Protein AF-0000000066374827 (afdb_homodimer)

Radius of gyration: 23.89 Å; Cα contacts (8 Å, |Δi|>4): 1580; chains: 2; bounding box: 58×69×61 Å

Structure (mmCIF, N/CA/C/O backbone):
data_AF-0000000066374827-model_v1
#
loop_
_entity.id
_entity.type
_entity.pdbx_description
1 polymer 'Uncharacterized protein'
#
loop_
_atom_site.group_PDB
_atom_site.id
_atom_site.type_symbol
_atom_site.label_atom_id
_atom_site.label_alt_id
_atom_site.label_comp_id
_atom_site.label_asym_id
_atom_site.label_entity_id
_atom_site.label_seq_id
_atom_site.pdbx_PDB_ins_code
_atom_site.Cartn_x
_atom_site.Cartn_y
_atom_site.Cartn_z
_atom_site.occupancy
_atom_site.B_iso_or_equiv
_atom_site.auth_seq_id
_atom_site.auth_comp_id
_atom_site.auth_asym_id
_atom_site.auth_atom_id
_atom_site.pdbx_PDB_model_num
ATOM 1 N N . MET A 1 1 ? 21.062 -23.781 -5.715 1 63.44 1 MET A N 1
ATOM 2 C CA . MET A 1 1 ? 19.688 -23.625 -6.168 1 63.44 1 MET A CA 1
ATOM 3 C C . MET A 1 1 ? 18.703 -23.75 -5.004 1 63.44 1 MET A C 1
ATOM 5 O O . MET A 1 1 ? 18.969 -24.453 -4.035 1 63.44 1 MET A O 1
ATOM 9 N N . ILE A 1 2 ? 17.766 -22.875 -4.969 1 67.19 2 ILE A N 1
ATOM 10 C CA . ILE A 1 2 ? 16.75 -22.953 -3.926 1 67.19 2 ILE A CA 1
ATOM 11 C C . ILE A 1 2 ? 15.953 -24.25 -4.078 1 67.19 2 ILE A C 1
ATOM 13 O O . ILE A 1 2 ? 15.469 -24.562 -5.168 1 67.19 2 ILE A O 1
ATOM 17 N N . GLN A 1 3 ? 16.062 -25.188 -3.15 1 60.31 3 GLN A N 1
ATOM 18 C CA . GLN A 1 3 ? 15.5 -26.516 -3.268 1 60.31 3 GLN A CA 1
ATOM 19 C C . GLN A 1 3 ? 14.164 -26.625 -2.543 1 60.31 3 GLN A C 1
ATOM 21 O O . GLN A 1 3 ? 13.898 -25.859 -1.605 1 60.31 3 GLN A O 1
ATOM 26 N N . ASN A 1 4 ? 13.289 -27.547 -3.104 1 59.75 4 ASN A N 1
ATOM 27 C CA . ASN A 1 4 ? 11.906 -27.812 -2.73 1 59.75 4 ASN A CA 1
ATOM 28 C C . ASN A 1 4 ? 11.805 -28.422 -1.336 1 59.75 4 ASN A C 1
ATOM 30 O O . ASN A 1 4 ? 12.539 -29.359 -1.008 1 59.75 4 ASN A O 1
ATOM 34 N N . VAL A 1 5 ? 11.086 -27.688 -0.48 1 52.66 5 VAL A N 1
ATOM 35 C CA . VAL A 1 5 ? 10.836 -28.312 0.818 1 52.66 5 VAL A CA 1
ATOM 36 C C . VAL A 1 5 ? 9.734 -29.359 0.687 1 52.66 5 VAL A C 1
ATOM 38 O O . VAL A 1 5 ? 9.797 -30.406 1.333 1 52.66 5 VAL A O 1
ATOM 41 N N . THR A 1 6 ? 8.625 -28.938 -0.021 1 57.09 6 THR A N 1
ATOM 42 C CA . THR A 1 6 ? 7.445 -29.781 0.098 1 57.09 6 THR A CA 1
ATOM 43 C C . THR A 1 6 ? 7.309 -30.688 -1.121 1 57.09 6 THR A C 1
ATOM 45 O O . THR A 1 6 ? 7.375 -30.219 -2.26 1 57.09 6 THR A O 1
ATOM 48 N N . ARG A 1 7 ? 7.367 -32.062 -0.938 1 61.72 7 ARG A N 1
ATOM 49 C CA . ARG A 1 7 ? 7.332 -33.094 -1.965 1 61.72 7 ARG A CA 1
ATOM 50 C C . ARG A 1 7 ? 5.898 -33.438 -2.336 1 61.72 7 ARG A C 1
ATOM 52 O O . ARG A 1 7 ? 5.66 -34.156 -3.316 1 61.72 7 ARG A O 1
ATOM 59 N N . ASP A 1 8 ? 4.926 -32.844 -1.568 1 76.19 8 ASP A N 1
ATOM 60 C CA . ASP A 1 8 ? 3.566 -33.25 -1.91 1 76.19 8 ASP A CA 1
ATOM 61 C C . ASP A 1 8 ? 2.939 -32.281 -2.91 1 76.19 8 ASP A C 1
ATOM 63 O O . ASP A 1 8 ? 3.186 -31.062 -2.85 1 76.19 8 ASP A O 1
ATOM 67 N N . LYS A 1 9 ? 2.311 -32.844 -3.955 1 82.88 9 LYS A N 1
ATOM 68 C CA . LYS A 1 9 ? 1.696 -32.062 -5.027 1 82.88 9 LYS A CA 1
ATOM 69 C C . LYS A 1 9 ? 0.191 -31.922 -4.816 1 82.88 9 LYS A C 1
ATOM 71 O O . LYS A 1 9 ? -0.468 -32.875 -4.383 1 82.88 9 LYS A O 1
ATOM 76 N N . LEU A 1 10 ? -0.32 -30.734 -5.008 1 89.81 10 LEU A N 1
ATOM 77 C CA . LEU A 1 10 ? -1.75 -30.469 -4.922 1 89.81 10 LEU A CA 1
ATOM 78 C C . LEU A 1 10 ? -2.471 -30.938 -6.18 1 89.81 10 LEU A C 1
ATOM 80 O O . LEU A 1 10 ? -3.639 -31.328 -6.121 1 89.81 10 LEU A O 1
ATOM 84 N N . TYR A 1 11 ? -1.723 -30.891 -7.305 1 92.31 11 TYR A N 1
ATOM 85 C CA . TYR A 1 11 ? -2.316 -31.188 -8.602 1 92.31 11 TYR A CA 1
ATOM 86 C C . TYR A 1 11 ? -1.532 -32.281 -9.32 1 92.31 11 TYR A C 1
ATOM 88 O O . TYR A 1 11 ? -0.307 -32.344 -9.203 1 92.31 11 TYR A O 1
ATOM 96 N N . PRO A 1 12 ? -2.268 -33.188 -10.055 1 91.12 12 PRO A N 1
ATOM 97 C CA . PRO A 1 12 ? -1.547 -34.188 -10.828 1 91.12 12 PRO A CA 1
ATOM 98 C C . PRO A 1 12 ? -0.646 -33.594 -11.906 1 91.12 12 PRO A C 1
ATOM 100 O O . PRO A 1 12 ? -1.098 -32.75 -12.695 1 91.12 12 PRO A O 1
ATOM 103 N N . GLU A 1 13 ? 0.553 -34.031 -11.875 1 87.12 13 GLU A N 1
ATOM 104 C CA . GLU A 1 13 ? 1.521 -33.531 -12.844 1 87.12 13 GLU A CA 1
ATOM 105 C C . GLU A 1 13 ? 1.115 -33.875 -14.266 1 87.12 13 GLU A C 1
ATOM 107 O O . GLU A 1 13 ? 0.64 -35 -14.523 1 87.12 13 GLU A O 1
ATOM 112 N N . GLY A 1 14 ? 1.298 -33 -15.125 1 91.38 14 GLY A N 1
ATOM 113 C CA . GLY A 1 14 ? 1.059 -33.25 -16.531 1 91.38 14 GLY A CA 1
ATOM 114 C C . GLY A 1 14 ? -0.386 -33.031 -16.938 1 91.38 14 GLY A C 1
ATOM 115 O O . GLY A 1 14 ? -0.712 -33.062 -18.125 1 91.38 14 GLY A O 1
ATOM 116 N N . LYS A 1 15 ? -1.183 -32.844 -16 1 94.62 15 LYS A N 1
ATOM 117 C CA . LYS A 1 15 ? -2.59 -32.594 -16.297 1 94.62 15 LYS A CA 1
ATOM 118 C C . LYS A 1 15 ? -2.939 -31.125 -16.094 1 94.62 15 LYS A C 1
ATOM 120 O O . LYS A 1 15 ? -2.48 -30.516 -15.125 1 94.62 15 LYS A O 1
ATOM 125 N N . PRO A 1 16 ? -3.732 -30.641 -16.969 1 96.88 16 PRO A N 1
ATOM 126 C CA . PRO A 1 16 ? -4.105 -29.234 -16.797 1 96.88 16 PRO A CA 1
ATOM 127 C C . PRO A 1 16 ? -4.91 -28.969 -15.531 1 96.88 16 PRO A C 1
ATOM 129 O O . PRO A 1 16 ? -5.758 -29.781 -15.164 1 96.88 16 PRO A O 1
ATOM 132 N N . VAL A 1 17 ? -4.586 -27.969 -14.82 1 97.75 17 VAL A N 1
ATOM 133 C CA . VAL A 1 17 ? -5.371 -27.5 -13.672 1 97.75 17 VAL A CA 1
ATOM 134 C C . VAL A 1 17 ? -6.496 -26.594 -14.148 1 97.75 17 VAL A C 1
ATOM 136 O O . VAL A 1 17 ? -6.238 -25.547 -14.75 1 97.75 17 VAL A O 1
ATOM 139 N N . ASP A 1 18 ? -7.711 -26.969 -13.938 1 98.12 18 ASP A N 1
ATOM 140 C CA . ASP A 1 18 ? -8.859 -26.172 -14.328 1 98.12 18 ASP A CA 1
ATOM 141 C C . ASP A 1 18 ? -9.078 -25.016 -13.352 1 98.12 18 ASP A C 1
ATOM 143 O O . ASP A 1 18 ? -9.547 -25.203 -12.234 1 98.12 18 ASP A O 1
ATOM 147 N N . LEU A 1 19 ? -8.836 -23.797 -13.789 1 98.5 19 LEU A N 1
ATOM 148 C CA . LEU A 1 19 ? -8.836 -22.625 -12.914 1 98.5 19 LEU A CA 1
ATOM 149 C C . LEU A 1 19 ? -10.258 -22.25 -12.508 1 98.5 19 LEU A C 1
ATOM 151 O O . LEU A 1 19 ? -10.477 -21.719 -11.422 1 98.5 19 LEU A O 1
ATOM 155 N N . GLU A 1 20 ? -11.203 -22.469 -13.32 1 98.25 20 GLU A N 1
ATOM 156 C CA . GLU A 1 20 ? -12.602 -22.25 -12.961 1 98.25 20 GLU A CA 1
ATOM 157 C C . GLU A 1 20 ? -13.039 -23.172 -11.828 1 98.25 20 GLU A C 1
ATOM 159 O O . GLU A 1 20 ? -13.75 -22.734 -10.906 1 98.25 20 GLU A O 1
ATOM 164 N N . GLU A 1 21 ? -12.633 -24.391 -11.898 1 97.25 21 GLU A N 1
ATOM 165 C CA . GLU A 1 21 ? -12.953 -25.344 -10.836 1 97.25 21 GLU A CA 1
ATOM 166 C C . GLU A 1 21 ? -12.227 -24.984 -9.539 1 97.25 21 GLU A C 1
ATOM 168 O O . GLU A 1 21 ? -12.805 -25.078 -8.453 1 97.25 21 GLU A O 1
ATOM 173 N N . GLU A 1 22 ? -10.984 -24.562 -9.68 1 97.56 22 GLU A N 1
ATOM 174 C CA . GLU A 1 22 ? -10.125 -24.344 -8.516 1 97.56 22 GLU A CA 1
ATOM 175 C C . GLU A 1 22 ? -10.461 -23.031 -7.82 1 97.56 22 GLU A C 1
ATOM 177 O O . GLU A 1 22 ? -10.461 -22.953 -6.59 1 97.56 22 GLU A O 1
ATOM 182 N N . PHE A 1 23 ? -10.789 -21.938 -8.656 1 98.19 23 PHE A N 1
ATOM 183 C CA . PHE A 1 23 ? -10.867 -20.609 -8.07 1 98.19 23 PHE A CA 1
ATOM 184 C C . PHE A 1 23 ? -12.203 -19.953 -8.391 1 98.19 23 PHE A C 1
ATOM 186 O O . PHE A 1 23 ? -12.5 -18.859 -7.895 1 98.19 23 PHE A O 1
ATOM 193 N N . GLY A 1 24 ? -12.977 -20.594 -9.164 1 98.38 24 GLY A N 1
ATOM 194 C CA . GLY A 1 24 ? -14.266 -20.031 -9.539 1 98.38 24 GLY A CA 1
ATOM 195 C C . GLY A 1 24 ? -15.227 -19.922 -8.367 1 98.38 24 GLY A C 1
ATOM 196 O O . GLY A 1 24 ? -15.016 -20.547 -7.32 1 98.38 24 GLY A O 1
ATOM 197 N N . VAL A 1 25 ? -16.219 -19.062 -8.578 1 98.69 25 VAL A N 1
ATOM 198 C CA . VAL A 1 25 ? -17.234 -18.844 -7.543 1 98.69 25 VAL A CA 1
ATOM 199 C C . VAL A 1 25 ? -18.625 -18.938 -8.148 1 98.69 25 VAL A C 1
ATOM 201 O O . VAL A 1 25 ? -18.797 -18.812 -9.367 1 98.69 25 VAL A O 1
ATOM 204 N N . GLU A 1 26 ? -19.562 -19.219 -7.301 1 98.38 26 GLU A N 1
ATOM 205 C CA . GLU A 1 26 ? -20.984 -19.219 -7.676 1 98.38 26 GLU A CA 1
ATOM 206 C C . GLU A 1 26 ? -21.766 -18.172 -6.898 1 98.38 26 GLU A C 1
ATOM 208 O O . GLU A 1 26 ? -21.531 -17.969 -5.707 1 98.38 26 GLU A O 1
ATOM 213 N N . LYS A 1 27 ? -22.609 -17.484 -7.621 1 97.94 27 LYS A N 1
ATOM 214 C CA . LYS A 1 27 ? -23.516 -16.562 -6.941 1 97.94 27 LYS A CA 1
ATOM 215 C C . LYS A 1 27 ? -24.609 -17.312 -6.188 1 97.94 27 LYS A C 1
ATOM 217 O O . LYS A 1 27 ? -25.375 -18.062 -6.785 1 97.94 27 LYS A O 1
ATOM 222 N N . ILE A 1 28 ? -24.719 -17.078 -4.883 1 98 28 ILE A N 1
ATOM 223 C CA . ILE A 1 28 ? -25.656 -17.859 -4.09 1 98 28 ILE A CA 1
ATOM 224 C C . ILE A 1 28 ? -26.734 -16.969 -3.512 1 98 28 ILE A C 1
ATOM 226 O O . ILE A 1 28 ? -27.641 -17.438 -2.803 1 98 28 ILE A O 1
ATOM 230 N N . GLY A 1 29 ? -26.688 -15.68 -3.736 1 97 29 GLY A N 1
ATOM 231 C CA . GLY A 1 29 ? -27.641 -14.656 -3.305 1 97 29 GLY A CA 1
ATOM 232 C C . GLY A 1 29 ? -27.234 -13.258 -3.736 1 97 29 GLY A C 1
ATOM 233 O O . GLY A 1 29 ? -26.234 -13.078 -4.43 1 97 29 GLY A O 1
ATOM 234 N N . PRO A 1 30 ? -28.094 -12.344 -3.371 1 95.62 30 PRO A N 1
ATOM 235 C CA . PRO A 1 30 ? -27.703 -10.969 -3.703 1 95.62 30 PRO A CA 1
ATOM 236 C C . PRO A 1 30 ? -26.375 -10.562 -3.062 1 95.62 30 PRO A C 1
ATOM 238 O O . PRO A 1 30 ? -26.266 -10.516 -1.834 1 95.62 30 PRO A O 1
ATOM 241 N N . ASN A 1 31 ? -25.391 -10.328 -3.844 1 95.88 31 ASN A N 1
ATOM 242 C CA . ASN A 1 31 ? -24.078 -9.875 -3.418 1 95.88 31 ASN A CA 1
ATOM 243 C C . ASN A 1 31 ? -23.375 -10.93 -2.566 1 95.88 31 ASN A C 1
ATOM 245 O O . ASN A 1 31 ? -22.562 -10.594 -1.698 1 95.88 31 ASN A O 1
ATOM 249 N N . LEU A 1 32 ? -23.828 -12.195 -2.689 1 98.5 32 LEU A N 1
ATOM 250 C CA . LEU A 1 32 ? -23.219 -13.32 -1.984 1 98.5 32 LEU A CA 1
ATOM 251 C C . LEU A 1 32 ? -22.656 -14.328 -2.969 1 98.5 32 LEU A C 1
ATOM 253 O O . LEU A 1 32 ? -23.297 -14.688 -3.953 1 98.5 32 LEU A O 1
ATOM 257 N N . TYR A 1 33 ? -21.469 -14.742 -2.719 1 98.81 33 TYR A N 1
ATOM 258 C CA . TYR A 1 33 ? -20.781 -15.719 -3.555 1 98.81 33 TYR A CA 1
ATOM 259 C C . TYR A 1 33 ? -20.188 -16.844 -2.709 1 98.81 33 TYR A C 1
ATOM 261 O O . TYR A 1 33 ? -19.969 -16.672 -1.508 1 98.81 33 TYR A O 1
ATOM 269 N N . ARG A 1 34 ? -19.984 -18 -3.309 1 98.75 34 ARG A N 1
ATOM 270 C CA . ARG A 1 34 ? -19.344 -19.141 -2.67 1 98.75 34 ARG A CA 1
ATOM 271 C C . ARG A 1 34 ? -18.297 -19.766 -3.588 1 98.75 34 ARG A C 1
ATOM 273 O O . ARG A 1 34 ? -18.547 -19.969 -4.777 1 98.75 34 ARG A O 1
ATOM 280 N N . GLY A 1 35 ? -17.141 -19.984 -3.043 1 98.62 35 GLY A N 1
ATOM 281 C CA . GLY A 1 35 ? -16.141 -20.703 -3.812 1 98.62 35 GLY A CA 1
ATOM 282 C C . GLY A 1 35 ? -16.578 -22.109 -4.18 1 98.62 35 GLY A C 1
ATOM 283 O O . GLY A 1 35 ? -17.312 -22.766 -3.434 1 98.62 35 GLY A O 1
ATOM 284 N N . LYS A 1 36 ? -16.062 -22.594 -5.254 1 98.38 36 LYS A N 1
ATOM 285 C CA . LYS A 1 36 ? -16.422 -23.938 -5.719 1 98.38 36 LYS A CA 1
ATOM 286 C C . LYS A 1 36 ? -15.641 -25.016 -4.953 1 98.38 36 LYS A C 1
ATOM 288 O O . LYS A 1 36 ? -16.125 -26.141 -4.797 1 98.38 36 LYS A O 1
ATOM 293 N N . LYS A 1 37 ? -14.445 -24.656 -4.461 1 98 37 LYS A N 1
ATOM 294 C CA . LYS A 1 37 ? -13.594 -25.562 -3.707 1 98 37 LYS A CA 1
ATOM 295 C C . LYS A 1 37 ? -12.977 -24.875 -2.498 1 98 37 LYS A C 1
ATOM 297 O O . LYS A 1 37 ? -12.875 -23.641 -2.463 1 98 37 LYS A O 1
ATOM 302 N N . PRO A 1 38 ? -12.625 -25.703 -1.488 1 97.75 38 PRO A N 1
ATOM 303 C CA . PRO A 1 38 ? -11.82 -25.109 -0.41 1 97.75 38 PRO A CA 1
ATOM 304 C C . PRO A 1 38 ? -10.484 -24.578 -0.899 1 97.75 38 PRO A C 1
ATOM 306 O O . PRO A 1 38 ? -9.945 -25.062 -1.896 1 97.75 38 PRO A O 1
ATOM 309 N N . ILE A 1 39 ? -10.016 -23.547 -0.297 1 97.81 39 ILE A N 1
ATOM 310 C CA . ILE A 1 39 ? -8.719 -22.984 -0.637 1 97.81 39 ILE A CA 1
ATOM 311 C C . ILE A 1 39 ? -7.605 -23.875 -0.081 1 97.81 39 ILE A C 1
ATOM 313 O O . ILE A 1 39 ? -7.648 -24.281 1.084 1 97.81 39 ILE A O 1
ATOM 317 N N . ALA A 1 40 ? -6.598 -24.125 -0.844 1 95.88 40 ALA A N 1
ATOM 318 C CA . ALA A 1 40 ? -5.535 -25.062 -0.495 1 95.88 40 ALA A CA 1
ATOM 319 C C . ALA A 1 40 ? -4.527 -24.422 0.459 1 95.88 40 ALA A C 1
ATOM 321 O O . ALA A 1 40 ? -4.348 -23.203 0.456 1 95.88 40 ALA A O 1
ATOM 322 N N . LYS A 1 41 ? -3.881 -25.328 1.233 1 93.62 41 LYS A N 1
ATOM 323 C CA . LYS A 1 41 ? -2.77 -24.922 2.092 1 93.62 41 LYS A CA 1
ATOM 324 C C . LYS A 1 41 ? -1.446 -24.969 1.331 1 93.62 41 LYS A C 1
ATOM 326 O O . LYS A 1 41 ? -1.284 -25.766 0.402 1 93.62 41 LYS A O 1
ATOM 331 N N . PRO A 1 42 ? -0.54 -24.109 1.682 1 89.19 42 PRO A N 1
ATOM 332 C CA . PRO A 1 42 ? 0.761 -24.172 1.011 1 89.19 42 PRO A CA 1
ATOM 333 C C . PRO A 1 42 ? 1.533 -25.453 1.34 1 89.19 42 PRO A C 1
ATOM 335 O O . PRO A 1 42 ? 2.367 -25.891 0.546 1 89.19 42 PRO A O 1
ATOM 338 N N . ASP A 1 43 ? 1.334 -25.875 2.467 1 86.38 43 ASP A N 1
ATOM 339 C CA . ASP A 1 43 ? 1.861 -27.156 2.955 1 86.38 43 ASP A CA 1
ATOM 340 C C . ASP A 1 43 ? 0.835 -27.875 3.824 1 86.38 43 ASP A C 1
ATOM 342 O O . ASP A 1 43 ? -0.007 -27.234 4.461 1 86.38 43 ASP A O 1
ATOM 346 N N . LYS A 1 44 ? 0.969 -29.188 3.846 1 82 44 LYS A N 1
ATOM 347 C CA . LYS A 1 44 ? 0.015 -29.953 4.648 1 82 44 LYS A CA 1
ATOM 348 C C . LYS A 1 44 ? 0.082 -29.547 6.117 1 82 44 LYS A C 1
ATOM 350 O O . LYS A 1 44 ? -0.911 -29.641 6.84 1 82 44 LYS A O 1
ATOM 355 N N . ARG A 1 45 ? 1.237 -29.156 6.613 1 83.31 45 ARG A N 1
ATOM 356 C CA . ARG A 1 45 ? 1.467 -28.828 8.016 1 83.31 45 ARG A CA 1
ATOM 357 C C . ARG A 1 45 ? 1.064 -27.391 8.312 1 83.31 45 ARG A C 1
ATOM 359 O O . ARG A 1 45 ? 1.042 -26.969 9.477 1 83.31 45 ARG A O 1
ATOM 366 N N . SER A 1 46 ? 0.685 -26.641 7.199 1 87.69 46 SER A N 1
ATOM 367 C CA . SER A 1 46 ? 0.356 -25.234 7.402 1 87.69 46 SER A CA 1
ATOM 368 C C . SER A 1 46 ? -0.941 -25.078 8.188 1 87.69 46 SER A C 1
ATOM 370 O O . SER A 1 46 ? -1.873 -25.875 8.023 1 87.69 46 SER A O 1
ATOM 372 N N . ARG A 1 47 ? -0.919 -24.062 9.047 1 87.81 47 ARG A N 1
ATOM 373 C CA . ARG A 1 47 ? -2.09 -23.781 9.867 1 87.81 47 ARG A CA 1
ATOM 374 C C . ARG A 1 47 ? -3.254 -23.281 9.016 1 87.81 47 ARG A C 1
ATOM 376 O O . ARG A 1 47 ? -4.414 -23.594 9.297 1 87.81 47 ARG A O 1
ATOM 383 N N . GLY A 1 48 ? -2.959 -22.562 7.973 1 94.5 48 GLY A N 1
ATOM 384 C CA . GLY A 1 48 ? -4.008 -21.953 7.172 1 94.5 48 GLY A CA 1
ATOM 385 C C . GLY A 1 48 ? -3.764 -22.078 5.68 1 94.5 48 GLY A C 1
ATOM 386 O O . GLY A 1 48 ? -2.676 -22.469 5.25 1 94.5 48 GLY A O 1
ATOM 387 N N . ALA A 1 49 ? -4.84 -21.75 4.961 1 96.56 49 ALA A N 1
ATOM 388 C CA . ALA A 1 49 ? -4.801 -21.766 3.5 1 96.56 49 ALA A CA 1
ATOM 389 C C . ALA A 1 49 ? -3.803 -20.75 2.971 1 96.56 49 ALA A C 1
ATOM 391 O O . ALA A 1 49 ? -3.395 -19.828 3.695 1 96.56 49 ALA A O 1
ATOM 392 N N . PHE A 1 50 ? -3.361 -20.938 1.765 1 96.5 50 PHE A N 1
ATOM 393 C CA . PHE A 1 50 ? -2.404 -20.047 1.123 1 96.5 50 PHE A CA 1
ATOM 394 C C . PHE A 1 50 ? -3.033 -18.688 0.852 1 96.5 50 PHE A C 1
ATOM 396 O O . PHE A 1 50 ? -4.047 -18.594 0.157 1 96.5 50 PHE A O 1
ATOM 403 N N . GLY A 1 51 ? -2.393 -17.656 1.326 1 97.12 51 GLY A N 1
ATOM 404 C CA . GLY A 1 51 ? -2.922 -16.297 1.226 1 97.12 51 GLY A CA 1
ATOM 405 C C . GLY A 1 51 ? -3.098 -15.836 -0.207 1 97.12 51 GLY A C 1
ATOM 406 O O . GLY A 1 51 ? -4.082 -15.164 -0.531 1 97.12 51 GLY A O 1
ATOM 407 N N . GLY A 1 52 ? -2.156 -16.188 -1.043 1 97.94 52 GLY A N 1
ATOM 408 C CA . GLY A 1 52 ? -2.234 -15.805 -2.443 1 97.94 52 GLY A CA 1
ATOM 409 C C . GLY A 1 52 ? -3.486 -16.312 -3.133 1 97.94 52 GLY A C 1
ATOM 410 O O . GLY A 1 52 ? -4.051 -15.625 -3.988 1 97.94 52 GLY A O 1
ATOM 411 N N . PHE A 1 53 ? -3.885 -17.531 -2.773 1 98.38 53 PHE A N 1
ATOM 412 C CA . PHE A 1 53 ? -5.105 -18.078 -3.344 1 98.38 53 PHE A CA 1
ATOM 413 C C . PHE A 1 53 ? -6.336 -17.375 -2.777 1 98.38 53 PHE A C 1
ATOM 415 O O . PHE A 1 53 ? -7.316 -17.172 -3.488 1 98.38 53 PHE A O 1
ATOM 422 N N . LEU A 1 54 ? -6.289 -17 -1.488 1 98.38 54 LEU A N 1
ATOM 423 C CA . LEU A 1 54 ? -7.359 -16.203 -0.885 1 98.38 54 LEU A CA 1
ATOM 424 C C . LEU A 1 54 ? -7.527 -14.875 -1.61 1 98.38 54 LEU A C 1
ATOM 426 O O . LEU A 1 54 ? -8.641 -14.516 -2.008 1 98.38 54 LEU A O 1
ATOM 430 N N . ALA A 1 55 ? -6.426 -14.211 -1.79 1 98.75 55 ALA A N 1
ATOM 431 C CA . ALA A 1 55 ? -6.43 -12.938 -2.506 1 98.75 55 ALA A CA 1
ATOM 432 C C . ALA A 1 55 ? -6.934 -13.109 -3.936 1 98.75 55 ALA A C 1
ATOM 434 O O . ALA A 1 55 ? -7.703 -12.289 -4.434 1 98.75 55 ALA A O 1
ATOM 435 N N . GLY A 1 56 ? -6.465 -14.156 -4.539 1 98.81 56 GLY A N 1
ATOM 436 C CA . GLY A 1 56 ? -6.906 -14.445 -5.895 1 98.81 56 GLY A CA 1
ATOM 437 C C . GLY A 1 56 ? -8.406 -14.625 -6.004 1 98.81 56 GLY A C 1
ATOM 438 O O . GLY A 1 56 ? -9.039 -14.062 -6.902 1 98.81 56 GLY A O 1
ATOM 439 N N . GLN A 1 57 ? -8.977 -15.422 -5.121 1 98.88 57 GLN A N 1
ATOM 440 C CA . GLN A 1 57 ? -10.414 -15.648 -5.188 1 98.88 57 GLN A CA 1
ATOM 441 C C . GLN A 1 57 ? -11.188 -14.367 -4.875 1 98.88 57 GLN A C 1
ATOM 443 O O . GLN A 1 57 ? -12.25 -14.125 -5.445 1 98.88 57 GLN A O 1
ATOM 448 N N . ALA A 1 58 ? -10.68 -13.539 -3.973 1 98.88 58 ALA A N 1
ATOM 449 C CA . ALA A 1 58 ? -11.281 -12.234 -3.721 1 98.88 58 ALA A CA 1
ATOM 450 C C . ALA A 1 58 ? -11.367 -11.406 -5.004 1 98.88 58 ALA A C 1
ATOM 452 O O . ALA A 1 58 ? -12.391 -10.773 -5.273 1 98.88 58 ALA A O 1
ATOM 453 N N . LEU A 1 59 ? -10.305 -11.438 -5.758 1 98.94 59 LEU A N 1
ATOM 454 C CA . LEU A 1 59 ? -10.273 -10.711 -7.02 1 98.94 59 LEU A CA 1
ATOM 455 C C . LEU A 1 59 ? -11.312 -11.258 -7.988 1 98.94 59 LEU A C 1
ATOM 457 O O . LEU A 1 59 ? -11.984 -10.492 -8.688 1 98.94 59 LEU A O 1
ATOM 461 N N . VAL A 1 60 ? -11.438 -12.578 -7.992 1 98.88 60 VAL A N 1
ATOM 462 C CA . VAL A 1 60 ? -12.453 -13.195 -8.836 1 98.88 60 VAL A CA 1
ATOM 463 C C . VAL A 1 60 ? -13.836 -12.688 -8.43 1 98.88 60 VAL A C 1
ATOM 465 O O . VAL A 1 60 ? -14.633 -12.281 -9.281 1 98.88 60 VAL A O 1
ATOM 468 N N . VAL A 1 61 ? -14.141 -12.68 -7.125 1 98.88 61 VAL A N 1
ATOM 469 C CA . VAL A 1 61 ? -15.43 -12.234 -6.613 1 98.88 61 VAL A CA 1
ATOM 470 C C . VAL A 1 61 ? -15.664 -10.773 -7 1 98.88 61 VAL A C 1
ATOM 472 O O . VAL A 1 61 ? -16.75 -10.414 -7.457 1 98.88 61 VAL A O 1
ATOM 475 N N . ALA A 1 62 ? -14.68 -9.938 -6.855 1 98.88 62 ALA A N 1
ATOM 476 C CA . ALA A 1 62 ? -14.797 -8.523 -7.219 1 98.88 62 ALA A CA 1
ATOM 477 C C . ALA A 1 62 ? -15.125 -8.367 -8.695 1 98.88 62 ALA A C 1
ATOM 479 O O . ALA A 1 62 ? -16.031 -7.621 -9.062 1 98.88 62 ALA A O 1
ATOM 480 N N . ILE A 1 63 ? -14.398 -9.07 -9.523 1 98.69 63 ILE A N 1
ATOM 481 C CA . ILE A 1 63 ? -14.547 -8.969 -10.969 1 98.69 63 ILE A CA 1
ATOM 482 C C . ILE A 1 63 ? -15.938 -9.461 -11.375 1 98.69 63 ILE A C 1
ATOM 484 O O . ILE A 1 63 ? -16.594 -8.852 -12.227 1 98.69 63 ILE A O 1
ATOM 488 N N . GLU A 1 64 ? -16.406 -10.531 -10.742 1 98.19 64 GLU A N 1
ATOM 489 C CA . GLU A 1 64 ? -17.703 -11.102 -11.062 1 98.19 64 GLU A CA 1
ATOM 490 C C . GLU A 1 64 ? -18.844 -10.188 -10.594 1 98.19 64 GLU A C 1
ATOM 492 O O . GLU A 1 64 ? -19.984 -10.328 -11.047 1 98.19 64 GLU A O 1
ATOM 497 N N . SER A 1 65 ? -18.562 -9.281 -9.711 1 98.31 65 SER A N 1
ATOM 498 C CA . SER A 1 65 ? -19.594 -8.453 -9.102 1 98.31 65 SER A CA 1
ATOM 499 C C . SER A 1 65 ? -19.75 -7.133 -9.852 1 98.31 65 SER A C 1
ATOM 501 O O . SER A 1 65 ? -20.562 -6.285 -9.469 1 98.31 65 SER A O 1
ATOM 503 N N . VAL A 1 66 ? -18.984 -6.91 -10.961 1 98.06 66 VAL A N 1
ATOM 504 C CA . VAL A 1 66 ? -19.062 -5.684 -11.75 1 98.06 66 VAL A CA 1
ATOM 505 C C . VAL A 1 66 ? -19.266 -6.023 -13.227 1 98.06 66 VAL A C 1
ATOM 507 O O . VAL A 1 66 ? -19.078 -7.176 -13.633 1 98.06 66 VAL A O 1
ATOM 510 N N . PRO A 1 67 ? -19.672 -4.988 -14.047 1 97.38 67 PRO A N 1
ATOM 511 C CA . PRO A 1 67 ? -19.719 -5.219 -15.492 1 97.38 67 PRO A CA 1
ATOM 512 C C . PRO A 1 67 ? -18.359 -5.613 -16.062 1 97.38 67 PRO A C 1
ATOM 514 O O . PRO A 1 67 ? -17.312 -5.207 -15.539 1 97.38 67 PRO A O 1
ATOM 517 N N . LYS A 1 68 ? -18.297 -6.312 -17.156 1 95.88 68 LYS A N 1
ATOM 518 C CA . LYS A 1 68 ? -17.141 -6.984 -17.719 1 95.88 68 LYS A CA 1
ATOM 519 C C . LYS A 1 68 ? -16.062 -5.977 -18.109 1 95.88 68 LYS A C 1
ATOM 521 O O . LYS A 1 68 ? -14.875 -6.32 -18.188 1 95.88 68 LYS A O 1
ATOM 526 N N . GLU A 1 69 ? -16.422 -4.738 -18.312 1 95.81 69 GLU A N 1
ATOM 527 C CA . GLU A 1 69 ? -15.477 -3.732 -18.781 1 95.81 69 GLU A CA 1
ATOM 528 C C . GLU A 1 69 ? -14.586 -3.248 -17.641 1 95.81 69 GLU A C 1
ATOM 530 O O . GLU A 1 69 ? -13.547 -2.635 -17.875 1 95.81 69 GLU A O 1
ATOM 535 N N . PHE A 1 70 ? -15.023 -3.451 -16.406 1 98.06 70 PHE A N 1
ATOM 536 C CA . PHE A 1 70 ? -14.242 -3.016 -15.258 1 98.06 70 PHE A CA 1
ATOM 537 C C . PHE A 1 70 ? -13.188 -4.051 -14.898 1 98.06 70 PHE A C 1
ATOM 539 O O . PHE A 1 70 ? -13.461 -5.25 -14.883 1 98.06 70 PHE A O 1
ATOM 546 N N . LYS A 1 71 ? -11.969 -3.59 -14.688 1 98.38 71 LYS A N 1
ATOM 547 C CA . LYS A 1 71 ? -10.852 -4.406 -14.219 1 98.38 71 LYS A CA 1
ATOM 548 C C . LYS A 1 71 ? -10.211 -3.793 -12.977 1 98.38 71 LYS A C 1
ATOM 550 O O . LYS A 1 71 ? -10.195 -2.57 -12.82 1 98.38 71 LYS A O 1
ATOM 555 N N . PRO A 1 72 ? -9.68 -4.648 -12.117 1 98.69 72 PRO A N 1
ATOM 556 C CA . PRO A 1 72 ? -9.047 -4.109 -10.914 1 98.69 72 PRO A CA 1
ATOM 557 C C . PRO A 1 72 ? -7.812 -3.264 -11.219 1 98.69 72 PRO A C 1
ATOM 559 O O . PRO A 1 72 ? -6.957 -3.676 -12.008 1 98.69 72 PRO A O 1
ATOM 562 N N . HIS A 1 73 ? -7.738 -2.066 -10.617 1 98.69 73 HIS A N 1
ATOM 563 C CA . HIS A 1 73 ? -6.5 -1.301 -10.656 1 98.69 73 HIS A CA 1
ATOM 564 C C . HIS A 1 73 ? -5.887 -1.18 -9.266 1 98.69 73 HIS A C 1
ATOM 566 O O . HIS A 1 73 ? -4.715 -0.816 -9.125 1 98.69 73 HIS A O 1
ATOM 572 N N . SER A 1 74 ? -6.699 -1.466 -8.266 1 98.88 74 SER A N 1
ATOM 573 C CA . SER A 1 74 ? -6.238 -1.377 -6.883 1 98.88 74 SER A CA 1
ATOM 574 C C . SER A 1 74 ? -6.902 -2.438 -6.012 1 98.88 74 SER A C 1
ATOM 576 O O . SER A 1 74 ? -8.117 -2.633 -6.074 1 98.88 74 SER A O 1
ATOM 578 N N . PHE A 1 75 ? -6.133 -3.129 -5.289 1 98.88 75 PHE A N 1
ATOM 579 C CA . PHE A 1 75 ? -6.555 -4.207 -4.402 1 98.88 75 PHE A CA 1
ATOM 580 C C . PHE A 1 75 ? -5.871 -4.09 -3.045 1 98.88 75 PHE A C 1
ATOM 582 O O . PHE A 1 75 ? -4.645 -4.148 -2.955 1 98.88 75 PHE A O 1
ATOM 589 N N . HIS A 1 76 ? -6.641 -3.869 -1.918 1 98.81 76 HIS A N 1
ATOM 590 C CA . HIS A 1 76 ? -6.18 -3.822 -0.536 1 98.81 76 HIS A CA 1
ATOM 591 C C . HIS A 1 76 ? -6.836 -4.914 0.304 1 98.81 76 HIS A C 1
ATOM 593 O O . HIS A 1 76 ? -8.062 -5.027 0.327 1 98.81 76 HIS A O 1
ATOM 599 N N . SER A 1 77 ? -6.012 -5.672 1.05 1 98.69 77 SER A N 1
ATOM 600 C CA . SER A 1 77 ? -6.66 -6.766 1.766 1 98.69 77 SER A CA 1
ATOM 601 C C . SER A 1 77 ? -5.93 -7.082 3.068 1 98.69 77 SER A C 1
ATOM 603 O O . SER A 1 77 ? -4.789 -6.66 3.266 1 98.69 77 SER A O 1
ATOM 605 N N . TYR A 1 78 ? -6.652 -7.742 4.02 1 98.62 78 TYR A N 1
ATOM 606 C CA . TYR A 1 78 ? -6.098 -8.219 5.281 1 98.62 78 TYR A CA 1
ATOM 607 C C . TYR A 1 78 ? -6.379 -9.703 5.477 1 98.62 78 TYR A C 1
ATOM 609 O O . TYR A 1 78 ? -7.5 -10.164 5.238 1 98.62 78 TYR A O 1
ATOM 617 N N . PHE A 1 79 ? -5.344 -10.391 5.852 1 97.94 79 PHE A N 1
ATOM 618 C CA . PHE A 1 79 ? -5.504 -11.742 6.379 1 97.94 79 PHE A CA 1
ATOM 619 C C . PHE A 1 79 ? -5.918 -11.711 7.844 1 97.94 79 PHE A C 1
ATOM 621 O O . PHE A 1 79 ? -5.117 -11.359 8.711 1 97.94 79 PHE A O 1
ATOM 628 N N . VAL A 1 80 ? -7.117 -12.18 8.172 1 97.5 80 VAL A N 1
ATOM 629 C CA . VAL A 1 80 ? -7.707 -11.922 9.484 1 97.5 80 VAL A CA 1
ATOM 630 C C . VAL A 1 80 ? -7.555 -13.148 10.375 1 97.5 80 VAL A C 1
ATOM 632 O O . VAL A 1 80 ? -7.152 -13.039 11.531 1 97.5 80 VAL A O 1
ATOM 635 N N . LYS A 1 81 ? -7.957 -14.281 9.875 1 96.31 81 LYS A N 1
ATOM 636 C CA . LYS A 1 81 ? -7.859 -15.562 10.57 1 96.31 81 LYS A CA 1
ATOM 637 C C . LYS A 1 81 ? -7.43 -16.672 9.617 1 96.31 81 LYS A C 1
ATOM 639 O O . LYS A 1 81 ? -7.641 -16.578 8.406 1 96.31 81 LYS A O 1
ATOM 644 N N . ALA A 1 82 ? -6.871 -17.703 10.195 1 95.81 82 ALA A N 1
ATOM 645 C CA . ALA A 1 82 ? -6.473 -18.859 9.391 1 95.81 82 ALA A CA 1
ATOM 646 C C . ALA A 1 82 ? -7.691 -19.531 8.766 1 95.81 82 ALA A C 1
ATOM 648 O O . ALA A 1 82 ? -8.727 -19.688 9.422 1 95.81 82 ALA A O 1
ATOM 649 N N . VAL A 1 83 ? -7.574 -19.828 7.477 1 97.62 83 VAL A N 1
ATOM 650 C CA . VAL A 1 83 ? -8.602 -20.547 6.73 1 97.62 83 VAL A CA 1
ATOM 651 C C . VAL A 1 83 ? -8.219 -22.016 6.594 1 97.62 83 VAL A C 1
ATOM 653 O O . VAL A 1 83 ? -7.07 -22.344 6.262 1 97.62 83 VAL A O 1
ATOM 656 N N . ASP A 1 84 ? -9.086 -22.922 6.922 1 96.12 84 ASP A N 1
ATOM 657 C CA . ASP A 1 84 ? -8.75 -24.328 6.719 1 96.12 84 ASP A CA 1
ATOM 658 C C . ASP A 1 84 ? -9.102 -24.781 5.301 1 96.12 84 ASP A C 1
ATOM 660 O O . ASP A 1 84 ? -9.664 -24.016 4.52 1 96.12 84 ASP A O 1
ATOM 664 N N . ASP A 1 85 ? -8.664 -25.969 4.922 1 96.31 85 ASP A N 1
ATOM 665 C CA . ASP A 1 85 ? -8.867 -26.453 3.562 1 96.31 85 ASP A CA 1
ATOM 666 C C . ASP A 1 85 ? -9.992 -27.484 3.508 1 96.31 85 ASP A C 1
ATOM 668 O O . ASP A 1 85 ? -9.992 -28.375 2.654 1 96.31 85 ASP A O 1
ATOM 672 N N . LEU A 1 86 ? -10.977 -27.359 4.355 1 96.31 86 LEU A N 1
ATOM 673 C CA . LEU A 1 86 ? -12 -28.391 4.469 1 96.31 86 LEU A CA 1
ATOM 674 C C . LEU A 1 86 ? -13.312 -27.922 3.861 1 96.31 86 LEU A C 1
ATOM 676 O O . LEU A 1 86 ? -14.125 -28.734 3.416 1 96.31 86 LEU A O 1
ATOM 680 N N . ALA A 1 87 ? -13.539 -26.609 3.82 1 97.38 87 ALA A N 1
ATOM 681 C CA . ALA A 1 87 ? -14.789 -26.062 3.312 1 97.38 87 ALA A CA 1
ATOM 682 C C . ALA A 1 87 ? -14.539 -24.828 2.436 1 97.38 87 ALA A C 1
ATOM 684 O O . ALA A 1 87 ? -13.617 -24.062 2.693 1 97.38 87 ALA A O 1
ATOM 685 N N . PRO A 1 88 ? -15.367 -24.641 1.401 1 98 88 PRO A N 1
ATOM 686 C CA . PRO A 1 88 ? -15.234 -23.438 0.583 1 98 88 PRO A CA 1
ATOM 687 C C . PRO A 1 88 ? -15.562 -22.156 1.359 1 98 88 PRO A C 1
ATOM 689 O O . PRO A 1 88 ? -16.219 -22.219 2.402 1 98 88 PRO A O 1
ATOM 692 N N . LEU A 1 89 ? -15.125 -21.078 0.843 1 98.56 89 LEU A N 1
ATOM 693 C CA . LEU A 1 89 ? -15.398 -19.781 1.458 1 98.56 89 LEU A CA 1
ATOM 694 C C . LEU A 1 89 ? -16.703 -19.188 0.928 1 98.56 89 LEU A C 1
ATOM 696 O O . LEU A 1 89 ? -17.062 -19.406 -0.231 1 98.56 89 LEU A O 1
ATOM 700 N N . GLU A 1 90 ? -17.359 -18.5 1.763 1 98.69 90 GLU A N 1
ATOM 701 C CA . GLU A 1 90 ? -18.453 -17.641 1.356 1 98.69 90 GLU A CA 1
ATOM 702 C C . GLU A 1 90 ? -18.047 -16.172 1.375 1 98.69 90 GLU A C 1
ATOM 704 O O . GLU A 1 90 ? -17.312 -15.734 2.268 1 98.69 90 GLU A O 1
ATOM 709 N N . TRP A 1 91 ? -18.516 -15.453 0.376 1 98.75 91 TRP A N 1
ATOM 710 C CA . TRP A 1 91 ? -18.125 -14.055 0.21 1 98.75 91 TRP A CA 1
ATOM 711 C C . TRP A 1 91 ? -19.359 -13.148 0.232 1 98.75 91 TRP A C 1
ATOM 713 O O . TRP A 1 91 ? -20.328 -13.398 -0.47 1 98.75 91 TRP A O 1
ATOM 723 N N . ALA A 1 92 ? -19.266 -12.164 1.065 1 98.56 92 ALA A N 1
ATOM 724 C CA . ALA A 1 92 ? -20.219 -11.062 1.009 1 98.56 92 ALA A CA 1
ATOM 725 C C . ALA A 1 92 ? -19.609 -9.844 0.323 1 98.56 92 ALA A C 1
ATOM 727 O O . ALA A 1 92 ? -18.484 -9.453 0.629 1 98.56 92 ALA A O 1
ATOM 728 N N . VAL A 1 93 ? -20.359 -9.273 -0.626 1 98.5 93 VAL A N 1
ATOM 729 C CA . VAL A 1 93 ? -19.875 -8.133 -1.395 1 98.5 93 VAL A CA 1
ATOM 730 C C . VAL A 1 93 ? -20.734 -6.902 -1.098 1 98.5 93 VAL A C 1
ATOM 732 O O . VAL A 1 93 ? -21.953 -6.926 -1.279 1 98.5 93 VAL A O 1
ATOM 735 N N . ASP A 1 94 ? -20.109 -5.855 -0.581 1 97.5 94 ASP A N 1
ATOM 736 C CA . ASP A 1 94 ? -20.734 -4.535 -0.528 1 97.5 94 ASP A CA 1
ATOM 737 C C . ASP A 1 94 ? -20.422 -3.729 -1.785 1 97.5 94 ASP A C 1
ATOM 739 O O . ASP A 1 94 ? -19.25 -3.48 -2.092 1 97.5 94 ASP A O 1
ATOM 743 N N . GLU A 1 95 ? -21.547 -3.379 -2.486 1 97.62 95 GLU A N 1
ATOM 744 C CA . GLU A 1 95 ? -21.359 -2.486 -3.627 1 97.62 95 GLU A CA 1
ATOM 745 C C . GLU A 1 95 ? -21.172 -1.043 -3.174 1 97.62 95 GLU A C 1
ATOM 747 O O . GLU A 1 95 ? -22.125 -0.256 -3.174 1 97.62 95 GLU A O 1
ATOM 752 N N . VAL A 1 96 ? -20.016 -0.668 -2.963 1 98.25 96 VAL A N 1
ATOM 753 C CA . VAL A 1 96 ? -19.656 0.624 -2.389 1 98.25 96 VAL A CA 1
ATOM 754 C C . VAL A 1 96 ? -20.016 1.74 -3.369 1 98.25 96 VAL A C 1
ATOM 756 O O . VAL A 1 96 ? -20.562 2.768 -2.977 1 98.25 96 VAL A O 1
ATOM 759 N N . SER A 1 97 ? -19.641 1.543 -4.645 1 97.62 97 SER A N 1
ATOM 760 C CA . SER A 1 97 ? -19.984 2.516 -5.676 1 97.62 97 SER A CA 1
ATOM 761 C C . SER A 1 97 ? -20.047 1.868 -7.055 1 97.62 97 SER A C 1
ATOM 763 O O . SER A 1 97 ? -19.375 0.858 -7.297 1 97.62 97 SER A O 1
ATOM 765 N N . ASN A 1 98 ? -20.812 2.42 -7.934 1 97.12 98 ASN A N 1
ATOM 766 C CA . ASN A 1 98 ? -20.969 2.037 -9.336 1 97.12 98 ASN A CA 1
ATOM 767 C C . ASN A 1 98 ? -20.938 3.256 -10.258 1 97.12 98 ASN A C 1
ATOM 769 O O . ASN A 1 98 ? -21.969 3.646 -10.805 1 97.12 98 ASN A O 1
ATOM 773 N N . GLY A 1 99 ? -19.734 3.785 -10.414 1 94.88 99 GLY A N 1
ATOM 774 C CA . GLY A 1 99 ? -19.609 4.973 -11.242 1 94.88 99 GLY A CA 1
ATOM 775 C C . GLY A 1 99 ? -19.406 4.66 -12.711 1 94.88 99 GLY A C 1
ATOM 776 O O . GLY A 1 99 ? -19.422 3.492 -13.109 1 94.88 99 GLY A O 1
ATOM 777 N N . ARG A 1 100 ? -19.297 5.773 -13.461 1 94.88 100 ARG A N 1
ATOM 778 C CA . ARG A 1 100 ? -19.125 5.656 -14.906 1 94.88 100 ARG A CA 1
ATOM 779 C C . ARG A 1 100 ? -17.781 5 -15.242 1 94.88 100 ARG A C 1
ATOM 781 O O . ARG A 1 100 ? -17.719 4.129 -16.109 1 94.88 100 ARG A O 1
ATOM 788 N N . ASN A 1 101 ? -16.719 5.418 -14.469 1 94.94 101 ASN A N 1
ATOM 789 C CA . ASN A 1 101 ? -15.375 4.98 -14.844 1 94.94 101 ASN A CA 1
ATOM 790 C C . ASN A 1 101 ? -14.734 4.121 -13.758 1 94.94 101 ASN A C 1
ATOM 792 O O . ASN A 1 101 ? -13.734 3.441 -14 1 94.94 101 ASN A O 1
ATOM 796 N N . TYR A 1 102 ? -15.352 4.203 -12.555 1 97.12 102 TYR A N 1
ATOM 797 C CA . TYR A 1 102 ? -14.82 3.443 -11.43 1 97.12 102 TYR A CA 1
ATOM 798 C C . TYR A 1 102 ? -15.93 2.723 -10.68 1 97.12 102 TYR A C 1
ATOM 800 O O . TYR A 1 102 ? -17.062 3.221 -10.594 1 97.12 102 TYR A O 1
ATOM 808 N N . ALA A 1 103 ? -15.617 1.596 -10.188 1 98.38 103 ALA A N 1
ATOM 809 C CA . ALA A 1 103 ? -16.469 0.838 -9.281 1 98.38 103 ALA A CA 1
ATOM 810 C C . ALA A 1 103 ? -15.68 0.32 -8.086 1 98.38 103 ALA A C 1
ATOM 812 O O . ALA A 1 103 ? -14.539 -0.122 -8.234 1 98.38 103 ALA A O 1
ATOM 813 N N . ASN A 1 104 ? -16.281 0.439 -6.891 1 98.62 104 ASN A N 1
ATOM 814 C CA . ASN A 1 104 ? -15.617 -0.021 -5.672 1 98.62 104 ASN A CA 1
ATOM 815 C C . ASN A 1 104 ? -16.406 -1.143 -5 1 98.62 104 ASN A C 1
ATOM 817 O O . ASN A 1 104 ? -17.641 -1.102 -4.953 1 98.62 104 ASN A O 1
ATOM 821 N N . ARG A 1 105 ? -15.695 -2.15 -4.562 1 98.81 105 ARG A N 1
ATOM 822 C CA . ARG A 1 105 ? -16.266 -3.281 -3.84 1 98.81 105 ARG A CA 1
ATOM 823 C C . ARG A 1 105 ? -15.539 -3.523 -2.525 1 98.81 105 ARG A C 1
ATOM 825 O O . ARG A 1 105 ? -14.312 -3.422 -2.465 1 98.81 105 ARG A O 1
ATOM 832 N N . SER A 1 106 ? -16.281 -3.746 -1.473 1 98.69 106 SER A N 1
ATOM 833 C CA . SER A 1 106 ? -15.766 -4.254 -0.205 1 98.69 106 SER A CA 1
ATOM 834 C C . SER A 1 106 ? -16.188 -5.699 0.025 1 98.69 106 SER A C 1
ATOM 836 O O . SER A 1 106 ? -17.375 -6.023 -0.036 1 98.69 106 SER A O 1
ATOM 838 N N . LEU A 1 107 ? -15.211 -6.539 0.253 1 98.75 107 LEU A N 1
ATOM 839 C CA . LEU A 1 107 ? -15.461 -7.973 0.365 1 98.75 107 LEU A CA 1
ATOM 840 C C . LEU A 1 107 ? -15.125 -8.477 1.764 1 98.75 107 LEU A C 1
ATOM 842 O O . LEU A 1 107 ? -14.125 -8.055 2.355 1 98.75 107 LEU A O 1
ATOM 846 N N . LYS A 1 108 ? -15.898 -9.43 2.227 1 98.56 108 LYS A N 1
ATOM 847 C CA . LYS A 1 108 ? -15.609 -10.227 3.412 1 98.56 108 LYS A CA 1
ATOM 848 C C . LYS A 1 108 ? -15.734 -11.719 3.111 1 98.56 108 LYS A C 1
ATOM 850 O O . LYS A 1 108 ? -16.719 -12.156 2.508 1 98.56 108 LYS A O 1
ATOM 855 N N . ALA A 1 109 ? -14.766 -12.422 3.445 1 98.75 109 ALA A N 1
ATOM 856 C CA . ALA A 1 109 ? -14.828 -13.875 3.338 1 98.75 109 ALA A CA 1
ATOM 857 C C . ALA A 1 109 ? -15.172 -14.508 4.684 1 98.75 109 ALA A C 1
ATOM 859 O O . ALA A 1 109 ? -14.656 -14.094 5.723 1 98.75 109 ALA A O 1
ATOM 860 N N . TYR A 1 110 ? -16 -15.492 4.633 1 98.44 110 TYR A N 1
ATOM 861 C CA . TYR A 1 110 ? -16.438 -16.188 5.84 1 98.44 110 TYR A CA 1
ATOM 862 C C . TYR A 1 110 ? -16.094 -17.672 5.781 1 98.44 110 TYR A C 1
ATOM 864 O O . TYR A 1 110 ? -16.219 -18.297 4.73 1 98.44 110 TYR A O 1
ATOM 872 N N . GLN A 1 111 ? -15.617 -18.188 6.812 1 97.25 111 GLN A N 1
ATOM 873 C CA . GLN A 1 111 ? -15.57 -19.609 7.121 1 97.25 111 GLN A CA 1
ATOM 874 C C . GLN A 1 111 ? -16.141 -19.891 8.516 1 97.25 111 GLN A C 1
ATOM 876 O O . GLN A 1 111 ? -15.727 -19.25 9.492 1 97.25 111 GLN A O 1
ATOM 881 N N . TYR A 1 112 ? -17.125 -20.719 8.727 1 94.31 112 TYR A N 1
ATOM 882 C CA . TYR A 1 112 ? -17.812 -21.062 9.969 1 94.31 112 TYR A CA 1
ATOM 883 C C . TYR A 1 112 ? -18.297 -19.797 10.688 1 94.31 112 TYR A C 1
ATOM 885 O O . TYR A 1 112 ? -18.047 -19.625 11.883 1 94.31 112 TYR A O 1
ATOM 893 N N . GLU A 1 113 ? -18.766 -18.812 10 1 93 113 GLU A N 1
ATOM 894 C CA . GLU A 1 113 ? -19.438 -17.609 10.477 1 93 113 GLU A CA 1
ATOM 895 C C . GLU A 1 113 ? -18.422 -16.562 10.93 1 93 113 GLU A C 1
ATOM 897 O O . GLU A 1 113 ? -18.797 -15.461 11.328 1 93 113 GLU A O 1
ATOM 902 N N . ASP A 1 114 ? -17.172 -16.922 10.852 1 96.06 114 ASP A N 1
ATOM 903 C CA . ASP A 1 114 ? -16.125 -15.961 11.172 1 96.06 114 ASP A CA 1
ATOM 904 C C . ASP A 1 114 ? -15.617 -15.258 9.914 1 96.06 114 ASP A C 1
ATOM 906 O O . ASP A 1 114 ? -15.461 -15.891 8.867 1 96.06 114 ASP A O 1
ATOM 910 N N . ILE A 1 115 ? -15.414 -13.977 10.039 1 98.19 115 ILE A N 1
ATOM 911 C CA . ILE A 1 115 ? -14.695 -13.289 8.969 1 98.19 115 ILE A CA 1
ATOM 912 C C . ILE A 1 115 ? -13.227 -13.695 9 1 98.19 115 ILE A C 1
ATOM 914 O O . ILE A 1 115 ? -12.555 -13.555 10.023 1 98.19 115 ILE A O 1
ATOM 918 N N . VAL A 1 116 ? -12.742 -14.18 7.863 1 98.06 116 VAL A N 1
ATOM 919 C CA . VAL A 1 116 ? -11.383 -14.711 7.852 1 98.06 116 VAL A CA 1
ATOM 920 C C . VAL A 1 116 ? -10.508 -13.875 6.926 1 98.06 116 VAL A C 1
ATOM 922 O O . VAL A 1 116 ? -9.281 -13.945 6.988 1 98.06 116 VAL A O 1
ATOM 925 N N . TYR A 1 117 ? -11.102 -13.078 6.059 1 98.5 117 TYR A N 1
ATOM 926 C CA . TYR A 1 117 ? -10.398 -12.273 5.066 1 98.5 117 TYR A CA 1
ATOM 927 C C . TYR A 1 117 ? -11.242 -11.078 4.645 1 98.5 117 TYR A C 1
ATOM 929 O O . TYR A 1 117 ? -12.461 -11.188 4.5 1 98.5 117 TYR A O 1
ATOM 937 N N . THR A 1 118 ? -10.633 -9.891 4.5 1 98.75 118 THR A N 1
ATOM 938 C CA . THR A 1 118 ? -11.305 -8.711 3.973 1 98.75 118 THR A CA 1
ATOM 939 C C . THR A 1 118 ? -10.523 -8.109 2.809 1 98.75 118 THR A C 1
ATOM 941 O O . THR A 1 118 ? -9.289 -8.188 2.781 1 98.75 118 THR A O 1
ATOM 944 N N . ALA A 1 119 ? -11.242 -7.539 1.879 1 98.75 119 ALA A N 1
ATOM 945 C CA . ALA A 1 119 ? -10.602 -6.887 0.738 1 98.75 119 ALA A CA 1
ATOM 946 C C . ALA A 1 119 ? -11.453 -5.727 0.226 1 98.75 119 ALA A C 1
ATOM 948 O O . ALA A 1 119 ? -12.68 -5.781 0.278 1 98.75 119 ALA A O 1
ATOM 949 N N . ASN A 1 120 ? -10.797 -4.684 -0.127 1 98.75 120 ASN A N 1
ATOM 950 C CA . ASN A 1 120 ? -11.367 -3.592 -0.902 1 98.75 120 ASN A CA 1
ATOM 951 C C . ASN A 1 120 ? -10.734 -3.486 -2.283 1 98.75 120 ASN A C 1
ATOM 953 O O . ASN A 1 120 ? -9.508 -3.541 -2.412 1 98.75 120 ASN A O 1
ATOM 957 N N . VAL A 1 121 ? -11.602 -3.4 -3.27 1 98.81 121 VAL A N 1
ATOM 958 C CA . VAL A 1 121 ? -11.117 -3.395 -4.645 1 98.81 121 VAL A CA 1
ATOM 959 C C . VAL A 1 121 ? -11.695 -2.193 -5.391 1 98.81 121 VAL A C 1
ATOM 961 O O . VAL A 1 121 ? -12.891 -1.911 -5.297 1 98.81 121 VAL A O 1
ATOM 964 N N . SER A 1 122 ? -10.828 -1.467 -6 1 98.88 122 SER A N 1
ATOM 965 C CA . SER A 1 122 ? -11.242 -0.457 -6.969 1 98.88 122 SER A CA 1
ATOM 966 C C . SER A 1 122 ? -11.008 -0.931 -8.398 1 98.88 122 SER A C 1
ATOM 968 O O . SER A 1 122 ? -9.93 -1.431 -8.719 1 98.88 122 SER A O 1
ATOM 970 N N . LEU A 1 123 ? -12.023 -0.854 -9.258 1 98.75 123 LEU A N 1
ATOM 971 C CA . LEU A 1 123 ? -11.977 -1.303 -10.648 1 98.75 123 LEU A CA 1
ATOM 972 C C . LEU A 1 123 ? -12.242 -0.145 -11.602 1 98.75 123 LEU A C 1
ATOM 974 O O . LEU A 1 123 ? -12.93 0.814 -11.242 1 98.75 123 LEU A O 1
ATOM 978 N N . THR A 1 124 ? -11.68 -0.23 -12.781 1 98.44 124 THR A N 1
ATOM 979 C CA . THR A 1 124 ? -11.852 0.846 -13.75 1 98.44 124 THR A CA 1
ATOM 980 C C . THR A 1 124 ? -11.953 0.288 -15.164 1 98.44 124 THR A C 1
ATOM 982 O O . THR A 1 124 ? -11.523 -0.836 -15.43 1 98.44 124 THR A O 1
ATOM 985 N N . LYS A 1 125 ? -12.508 1.093 -16.031 1 96.75 125 LYS A N 1
ATOM 986 C CA . LYS A 1 125 ? -12.57 0.771 -17.453 1 96.75 125 LYS A CA 1
ATOM 987 C C . LYS A 1 125 ? -11.289 1.181 -18.172 1 96.75 125 LYS A C 1
ATOM 989 O O . LYS A 1 125 ? -11.047 0.758 -19.297 1 96.75 125 LYS A O 1
ATOM 994 N N . LYS A 1 126 ? -10.5 1.979 -17.5 1 94.44 126 LYS A N 1
ATOM 995 C CA . LYS A 1 126 ? -9.352 2.623 -18.141 1 94.44 126 LYS A CA 1
ATOM 996 C C . LYS A 1 126 ? -8.039 2.08 -17.594 1 94.44 126 LYS A C 1
ATOM 998 O O . LYS A 1 126 ? -7.344 2.773 -16.844 1 94.44 126 LYS A O 1
ATOM 1003 N N . ILE A 1 127 ? -7.641 0.883 -18.047 1 95.88 127 ILE A N 1
ATOM 1004 C CA . ILE A 1 127 ? -6.418 0.315 -17.5 1 95.88 127 ILE A CA 1
ATOM 1005 C C . ILE A 1 127 ? -5.629 -0.393 -18.594 1 95.88 127 ILE A C 1
ATOM 1007 O O . ILE A 1 127 ? -4.508 -0.854 -18.359 1 95.88 127 ILE A O 1
ATOM 1011 N N . SER A 1 128 ? -6.188 -0.404 -19.844 1 95.56 128 SER A N 1
ATOM 1012 C CA . SER A 1 128 ? -5.559 -1.13 -20.938 1 95.56 128 SER A CA 1
ATOM 1013 C C . SER A 1 128 ? -4.836 -0.18 -21.891 1 95.56 128 SER A C 1
ATOM 1015 O O . SER A 1 128 ? -5.473 0.585 -22.609 1 95.56 128 SER A O 1
ATOM 1017 N N . THR A 1 129 ? -3.557 -0.306 -21.922 1 95.69 129 THR A N 1
ATOM 1018 C CA . THR A 1 129 ? -2.783 0.484 -22.875 1 95.69 129 THR A CA 1
ATOM 1019 C C . THR A 1 129 ? -3.158 0.124 -24.312 1 95.69 129 THR A C 1
ATOM 1021 O O . THR A 1 129 ? -3.295 1.005 -25.156 1 95.69 129 THR A O 1
ATOM 1024 N N . LYS A 1 130 ? -3.355 -1.155 -24.516 1 94.12 130 LYS A N 1
ATOM 1025 C CA . LYS A 1 130 ? -3.748 -1.631 -25.844 1 94.12 130 LYS A CA 1
ATOM 1026 C C . LYS A 1 130 ? -5.047 -0.974 -26.297 1 94.12 130 LYS A C 1
ATOM 1028 O O . LYS A 1 130 ? -5.129 -0.457 -27.406 1 94.12 130 LYS A O 1
ATOM 1033 N N . LYS A 1 131 ? -5.988 -0.984 -25.422 1 94.19 131 LYS A N 1
ATOM 1034 C CA . LYS A 1 131 ? -7.277 -0.383 -25.75 1 94.19 131 LYS A CA 1
ATOM 1035 C C . LYS A 1 131 ? -7.141 1.121 -25.969 1 94.19 131 LYS A C 1
ATOM 1037 O O . LYS A 1 131 ? -7.777 1.681 -26.875 1 94.19 131 LYS A O 1
ATOM 1042 N N . ALA A 1 132 ? -6.344 1.724 -25.141 1 95.12 132 ALA A N 1
ATOM 1043 C CA . ALA A 1 132 ? -6.133 3.162 -25.281 1 95.12 132 ALA A CA 1
ATOM 1044 C C . ALA A 1 132 ? -5.539 3.498 -26.641 1 95.12 132 ALA A C 1
ATOM 1046 O O . ALA A 1 132 ? -5.973 4.449 -27.297 1 95.12 132 ALA A O 1
ATOM 1047 N N . ILE A 1 133 ? -4.605 2.723 -27.094 1 95.69 133 ILE A N 1
ATOM 1048 C CA . ILE A 1 133 ? -3.965 2.934 -28.375 1 95.69 133 ILE A CA 1
ATOM 1049 C C . ILE A 1 133 ? -4.98 2.725 -29.5 1 95.69 133 ILE A C 1
ATOM 1051 O O . ILE A 1 133 ? -5.031 3.504 -30.453 1 95.69 133 ILE A O 1
ATOM 1055 N N . GLU A 1 134 ? -5.758 1.723 -29.359 1 95.94 134 GLU A N 1
ATOM 1056 C CA . GLU A 1 134 ? -6.781 1.436 -30.359 1 95.94 134 GLU A CA 1
ATOM 1057 C C . GLU A 1 134 ? -7.785 2.58 -30.469 1 95.94 134 GLU A C 1
ATOM 1059 O O . GLU A 1 134 ? -8.211 2.936 -31.562 1 95.94 134 GLU A O 1
ATOM 1064 N N . GLU A 1 135 ? -8.125 3.133 -29.359 1 94.69 135 GLU A N 1
ATOM 1065 C CA . GLU A 1 135 ? -9.164 4.16 -29.312 1 94.69 135 GLU A CA 1
ATOM 1066 C C . GLU A 1 135 ? -8.617 5.516 -29.75 1 94.69 135 GLU A C 1
ATOM 1068 O O . GLU A 1 135 ? -9.32 6.293 -30.391 1 94.69 135 GLU A O 1
ATOM 1073 N N . THR A 1 136 ? -7.348 5.82 -29.422 1 93.69 136 THR A N 1
ATOM 1074 C CA . THR A 1 136 ? -6.867 7.184 -29.609 1 93.69 136 THR A CA 1
ATOM 1075 C C . THR A 1 136 ? -5.77 7.234 -30.672 1 93.69 136 THR A C 1
ATOM 1077 O O . THR A 1 136 ? -5.422 8.312 -31.156 1 93.69 136 THR A O 1
ATOM 1080 N N . GLY A 1 137 ? -5.145 6.109 -30.906 1 94.69 137 GLY A N 1
ATOM 1081 C CA . GLY A 1 137 ? -4.043 6.043 -31.859 1 94.69 137 GLY A CA 1
ATOM 1082 C C . GLY A 1 137 ? -2.701 6.387 -31.25 1 94.69 137 GLY A C 1
ATOM 1083 O O . GLY A 1 137 ? -1.674 6.352 -31.922 1 94.69 137 GLY A O 1
ATOM 1084 N N . VAL A 1 138 ? -2.736 6.734 -30 1 93.38 138 VAL A N 1
ATOM 1085 C CA . VAL A 1 138 ? -1.497 7.16 -29.359 1 93.38 138 VAL A CA 1
ATOM 1086 C C . VAL A 1 138 ? -1.317 6.41 -28.031 1 93.38 138 VAL A C 1
ATOM 1088 O O . VAL A 1 138 ? -2.287 6.18 -27.312 1 93.38 138 VAL A O 1
ATOM 1091 N N . LYS A 1 139 ? -0.059 6.023 -27.75 1 92.81 139 LYS A N 1
ATOM 1092 C CA . LYS A 1 139 ? 0.244 5.445 -26.453 1 92.81 139 LYS A CA 1
ATOM 1093 C C . LYS A 1 139 ? 0.18 6.504 -25.359 1 92.81 139 LYS A C 1
ATOM 1095 O O . LYS A 1 139 ? 0.805 7.562 -25.469 1 92.81 139 LYS A O 1
ATOM 1100 N N . PRO A 1 140 ? -0.557 6.234 -24.359 1 93.75 140 PRO A N 1
ATOM 1101 C CA . PRO A 1 140 ? -0.614 7.211 -23.266 1 93.75 140 PRO A CA 1
ATOM 1102 C C . PRO A 1 140 ? 0.748 7.449 -22.625 1 93.75 140 PRO A C 1
ATOM 1104 O O . PRO A 1 140 ? 1.58 6.543 -22.562 1 93.75 140 PRO A O 1
ATOM 1107 N N . PHE A 1 141 ? 0.976 8.703 -22.141 1 96.06 141 PHE A N 1
ATOM 1108 C CA . PHE A 1 141 ? 2.199 9.047 -21.438 1 96.06 141 PHE A CA 1
ATOM 1109 C C . PHE A 1 141 ? 2.361 8.188 -20.188 1 96.06 141 PHE A C 1
ATOM 1111 O O . PHE A 1 141 ? 1.399 7.969 -19.453 1 96.06 141 PHE A O 1
ATOM 1118 N N . GLU A 1 142 ? 3.551 7.66 -20.047 1 97.69 142 GLU A N 1
ATOM 1119 C CA . GLU A 1 142 ? 3.807 6.84 -18.859 1 97.69 142 GLU A CA 1
ATOM 1120 C C . GLU A 1 142 ? 5.293 6.82 -18.516 1 97.69 142 GLU A C 1
ATOM 1122 O O . GLU A 1 142 ? 6.133 7.188 -19.344 1 97.69 142 GLU A O 1
ATOM 1127 N N . PHE A 1 143 ? 5.633 6.531 -17.266 1 98.31 143 PHE A N 1
ATOM 1128 C CA . PHE A 1 143 ? 6.969 6.145 -16.844 1 98.31 143 PHE A CA 1
ATOM 1129 C C . PHE A 1 143 ? 6.898 5.062 -15.766 1 98.31 143 PHE A C 1
ATOM 1131 O O . PHE A 1 143 ? 5.84 4.832 -15.18 1 98.31 143 PHE A O 1
ATOM 1138 N N . GLN A 1 144 ? 7.934 4.328 -15.648 1 98.38 144 GLN A N 1
ATOM 1139 C CA . GLN A 1 144 ? 7.945 3.182 -14.742 1 98.38 144 GLN A CA 1
ATOM 1140 C C . GLN A 1 144 ? 9.289 3.057 -14.031 1 98.38 144 GLN A C 1
ATOM 1142 O O . GLN A 1 144 ? 10.273 3.66 -14.453 1 98.38 144 GLN A O 1
ATOM 1147 N N . THR A 1 145 ? 9.305 2.354 -12.945 1 98.56 145 THR A N 1
ATOM 1148 C CA . THR A 1 145 ? 10.547 1.957 -12.281 1 98.56 145 THR A CA 1
ATOM 1149 C C . THR A 1 145 ? 11.359 1.021 -13.172 1 98.56 145 THR A C 1
ATOM 1151 O O . THR A 1 145 ? 10.82 0.058 -13.727 1 98.56 145 THR A O 1
ATOM 1154 N N . PRO A 1 146 ? 12.641 1.304 -13.344 1 98.06 146 PRO A N 1
ATOM 1155 C CA . PRO A 1 146 ? 13.453 0.391 -14.148 1 98.06 146 PRO A CA 1
ATOM 1156 C C . PRO A 1 146 ? 13.625 -0.98 -13.5 1 98.06 146 PRO A C 1
ATOM 1158 O O . PRO A 1 146 ? 13.594 -1.094 -12.273 1 98.06 146 PRO A O 1
ATOM 1161 N N . LYS A 1 147 ? 13.781 -1.988 -14.367 1 98.06 147 LYS A N 1
ATOM 1162 C CA . LYS A 1 147 ? 14.086 -3.322 -13.859 1 98.06 147 LYS A CA 1
ATOM 1163 C C . LYS A 1 147 ? 15.438 -3.35 -13.156 1 98.06 147 LYS A C 1
ATOM 1165 O O . LYS A 1 147 ? 16.344 -2.604 -13.523 1 98.06 147 LYS A O 1
ATOM 1170 N N . HIS A 1 148 ? 15.492 -4.18 -12.219 1 97.94 148 HIS A N 1
ATOM 1171 C CA . HIS A 1 148 ? 16.766 -4.383 -11.531 1 97.94 148 HIS A CA 1
ATOM 1172 C C . HIS A 1 148 ? 17.844 -4.855 -12.5 1 97.94 148 HIS A C 1
ATOM 1174 O O . HIS A 1 148 ? 17.562 -5.605 -13.438 1 97.94 148 HIS A O 1
ATOM 1180 N N . GLU A 1 149 ? 19.047 -4.516 -12.25 1 97.12 149 GLU A N 1
ATOM 1181 C CA . GLU A 1 149 ? 20.156 -4.742 -13.164 1 97.12 149 GLU A CA 1
ATOM 1182 C C . GLU A 1 149 ? 20.453 -6.23 -13.32 1 97.12 149 GLU A C 1
ATOM 1184 O O . GLU A 1 149 ? 21.031 -6.652 -14.32 1 97.12 149 GLU A O 1
ATOM 1189 N N . TRP A 1 150 ? 20.062 -7.066 -12.352 1 97.69 150 TRP A N 1
ATOM 1190 C CA . TRP A 1 150 ? 20.328 -8.5 -12.43 1 97.69 150 TRP A CA 1
ATOM 1191 C C . TRP A 1 150 ? 19.688 -9.109 -13.672 1 97.69 150 TRP A C 1
ATOM 1193 O O . TRP A 1 150 ? 20.203 -10.086 -14.219 1 97.69 150 TRP A O 1
ATOM 1203 N N . PHE A 1 151 ? 18.594 -8.531 -14.117 1 98.12 151 PHE A N 1
ATOM 1204 C CA . PHE A 1 151 ? 17.891 -9.055 -15.281 1 98.12 151 PHE A CA 1
ATOM 1205 C C . PHE A 1 151 ? 18.703 -8.852 -16.547 1 98.12 151 PHE A C 1
ATOM 1207 O O . PHE A 1 151 ? 18.453 -9.492 -17.578 1 98.12 151 PHE A O 1
ATOM 1214 N N . ASN A 1 152 ? 19.719 -7.977 -16.516 1 97.06 152 ASN A N 1
ATOM 1215 C CA . ASN A 1 152 ? 20.609 -7.73 -17.641 1 97.06 152 ASN A CA 1
ATOM 1216 C C . ASN A 1 152 ? 21.828 -8.641 -17.594 1 97.06 152 ASN A C 1
ATOM 1218 O O . ASN A 1 152 ? 22.547 -8.773 -18.578 1 97.06 152 ASN A O 1
ATOM 1222 N N . ARG A 1 153 ? 22.016 -9.258 -16.438 1 96.56 153 ARG A N 1
ATOM 1223 C CA . ARG A 1 153 ? 23.25 -10.016 -16.234 1 96.56 153 ARG A CA 1
ATOM 1224 C C . ARG A 1 153 ? 23.078 -11.469 -16.656 1 96.56 153 ARG A C 1
ATOM 1226 O O . ARG A 1 153 ? 24.062 -12.18 -16.859 1 96.56 153 ARG A O 1
ATOM 1233 N N . HIS A 1 154 ? 21.812 -11.883 -16.75 1 95.81 154 HIS A N 1
ATOM 1234 C CA . HIS A 1 154 ? 21.531 -13.289 -17.016 1 95.81 154 HIS A CA 1
ATOM 1235 C C . HIS A 1 154 ? 20.516 -13.445 -18.141 1 95.81 154 HIS A C 1
ATOM 1237 O O . HIS A 1 154 ? 19.562 -12.664 -18.234 1 95.81 154 HIS A O 1
ATOM 1243 N N . LYS A 1 155 ? 20.734 -14.5 -18.875 1 96.38 155 LYS A N 1
ATOM 1244 C CA . LYS A 1 155 ? 19.719 -14.867 -19.859 1 96.38 155 LYS A CA 1
ATOM 1245 C C . LYS A 1 155 ? 18.672 -15.773 -19.234 1 96.38 155 LYS A C 1
ATOM 1247 O O . LYS A 1 155 ? 19 -16.719 -18.516 1 96.38 155 LYS A O 1
ATOM 1252 N N . LEU A 1 156 ? 17.453 -15.453 -19.531 1 96.88 156 LEU A N 1
ATOM 1253 C CA . LEU A 1 156 ? 16.328 -16.203 -18.984 1 96.88 156 LEU A CA 1
ATOM 1254 C C . LEU A 1 156 ? 16.484 -17.703 -19.25 1 96.88 156 LEU A C 1
ATOM 1256 O O . LEU A 1 156 ? 16.266 -18.516 -18.359 1 96.88 156 LEU A O 1
ATOM 1260 N N . GLU A 1 157 ? 16.953 -18.078 -20.453 1 94.75 157 GLU A N 1
ATOM 1261 C CA . GLU A 1 157 ? 17.047 -19.453 -20.891 1 94.75 157 GLU A CA 1
ATOM 1262 C C . GLU A 1 157 ? 18.125 -20.219 -20.141 1 94.75 157 GLU A C 1
ATOM 1264 O O . GLU A 1 157 ? 18.109 -21.453 -20.094 1 94.75 157 GLU A O 1
ATOM 1269 N N . ASP A 1 158 ? 19.062 -19.5 -19.547 1 95.75 158 ASP A N 1
ATOM 1270 C CA . ASP A 1 158 ? 20.203 -20.125 -18.875 1 95.75 158 ASP A CA 1
ATOM 1271 C C . ASP A 1 158 ? 19.875 -20.406 -17.406 1 95.75 158 ASP A C 1
ATOM 1273 O O . ASP A 1 158 ? 20.641 -21.109 -16.719 1 95.75 158 ASP A O 1
ATOM 1277 N N . LEU A 1 159 ? 18.797 -19.891 -16.938 1 96.31 159 LEU A N 1
ATOM 1278 C CA . LEU A 1 159 ? 18.438 -20.047 -15.539 1 96.31 159 LEU A CA 1
ATOM 1279 C C . LEU A 1 159 ? 17.609 -21.312 -15.336 1 96.31 159 LEU A C 1
ATOM 1281 O O . LEU A 1 159 ? 16.656 -21.562 -16.094 1 96.31 159 LEU A O 1
ATOM 1285 N N . PRO A 1 160 ? 17.969 -22.141 -14.367 1 94.88 160 PRO A N 1
ATOM 1286 C CA . PRO A 1 160 ? 17.172 -23.328 -14.102 1 94.88 160 PRO A CA 1
ATOM 1287 C C . PRO A 1 160 ? 15.812 -23.016 -13.492 1 94.88 160 PRO A C 1
ATOM 1289 O O . PRO A 1 160 ? 15.672 -22.016 -12.773 1 94.88 160 PRO A O 1
ATOM 1292 N N . VAL A 1 161 ? 14.836 -23.875 -13.734 1 95.56 161 VAL A N 1
ATOM 1293 C CA . VAL A 1 161 ? 13.516 -23.766 -13.117 1 95.56 161 VAL A CA 1
ATOM 1294 C C . VAL A 1 161 ? 13.57 -24.266 -11.68 1 95.56 161 VAL A C 1
ATOM 1296 O O . VAL A 1 161 ? 14.109 -25.344 -11.414 1 95.56 161 VAL A O 1
ATOM 1299 N N . ALA A 1 162 ? 13.164 -23.391 -10.805 1 93.25 162 ALA A N 1
ATOM 1300 C CA . ALA A 1 162 ? 12.969 -23.781 -9.414 1 93.25 162 ALA A CA 1
ATOM 1301 C C . ALA A 1 162 ? 11.5 -24.062 -9.117 1 93.25 162 ALA A C 1
ATOM 1303 O O . ALA A 1 162 ? 10.641 -23.219 -9.406 1 93.25 162 ALA A O 1
ATOM 1304 N N . ASP A 1 163 ? 11.219 -25.156 -8.484 1 90.38 163 ASP A N 1
ATOM 1305 C CA . ASP A 1 163 ? 9.836 -25.578 -8.289 1 90.38 163 ASP A CA 1
ATOM 1306 C C . ASP A 1 163 ? 9.461 -25.578 -6.809 1 90.38 163 ASP A C 1
ATOM 1308 O O . ASP A 1 163 ? 8.609 -26.344 -6.371 1 90.38 163 ASP A O 1
ATOM 1312 N N . VAL A 1 164 ? 10.062 -24.703 -6.059 1 88.06 164 VAL A N 1
ATOM 1313 C CA . VAL A 1 164 ? 9.898 -24.672 -4.609 1 88.06 164 VAL A CA 1
ATOM 1314 C C . VAL A 1 164 ? 8.445 -24.391 -4.254 1 88.06 164 VAL A C 1
ATOM 1316 O O . VAL A 1 164 ? 7.973 -24.781 -3.184 1 88.06 164 VAL A O 1
ATOM 1319 N N . ASN A 1 165 ? 7.711 -23.75 -5.121 1 90.62 165 ASN A N 1
ATOM 1320 C CA . ASN A 1 165 ? 6.309 -23.422 -4.891 1 90.62 165 ASN A CA 1
ATOM 1321 C C . ASN A 1 165 ? 5.398 -24.078 -5.922 1 90.62 165 ASN A C 1
ATOM 1323 O O . ASN A 1 165 ? 4.316 -23.578 -6.215 1 90.62 165 ASN A O 1
ATOM 1327 N N . SER A 1 166 ? 5.848 -25.172 -6.5 1 91.81 166 SER A N 1
ATOM 1328 C CA . SER A 1 166 ? 5.09 -25.812 -7.57 1 91.81 166 SER A CA 1
ATOM 1329 C C . SER A 1 166 ? 3.748 -26.328 -7.066 1 91.81 166 SER A C 1
ATOM 1331 O O . SER A 1 166 ? 2.783 -26.422 -7.828 1 91.81 166 SER A O 1
ATOM 1333 N N . ARG A 1 167 ? 3.674 -26.656 -5.766 1 92.12 167 ARG A N 1
ATOM 1334 C CA . ARG A 1 167 ? 2.404 -27.047 -5.156 1 92.12 167 ARG A CA 1
ATOM 1335 C C . ARG A 1 167 ? 1.345 -25.969 -5.375 1 92.12 167 ARG A C 1
ATOM 1337 O O . ARG A 1 167 ? 0.16 -26.281 -5.516 1 92.12 167 ARG A O 1
ATOM 1344 N N . LEU A 1 168 ? 1.763 -24.766 -5.469 1 94.44 168 LEU A N 1
ATOM 1345 C CA . LEU A 1 168 ? 0.887 -23.609 -5.641 1 94.44 168 LEU A CA 1
ATOM 1346 C C . LEU A 1 168 ? 0.874 -23.141 -7.094 1 94.44 168 LEU A C 1
ATOM 1348 O O . LEU A 1 168 ? 0.486 -22.016 -7.387 1 94.44 168 LEU A O 1
ATOM 1352 N N . LEU A 1 169 ? 1.451 -23.969 -7.984 1 96.31 169 LEU A N 1
ATOM 1353 C CA . LEU A 1 169 ? 1.506 -23.719 -9.422 1 96.31 169 LEU A CA 1
ATOM 1354 C C . LEU A 1 169 ? 2.502 -22.609 -9.75 1 96.31 169 LEU A C 1
ATOM 1356 O O . LEU A 1 169 ? 2.467 -22.047 -10.844 1 96.31 169 LEU A O 1
ATOM 1360 N N . ALA A 1 170 ? 3.348 -22.234 -8.797 1 96.5 170 ALA A N 1
ATOM 1361 C CA . ALA A 1 170 ? 4.324 -21.156 -8.992 1 96.5 170 ALA A CA 1
ATOM 1362 C C . ALA A 1 170 ? 5.715 -21.734 -9.273 1 96.5 170 ALA A C 1
ATOM 1364 O O . ALA A 1 170 ? 6.184 -22.625 -8.555 1 96.5 170 ALA A O 1
ATOM 1365 N N . TYR A 1 171 ? 6.289 -21.203 -10.258 1 96.19 171 TYR A N 1
ATOM 1366 C CA . TYR A 1 171 ? 7.645 -21.562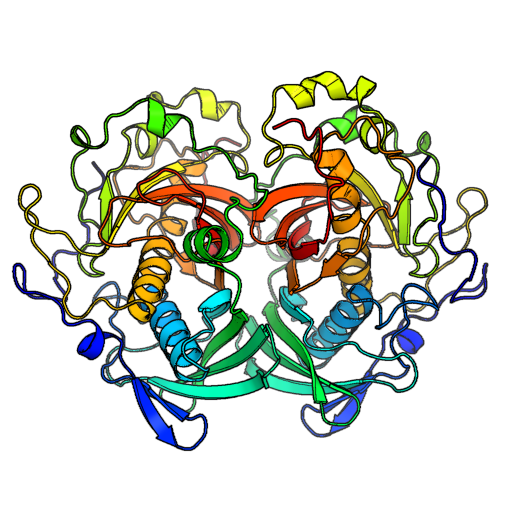 -10.656 1 96.19 171 TYR A CA 1
ATOM 1367 C C . TYR A 1 171 ? 8.539 -20.328 -10.727 1 96.19 171 TYR A C 1
ATOM 1369 O O . TYR A 1 171 ? 8.062 -19.219 -11 1 96.19 171 TYR A O 1
ATOM 1377 N N . HIS A 1 172 ? 9.805 -20.578 -10.461 1 96.5 172 HIS A N 1
ATOM 1378 C CA . HIS A 1 172 ? 10.734 -19.469 -10.367 1 96.5 172 HIS A CA 1
ATOM 1379 C C . HIS A 1 172 ? 12.023 -19.75 -11.133 1 96.5 172 HIS A C 1
ATOM 1381 O O . HIS A 1 172 ? 12.391 -20.906 -11.32 1 96.5 172 HIS A O 1
ATOM 1387 N N . LYS A 1 173 ? 12.641 -18.797 -11.625 1 96.94 173 LYS A N 1
ATOM 1388 C CA . LYS A 1 173 ? 14.039 -18.781 -12.055 1 96.94 173 LYS A CA 1
ATOM 1389 C C . LYS A 1 173 ? 14.844 -17.75 -11.281 1 96.94 173 LYS A C 1
ATOM 1391 O O . LYS A 1 173 ? 14.742 -16.547 -11.555 1 96.94 173 LYS A O 1
ATOM 1396 N N . PHE A 1 174 ? 15.625 -18.219 -10.352 1 96.31 174 PHE A N 1
ATOM 1397 C CA . PHE A 1 174 ? 16.375 -17.344 -9.469 1 96.31 174 PHE A CA 1
ATOM 1398 C C . PHE A 1 174 ? 17.75 -17.031 -10.062 1 96.31 174 PHE A C 1
ATOM 1400 O O . PHE A 1 174 ? 18.406 -17.906 -10.633 1 96.31 174 PHE A O 1
ATOM 1407 N N . PHE A 1 175 ? 18.141 -15.789 -9.922 1 96.81 175 PHE A N 1
ATOM 1408 C CA . PHE A 1 175 ? 19.531 -15.438 -10.211 1 96.81 175 PHE A CA 1
ATOM 1409 C C . PHE A 1 175 ? 20.453 -16 -9.141 1 96.81 175 PHE A C 1
ATOM 1411 O O . PHE A 1 175 ? 20.078 -16.109 -7.977 1 96.81 175 PHE A O 1
ATOM 1418 N N . PRO A 1 176 ? 21.719 -16.328 -9.516 1 95.56 176 PRO A N 1
ATOM 1419 C CA . PRO A 1 176 ? 22.688 -16.766 -8.5 1 95.56 176 PRO A CA 1
ATOM 1420 C C . PRO A 1 176 ? 22.844 -15.75 -7.367 1 95.56 176 PRO A C 1
ATOM 1422 O O . PRO A 1 176 ? 23.109 -16.141 -6.223 1 95.56 176 PRO A O 1
ATOM 1425 N N . GLU A 1 177 ? 22.609 -14.5 -7.676 1 96.56 177 GLU A N 1
ATOM 1426 C CA . GLU A 1 177 ? 22.766 -13.406 -6.719 1 96.56 177 GLU A CA 1
ATOM 1427 C C . GLU A 1 177 ? 21.75 -13.523 -5.582 1 96.56 177 GLU A C 1
ATOM 1429 O O . GLU A 1 177 ? 21.984 -13.008 -4.484 1 96.56 177 GLU A O 1
ATOM 1434 N N . VAL A 1 178 ? 20.641 -14.234 -5.77 1 95.62 178 VAL A N 1
ATOM 1435 C CA . VAL A 1 178 ? 19.594 -14.352 -4.77 1 95.62 178 VAL A CA 1
ATOM 1436 C C . VAL A 1 178 ? 20.078 -15.203 -3.6 1 95.62 178 VAL A C 1
ATOM 1438 O O . VAL A 1 178 ? 19.594 -15.062 -2.473 1 95.62 178 VAL A O 1
ATOM 1441 N N . VAL A 1 179 ? 21.141 -16.031 -3.861 1 93.94 179 VAL A N 1
ATOM 1442 C CA . VAL A 1 179 ? 21.594 -16.969 -2.83 1 93.94 179 VAL A CA 1
ATOM 1443 C C . VAL A 1 179 ? 23.031 -16.641 -2.432 1 93.94 179 VAL A C 1
ATOM 1445 O O . VAL A 1 179 ? 23.438 -16.906 -1.3 1 93.94 179 VAL A O 1
ATOM 1448 N N . SER A 1 180 ? 23.797 -16.062 -3.285 1 95.25 180 SER A N 1
ATOM 1449 C CA . SER A 1 180 ? 25.234 -15.906 -3.068 1 95.25 180 SER A CA 1
ATOM 1450 C C . SER A 1 180 ? 25.547 -14.555 -2.436 1 95.25 180 SER A C 1
ATOM 1452 O O . SER A 1 180 ? 25.438 -13.516 -3.09 1 95.25 180 SER A O 1
ATOM 1454 N N . LEU A 1 181 ? 26.016 -14.586 -1.263 1 96.56 181 LEU A N 1
ATOM 1455 C CA . LEU A 1 181 ? 26.453 -13.359 -0.613 1 96.56 181 LEU A CA 1
ATOM 1456 C C . LEU A 1 181 ? 27.719 -12.82 -1.271 1 96.56 181 LEU A C 1
ATOM 1458 O O . LEU A 1 181 ? 27.906 -11.609 -1.388 1 96.56 181 LEU A O 1
ATOM 1462 N N . GLU A 1 182 ? 28.516 -13.719 -1.759 1 96.12 182 GLU A N 1
ATOM 1463 C CA . GLU A 1 182 ? 29.781 -13.344 -2.377 1 96.12 182 GLU A CA 1
ATOM 1464 C C . GLU A 1 182 ? 29.547 -12.586 -3.682 1 96.12 182 GLU A C 1
ATOM 1466 O O . GLU A 1 182 ? 30.219 -11.578 -3.941 1 96.12 182 GLU A O 1
ATOM 1471 N N . ASP A 1 183 ? 28.594 -12.984 -4.43 1 95.06 183 ASP A N 1
ATOM 1472 C CA . ASP A 1 183 ? 28.328 -12.383 -5.73 1 95.06 183 ASP A CA 1
ATOM 1473 C C . ASP A 1 183 ? 27.672 -11.008 -5.574 1 95.06 183 ASP A C 1
ATOM 1475 O O . ASP A 1 183 ? 27.562 -10.258 -6.543 1 95.06 183 ASP A O 1
ATOM 1479 N N . THR A 1 184 ? 27.234 -10.734 -4.336 1 97.31 184 THR A N 1
ATOM 1480 C CA . THR A 1 184 ? 26.578 -9.453 -4.086 1 97.31 184 THR A CA 1
ATOM 1481 C C . THR A 1 184 ? 27.281 -8.695 -2.963 1 97.31 184 THR A C 1
ATOM 1483 O O . THR A 1 184 ? 26.625 -8.078 -2.121 1 97.31 184 THR A O 1
ATOM 1486 N N . ARG A 1 185 ? 28.531 -8.734 -2.848 1 96.75 185 ARG A N 1
ATOM 1487 C CA . ARG A 1 185 ? 29.328 -8.156 -1.769 1 96.75 185 ARG A CA 1
ATOM 1488 C C . ARG A 1 185 ? 29.094 -6.648 -1.674 1 96.75 185 ARG A C 1
ATOM 1490 O O . ARG A 1 185 ? 29.203 -6.066 -0.592 1 96.75 185 ARG A O 1
ATOM 1497 N N . GLU A 1 186 ? 28.734 -6.047 -2.787 1 96.25 186 GLU A N 1
ATOM 1498 C CA . GLU A 1 186 ? 28.484 -4.609 -2.803 1 96.25 186 GLU A CA 1
ATOM 1499 C C . GLU A 1 186 ? 27.312 -4.246 -1.892 1 96.25 186 GLU A C 1
ATOM 1501 O O . GLU A 1 186 ? 27.219 -3.109 -1.429 1 96.25 186 GLU A O 1
ATOM 1506 N N . GLU A 1 187 ? 26.453 -5.16 -1.62 1 97.25 187 GLU A N 1
ATOM 1507 C CA . GLU A 1 187 ? 25.297 -4.93 -0.77 1 97.25 187 GLU A CA 1
ATOM 1508 C C . GLU A 1 187 ? 25.703 -4.609 0.662 1 97.25 187 GLU A C 1
ATOM 1510 O O . GLU A 1 187 ? 24.922 -4.043 1.43 1 97.25 187 GLU A O 1
ATOM 1515 N N . ASP A 1 188 ? 26.875 -5.031 1.008 1 96.19 188 ASP A N 1
ATOM 1516 C CA . ASP A 1 188 ? 27.359 -4.742 2.354 1 96.19 188 ASP A CA 1
ATOM 1517 C C . ASP A 1 188 ? 27.406 -3.238 2.611 1 96.19 188 ASP A C 1
ATOM 1519 O O . ASP A 1 188 ? 27.375 -2.801 3.762 1 96.19 188 ASP A O 1
ATOM 1523 N N . ASN A 1 189 ? 27.453 -2.473 1.566 1 96.06 189 ASN A N 1
ATOM 1524 C CA . ASN A 1 189 ? 27.547 -1.022 1.685 1 96.06 189 ASN A CA 1
ATOM 1525 C C . ASN A 1 189 ? 26.188 -0.357 1.471 1 96.06 189 ASN A C 1
ATOM 1527 O O . ASN A 1 189 ? 26.109 0.866 1.346 1 96.06 189 ASN A O 1
ATOM 1531 N N . ILE A 1 190 ? 25.234 -1.117 1.407 1 96.81 190 ILE A N 1
ATOM 1532 C CA . ILE A 1 190 ? 23.875 -0.641 1.166 1 96.81 190 ILE A CA 1
ATOM 1533 C C . ILE A 1 190 ? 22.984 -0.972 2.365 1 96.81 190 ILE A C 1
ATOM 1535 O O . ILE A 1 190 ? 23.047 -2.08 2.904 1 96.81 190 ILE A O 1
ATOM 1539 N N . SER A 1 191 ? 22.172 -0.04 2.795 1 97.69 191 SER A N 1
ATOM 1540 C CA . SER A 1 191 ? 21.219 -0.315 3.867 1 97.69 191 SER A CA 1
ATOM 1541 C C . SER A 1 191 ? 20.359 -1.529 3.543 1 97.69 191 SER A C 1
ATOM 1543 O O . SER A 1 191 ? 19.938 -1.708 2.4 1 97.69 191 SER A O 1
ATOM 1545 N N . PRO A 1 192 ? 20.141 -2.408 4.543 1 98.25 192 PRO A N 1
ATOM 1546 C CA . PRO A 1 192 ? 19.266 -3.545 4.27 1 98.25 192 PRO A CA 1
ATOM 1547 C C . PRO A 1 192 ? 17.938 -3.127 3.645 1 98.25 192 PRO A C 1
ATOM 1549 O O . PRO A 1 192 ? 17.391 -3.852 2.812 1 98.25 192 PRO A O 1
ATOM 1552 N N . ALA A 1 193 ? 17.484 -1.963 3.994 1 98.56 193 ALA A N 1
ATOM 1553 C CA . ALA A 1 193 ? 16.172 -1.492 3.539 1 98.56 193 ALA A CA 1
ATOM 1554 C C . ALA A 1 193 ? 16.203 -1.127 2.057 1 98.56 193 ALA A C 1
ATOM 1556 O O . ALA A 1 193 ? 15.164 -0.914 1.438 1 98.56 193 ALA A O 1
ATOM 1557 N N . GLU A 1 194 ? 17.344 -1.064 1.477 1 97.81 194 GLU A N 1
ATOM 1558 C CA . GLU A 1 194 ? 17.5 -0.659 0.083 1 97.81 194 GLU A CA 1
ATOM 1559 C C . GLU A 1 194 ? 18 -1.816 -0.778 1 97.81 194 GLU A C 1
ATOM 1561 O O . GLU A 1 194 ? 18.125 -1.681 -1.997 1 97.81 194 GLU A O 1
ATOM 1566 N N . ARG A 1 195 ? 18.281 -2.91 -0.102 1 98.25 195 ARG A N 1
ATOM 1567 C CA . ARG A 1 195 ? 18.688 -4.098 -0.849 1 98.25 195 ARG A CA 1
ATOM 1568 C C . ARG A 1 195 ? 17.516 -4.719 -1.578 1 98.25 195 ARG A C 1
ATOM 1570 O O . ARG A 1 195 ? 16.406 -4.797 -1.03 1 98.25 195 ARG A O 1
ATOM 1577 N N . GLN A 1 196 ? 17.75 -5.094 -2.814 1 97.81 196 GLN A N 1
ATOM 1578 C CA . GLN A 1 196 ? 16.688 -5.656 -3.637 1 97.81 196 GLN A CA 1
ATOM 1579 C C . GLN A 1 196 ? 17.016 -7.082 -4.07 1 97.81 196 GLN A C 1
ATOM 1581 O O . GLN A 1 196 ? 18.188 -7.402 -4.324 1 97.81 196 GLN A O 1
ATOM 1586 N N . LEU A 1 197 ? 16.016 -7.883 -4.086 1 97.44 197 LEU A N 1
ATOM 1587 C CA . LEU A 1 197 ? 16.094 -9.203 -4.695 1 97.44 197 LEU A CA 1
ATOM 1588 C C . LEU A 1 197 ? 15.18 -9.305 -5.91 1 97.44 197 LEU A C 1
ATOM 1590 O O . LEU A 1 197 ? 14.094 -8.719 -5.922 1 97.44 197 LEU A O 1
ATOM 1594 N N . SER A 1 198 ? 15.656 -10.023 -6.902 1 97.5 198 SER A N 1
ATOM 1595 C CA . SER A 1 198 ? 14.914 -10.125 -8.156 1 97.5 198 SER A CA 1
ATOM 1596 C C . SER A 1 198 ? 14.992 -11.531 -8.734 1 97.5 198 SER A C 1
ATOM 1598 O O . SER A 1 198 ? 15.992 -12.227 -8.555 1 97.5 198 SER A O 1
ATOM 1600 N N . TRP A 1 199 ? 13.953 -11.977 -9.367 1 97.75 199 TRP A N 1
ATOM 1601 C CA . TRP A 1 199 ? 13.914 -13.234 -10.094 1 97.75 199 TRP A CA 1
ATOM 1602 C C . TRP A 1 199 ? 12.727 -13.273 -11.055 1 97.75 199 TRP A C 1
ATOM 1604 O O . TRP A 1 199 ? 11.953 -12.312 -11.141 1 97.75 199 TRP A O 1
ATOM 1614 N N . TYR A 1 200 ? 12.688 -14.297 -11.828 1 98.25 200 TYR A N 1
ATOM 1615 C CA . TYR A 1 200 ? 11.516 -14.547 -12.664 1 98.25 200 TYR A CA 1
ATOM 1616 C C . TYR A 1 200 ? 10.539 -15.492 -11.977 1 98.25 200 TYR A C 1
ATOM 1618 O O . TYR A 1 200 ? 10.953 -16.359 -11.211 1 98.25 200 TYR A O 1
ATOM 1626 N N . PHE A 1 201 ? 9.266 -15.258 -12.273 1 98.12 201 PHE A N 1
ATOM 1627 C CA . PHE A 1 201 ? 8.273 -16.234 -11.836 1 98.12 201 PHE A CA 1
ATOM 1628 C C . PHE A 1 201 ? 7.168 -16.391 -12.875 1 98.12 201 PHE A C 1
ATOM 1630 O O . PHE A 1 201 ? 6.977 -15.508 -13.719 1 98.12 201 PHE A O 1
ATOM 1637 N N . LYS A 1 202 ? 6.492 -17.438 -12.883 1 98 202 LYS A N 1
ATOM 1638 C CA . LYS A 1 202 ? 5.305 -17.688 -13.695 1 98 202 LYS A CA 1
ATOM 1639 C C . LYS A 1 202 ? 4.375 -18.703 -13.031 1 98 202 LYS A C 1
ATOM 1641 O O . LYS A 1 202 ? 4.793 -19.438 -12.133 1 98 202 LYS A O 1
ATOM 1646 N N . TRP A 1 203 ? 3.191 -18.672 -13.414 1 98.44 203 TRP A N 1
ATOM 1647 C CA . TRP A 1 203 ? 2.146 -19.562 -12.906 1 98.44 203 TRP A CA 1
ATOM 1648 C C . TRP A 1 203 ? 1.817 -20.656 -13.914 1 98.44 203 TRP A C 1
ATOM 1650 O O . TRP A 1 203 ? 1.561 -20.359 -15.086 1 98.44 203 TRP A O 1
ATOM 1660 N N . GLY A 1 204 ? 1.813 -21.875 -13.531 1 97.44 204 GLY A N 1
ATOM 1661 C CA . GLY A 1 204 ? 1.776 -22.969 -14.484 1 97.44 204 GLY A CA 1
ATOM 1662 C C . GLY A 1 204 ? 3.037 -23.062 -15.328 1 97.44 204 GLY A C 1
ATOM 1663 O O . GLY A 1 204 ? 3.883 -22.172 -15.289 1 97.44 204 GLY A O 1
ATOM 1664 N N . ILE A 1 205 ? 3.248 -24.219 -15.953 1 96.75 205 ILE A N 1
ATOM 1665 C CA . ILE A 1 205 ? 4.445 -24.406 -16.766 1 96.75 205 ILE A CA 1
ATOM 1666 C C . ILE A 1 205 ? 4.203 -25.516 -17.781 1 96.75 205 ILE A C 1
ATOM 1668 O O . ILE A 1 205 ? 3.656 -26.578 -17.453 1 96.75 205 ILE A O 1
ATOM 1672 N N . GLU A 1 206 ? 4.562 -25.188 -19.062 1 96.25 206 GLU A N 1
ATOM 1673 C CA . GLU A 1 206 ? 4.332 -26.156 -20.141 1 96.25 206 GLU A CA 1
ATOM 1674 C C . GLU A 1 206 ? 5.645 -26.594 -20.766 1 96.25 206 GLU A C 1
ATOM 1676 O O . GLU A 1 206 ? 6.34 -25.797 -21.406 1 96.25 206 GLU A O 1
ATOM 1681 N N . ASN A 1 207 ? 5.945 -27.828 -20.609 1 93.81 207 ASN A N 1
ATOM 1682 C CA . ASN A 1 207 ? 7.035 -28.516 -21.297 1 93.81 207 ASN A CA 1
ATOM 1683 C C . ASN A 1 207 ? 8.352 -27.75 -21.172 1 93.81 207 ASN A C 1
ATOM 1685 O O . ASN A 1 207 ? 9.023 -27.5 -22.172 1 93.81 207 ASN A O 1
ATOM 1689 N N . GLU A 1 208 ? 8.734 -27.391 -20.047 1 94.44 208 GLU A N 1
ATOM 1690 C CA . GLU A 1 208 ? 10.031 -26.781 -19.781 1 94.44 208 GLU A CA 1
ATOM 1691 C C . GLU A 1 208 ? 10.859 -27.625 -18.828 1 94.44 208 GLU A C 1
ATOM 1693 O O . GLU A 1 208 ? 10.531 -27.75 -17.656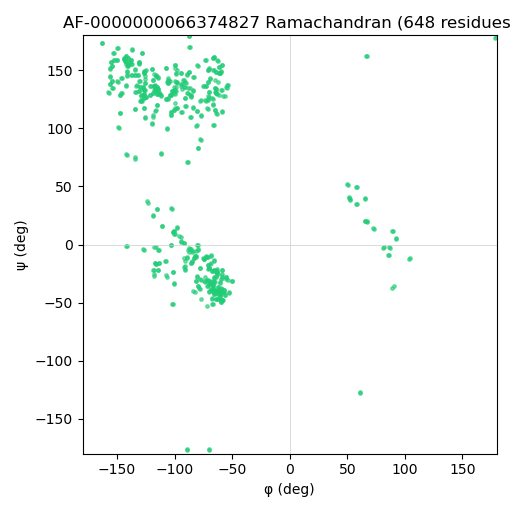 1 94.44 208 GLU A O 1
ATOM 1698 N N . GLY A 1 209 ? 11.906 -28.156 -19.469 1 89.94 209 GLY A N 1
ATOM 1699 C CA . GLY A 1 209 ? 12.633 -29.156 -18.688 1 89.94 209 GLY A CA 1
ATOM 1700 C C . GLY A 1 209 ? 11.781 -30.344 -18.297 1 89.94 209 GLY A C 1
ATOM 1701 O O . GLY A 1 209 ? 11.125 -30.953 -19.141 1 89.94 209 GLY A O 1
ATOM 1702 N N . ASP A 1 210 ? 11.781 -30.656 -16.953 1 90.25 210 ASP A N 1
ATOM 1703 C CA . ASP A 1 210 ? 11.031 -31.797 -16.453 1 90.25 210 ASP A CA 1
ATOM 1704 C C . ASP A 1 210 ? 9.68 -31.344 -15.891 1 90.25 210 ASP A C 1
ATOM 1706 O O . ASP A 1 210 ? 8.984 -32.125 -15.242 1 90.25 210 ASP A O 1
ATOM 1710 N N . PHE A 1 211 ? 9.367 -30.109 -16.266 1 93.62 211 PHE A N 1
ATOM 1711 C CA . PHE A 1 211 ? 8.18 -29.562 -15.617 1 93.62 211 PHE A CA 1
ATOM 1712 C C . PHE A 1 211 ? 7.051 -29.391 -16.625 1 93.62 211 PHE A C 1
ATOM 1714 O O . PHE A 1 211 ? 7.258 -28.844 -17.703 1 93.62 211 PHE A O 1
ATOM 1721 N N . HIS A 1 212 ? 5.922 -29.906 -16.297 1 96.25 212 HIS A N 1
ATOM 1722 C CA . HIS A 1 212 ? 4.723 -29.781 -17.109 1 96.25 212 HIS A CA 1
ATOM 1723 C C . HIS A 1 212 ? 3.465 -29.766 -16.25 1 96.25 212 HIS A C 1
ATOM 1725 O O . HIS A 1 212 ? 3.01 -30.812 -15.789 1 96.25 212 HIS A O 1
ATOM 1731 N N . GLN A 1 213 ? 2.953 -28.641 -16.047 1 96.81 213 GLN A N 1
ATOM 1732 C CA . GLN A 1 213 ? 1.731 -28.359 -15.297 1 96.81 213 GLN A CA 1
ATOM 1733 C C . GLN A 1 213 ? 0.922 -27.25 -15.945 1 96.81 213 GLN A C 1
ATOM 1735 O O . GLN A 1 213 ? 0.927 -26.109 -15.461 1 96.81 213 GLN A O 1
ATOM 1740 N N . PRO A 1 214 ? 0.21 -27.562 -17.031 1 97.12 214 PRO A N 1
ATOM 1741 C CA . PRO A 1 214 ? -0.534 -26.531 -17.75 1 97.12 214 PRO A CA 1
ATOM 1742 C C . PRO A 1 214 ? -1.785 -26.062 -17 1 97.12 214 PRO A C 1
ATOM 1744 O O . PRO A 1 214 ? -2.252 -26.75 -16.094 1 97.12 214 PRO A O 1
ATOM 1747 N N . LEU A 1 215 ? -2.234 -24.938 -17.328 1 98.19 215 LEU A N 1
ATOM 1748 C CA . LEU A 1 215 ? -3.475 -24.375 -16.797 1 98.19 215 LEU A CA 1
ATOM 1749 C C . LEU A 1 215 ? -4.582 -24.422 -17.844 1 98.19 215 LEU A C 1
ATOM 1751 O O . LEU A 1 215 ? -4.32 -24.266 -19.047 1 98.19 215 LEU A O 1
ATOM 1755 N N . ALA A 1 216 ? -5.734 -24.672 -17.406 1 97.94 216 ALA A N 1
ATOM 1756 C CA . ALA A 1 216 ? -6.902 -24.672 -18.281 1 97.94 216 ALA A CA 1
ATOM 1757 C C . ALA A 1 216 ? -7.902 -23.594 -17.844 1 97.94 216 ALA A C 1
ATOM 1759 O O . ALA A 1 216 ? -8.008 -23.281 -16.672 1 97.94 216 ALA A O 1
ATOM 1760 N N . ASN A 1 217 ? -8.656 -22.953 -18.844 1 97.06 217 ASN A N 1
ATOM 1761 C CA . ASN A 1 217 ? -9.68 -21.938 -18.625 1 97.06 217 ASN A CA 1
ATOM 1762 C C . ASN A 1 217 ? -9.078 -20.656 -18.047 1 97.06 217 ASN A C 1
ATOM 1764 O O . ASN A 1 217 ? -9.602 -20.109 -17.078 1 97.06 217 ASN A O 1
ATOM 1768 N N . LEU A 1 218 ? -7.91 -20.344 -18.578 1 96.69 218 LEU A N 1
ATOM 1769 C CA . LEU A 1 218 ? -7.27 -19.109 -18.125 1 96.69 218 LEU A CA 1
ATOM 1770 C C . LEU A 1 218 ? -7.883 -17.891 -18.812 1 96.69 218 LEU A C 1
ATOM 1772 O O . LEU A 1 218 ? -7.309 -17.359 -19.766 1 96.69 218 LEU A O 1
ATOM 1776 N N . ASP A 1 219 ? -8.977 -17.438 -18.281 1 94.38 219 ASP A N 1
ATOM 1777 C CA . ASP A 1 219 ? -9.523 -16.172 -18.766 1 94.38 219 ASP A CA 1
ATOM 1778 C C . ASP A 1 219 ? -8.938 -14.984 -17.984 1 94.38 219 ASP A C 1
ATOM 1780 O O . ASP A 1 219 ? -8.031 -15.156 -17.172 1 94.38 219 ASP A O 1
ATOM 1784 N N . SER A 1 220 ? -9.391 -13.797 -18.266 1 94.81 220 SER A N 1
ATOM 1785 C CA . SER A 1 220 ? -8.797 -12.57 -17.75 1 94.81 220 SER A CA 1
ATOM 1786 C C . SER A 1 220 ? -8.844 -12.531 -16.219 1 94.81 220 SER A C 1
ATOM 1788 O O . SER A 1 220 ? -7.887 -12.094 -15.578 1 94.81 220 SER A O 1
ATOM 1790 N N . LYS A 1 221 ? -9.969 -12.977 -15.625 1 97.38 221 LYS A N 1
ATOM 1791 C CA . LYS A 1 221 ? -10.094 -12.891 -14.172 1 97.38 221 LYS A CA 1
ATOM 1792 C C . LYS A 1 221 ? -9.078 -13.797 -13.477 1 97.38 221 LYS A C 1
ATOM 1794 O O . LYS A 1 221 ? -8.57 -13.461 -12.406 1 97.38 221 LYS A O 1
ATOM 1799 N N . TYR A 1 222 ? -8.664 -14.891 -14.133 1 98.5 222 TYR A N 1
ATOM 1800 C CA . TYR A 1 222 ? -7.746 -15.812 -13.477 1 98.5 222 TYR A CA 1
ATOM 1801 C C . TYR A 1 222 ? -6.297 -15.375 -13.672 1 98.5 222 TYR A C 1
ATOM 1803 O O . TYR A 1 222 ? -5.398 -15.852 -12.977 1 98.5 222 TYR A O 1
ATOM 1811 N N . GLN A 1 223 ? -6.023 -14.445 -14.664 1 98.56 223 GLN A N 1
ATOM 1812 C CA . GLN A 1 223 ? -4.738 -13.75 -14.703 1 98.56 223 GLN A CA 1
ATOM 1813 C C . GLN A 1 223 ? -4.48 -13.008 -13.398 1 98.56 223 GLN A C 1
ATOM 1815 O O . GLN A 1 223 ? -3.369 -13.031 -12.867 1 98.56 223 GLN A O 1
ATOM 1820 N N . TYR A 1 224 ? -5.539 -12.422 -12.883 1 98.75 224 TYR A N 1
ATOM 1821 C CA . TYR A 1 224 ? -5.426 -11.688 -11.633 1 98.75 224 TYR A CA 1
ATOM 1822 C C . TYR A 1 224 ? -5.184 -12.633 -10.461 1 98.75 224 TYR A C 1
ATOM 1824 O O . TYR A 1 224 ? -4.453 -12.305 -9.523 1 98.75 224 TYR A O 1
ATOM 1832 N N . VAL A 1 225 ? -5.766 -13.859 -10.523 1 98.62 225 VAL A N 1
ATOM 1833 C CA . VAL A 1 225 ? -5.523 -14.867 -9.492 1 98.62 225 VAL A CA 1
ATOM 1834 C C . VAL A 1 225 ? -4.051 -15.266 -9.508 1 98.62 225 VAL A C 1
ATOM 1836 O O . VAL A 1 225 ? -3.41 -15.336 -8.453 1 98.62 225 VAL A O 1
ATOM 1839 N N . GLY A 1 226 ? -3.566 -15.523 -10.711 1 98.69 226 GLY A N 1
ATOM 1840 C CA . GLY A 1 226 ? -2.158 -15.859 -10.836 1 98.69 226 GLY A CA 1
ATOM 1841 C C . GLY A 1 226 ? -1.235 -14.797 -10.289 1 98.69 226 GLY A C 1
ATOM 1842 O O . GLY A 1 226 ? -0.247 -15.102 -9.617 1 98.69 226 GLY A O 1
ATOM 1843 N N . MET A 1 227 ? -1.55 -13.508 -10.539 1 98.75 227 MET A N 1
ATOM 1844 C CA . MET A 1 227 ? -0.749 -12.398 -10.039 1 98.75 227 MET A CA 1
ATOM 1845 C C . MET A 1 227 ? -0.746 -12.375 -8.516 1 98.75 227 MET A C 1
ATOM 1847 O O . MET A 1 227 ? 0.312 -12.258 -7.895 1 98.75 227 MET A O 1
ATOM 1851 N N . ALA A 1 228 ? -1.943 -12.516 -7.945 1 98.75 228 ALA A N 1
ATOM 1852 C CA . ALA A 1 228 ? -2.059 -12.531 -6.488 1 98.75 228 ALA A CA 1
ATOM 1853 C C . ALA A 1 228 ? -1.283 -13.703 -5.891 1 98.75 228 ALA A C 1
ATOM 1855 O O . ALA A 1 228 ? -0.603 -13.547 -4.871 1 98.75 228 ALA A O 1
ATOM 1856 N N . SER A 1 229 ? -1.355 -14.812 -6.531 1 97.94 229 SER A N 1
ATOM 1857 C CA . SER A 1 229 ? -0.676 -16.016 -6.062 1 97.94 229 SER A CA 1
ATOM 1858 C C . SER A 1 229 ? 0.839 -15.859 -6.141 1 97.94 229 SER A C 1
ATOM 1860 O O . SER A 1 229 ? 1.542 -16.062 -5.152 1 97.94 229 SER A O 1
ATOM 1862 N N . LEU A 1 230 ? 1.313 -15.453 -7.305 1 98.38 230 LEU A N 1
ATOM 1863 C CA . LEU A 1 230 ? 2.75 -15.336 -7.535 1 98.38 230 LEU A CA 1
ATOM 1864 C C . LEU A 1 230 ? 3.373 -14.328 -6.57 1 98.38 230 LEU A C 1
ATOM 1866 O O . LEU A 1 230 ? 4.438 -14.586 -6.004 1 98.38 230 LEU A O 1
ATOM 1870 N N . THR A 1 231 ? 2.697 -13.234 -6.297 1 98.12 231 THR A N 1
ATOM 1871 C CA . THR A 1 231 ? 3.281 -12.133 -5.543 1 98.12 231 THR A CA 1
ATOM 1872 C C . THR A 1 231 ? 3.219 -12.406 -4.043 1 98.12 231 THR A C 1
ATOM 1874 O O . THR A 1 231 ? 3.83 -11.688 -3.25 1 98.12 231 THR A O 1
ATOM 1877 N N . ASP A 1 232 ? 2.514 -13.391 -3.689 1 96.25 232 ASP A N 1
ATOM 1878 C CA . ASP A 1 232 ? 2.434 -13.75 -2.277 1 96.25 232 ASP A CA 1
ATOM 1879 C C . ASP A 1 232 ? 3.35 -14.93 -1.957 1 96.25 232 ASP A C 1
ATOM 1881 O O . ASP A 1 232 ? 3.252 -15.523 -0.882 1 96.25 232 ASP A O 1
ATOM 1885 N N . THR A 1 233 ? 4.203 -15.188 -2.994 1 90.06 233 THR A N 1
ATOM 1886 C CA . THR A 1 233 ? 5.141 -16.281 -2.76 1 90.06 233 THR A CA 1
ATOM 1887 C C . THR A 1 233 ? 6.5 -15.742 -2.326 1 90.06 233 THR A C 1
ATOM 1889 O O . THR A 1 233 ? 6.867 -14.617 -2.666 1 90.06 233 THR A O 1
ATOM 1892 N N . VAL A 1 234 ? 7.367 -16.203 -1.54 1 79 234 VAL A N 1
ATOM 1893 C CA . VAL A 1 234 ? 8.812 -16.25 -1.346 1 79 234 VAL A CA 1
ATOM 1894 C C . VAL A 1 234 ? 9.25 -15.062 -0.485 1 79 234 VAL A C 1
ATOM 1896 O O . VAL A 1 234 ? 10.109 -15.203 0.387 1 79 234 VAL A O 1
ATOM 1899 N N . TYR A 1 235 ? 8.609 -13.781 -0.608 1 78.31 235 TYR A N 1
ATOM 1900 C CA . TYR A 1 235 ? 9.398 -12.617 -0.227 1 78.31 235 TYR A CA 1
ATOM 1901 C C . TYR A 1 235 ? 9.594 -12.562 1.283 1 78.31 235 TYR A C 1
ATOM 1903 O O . TYR A 1 235 ? 10.703 -12.289 1.761 1 78.31 235 TYR A O 1
ATOM 1911 N N . LEU A 1 236 ? 8.664 -13.055 2.082 1 88.56 236 LEU A N 1
ATOM 1912 C CA . LEU A 1 236 ? 8.867 -12.977 3.525 1 88.56 236 LEU A CA 1
ATOM 1913 C C . LEU A 1 236 ? 9.906 -13.992 3.982 1 88.56 236 LEU A C 1
ATOM 1915 O O . LEU A 1 236 ? 10.461 -13.867 5.078 1 88.56 236 LEU A O 1
ATOM 1919 N N . THR A 1 237 ? 10.219 -14.875 3.105 1 89.69 237 THR A N 1
ATOM 1920 C CA . THR A 1 237 ? 11.141 -15.945 3.455 1 89.69 237 THR A CA 1
ATOM 1921 C C . THR A 1 237 ? 12.578 -15.555 3.131 1 89.69 237 THR A C 1
ATOM 1923 O O . THR A 1 237 ? 13.516 -16.312 3.396 1 89.69 237 THR A O 1
ATOM 1926 N N . ARG A 1 238 ? 12.742 -14.328 2.615 1 93.81 238 ARG A N 1
ATOM 1927 C CA . ARG A 1 238 ? 14.062 -13.969 2.111 1 93.81 238 ARG A CA 1
ATOM 1928 C C . ARG A 1 238 ? 14.719 -12.914 2.994 1 93.81 238 ARG A C 1
ATOM 1930 O O . ARG A 1 238 ? 15.711 -12.297 2.6 1 93.81 238 ARG A O 1
ATOM 1937 N N . LEU A 1 239 ? 14.227 -12.727 4.172 1 96.06 239 LEU A N 1
ATOM 1938 C CA . LEU A 1 239 ? 14.711 -11.656 5.027 1 96.06 239 LEU A CA 1
ATOM 1939 C C . LEU A 1 239 ? 16.156 -11.914 5.457 1 96.06 239 LEU A C 1
ATOM 1941 O O . LEU A 1 239 ? 16.953 -10.984 5.535 1 96.06 239 LEU A O 1
ATOM 1945 N N . LEU A 1 240 ? 16.531 -13.188 5.715 1 96.69 240 LEU A N 1
ATOM 1946 C CA . LEU A 1 240 ? 17.906 -13.477 6.129 1 96.69 240 LEU A CA 1
ATOM 1947 C C . LEU A 1 240 ? 18.891 -13.164 5.008 1 96.69 240 LEU A C 1
ATOM 1949 O O . LEU A 1 240 ? 20.016 -12.75 5.27 1 96.69 240 LEU A O 1
ATOM 1953 N N . ARG A 1 241 ? 18.391 -13.344 3.781 1 96.69 241 ARG A N 1
ATOM 1954 C CA . ARG A 1 241 ? 19.234 -12.984 2.639 1 96.69 241 ARG A CA 1
ATOM 1955 C C . ARG A 1 241 ? 19.391 -11.469 2.533 1 96.69 241 ARG A C 1
ATOM 1957 O O . ARG A 1 241 ? 20.484 -10.977 2.246 1 96.69 241 ARG A O 1
ATOM 1964 N N . ILE A 1 242 ? 18.359 -10.773 2.764 1 97.31 242 ILE A N 1
ATOM 1965 C CA . ILE A 1 242 ? 18.391 -9.312 2.742 1 97.31 242 ILE A CA 1
ATOM 1966 C C . ILE A 1 242 ? 19.328 -8.805 3.824 1 97.31 242 ILE A C 1
ATOM 1968 O O . ILE A 1 242 ? 20.109 -7.875 3.59 1 97.31 242 ILE A O 1
ATOM 1972 N N . LEU A 1 243 ? 19.328 -9.516 4.965 1 97.75 243 LEU A N 1
ATOM 1973 C CA . LEU A 1 243 ? 20.156 -9.141 6.102 1 97.75 243 LEU A CA 1
ATOM 1974 C C . LEU A 1 243 ? 21.578 -9.656 5.926 1 97.75 243 LEU A C 1
ATOM 1976 O O . LEU A 1 243 ? 22.469 -9.336 6.723 1 97.75 243 LEU A O 1
ATOM 1980 N N . ARG A 1 244 ? 21.797 -10.492 4.938 1 97.81 244 ARG A N 1
ATOM 1981 C CA . ARG A 1 244 ? 23.109 -11.055 4.59 1 97.81 244 ARG A CA 1
ATOM 1982 C C . ARG A 1 244 ? 23.703 -11.812 5.77 1 97.81 244 ARG A C 1
ATOM 1984 O O . ARG A 1 244 ? 24.859 -11.594 6.129 1 97.81 244 ARG A O 1
ATOM 1991 N N . ILE A 1 245 ? 22.859 -12.664 6.309 1 97.25 245 ILE A N 1
ATOM 1992 C CA . ILE A 1 245 ? 23.312 -13.508 7.41 1 97.25 245 ILE A CA 1
ATOM 1993 C C . ILE A 1 245 ? 24.266 -14.578 6.891 1 97.25 245 ILE A C 1
ATOM 1995 O O . ILE A 1 245 ? 23.859 -15.492 6.168 1 97.25 245 ILE A O 1
ATOM 1999 N N . GLU A 1 246 ? 25.469 -14.625 7.277 1 95.5 246 GLU A N 1
ATOM 2000 C CA . GLU A 1 246 ? 26.516 -15.492 6.742 1 95.5 246 GLU A CA 1
ATOM 2001 C C . GLU A 1 246 ? 26.297 -16.938 7.164 1 95.5 246 GLU A C 1
ATOM 2003 O O . GLU A 1 246 ? 26.578 -17.859 6.398 1 95.5 246 GLU A O 1
ATOM 2008 N N . ASP A 1 247 ? 25.734 -17.125 8.305 1 93.62 247 ASP A N 1
ATOM 2009 C CA . ASP A 1 247 ? 25.609 -18.469 8.852 1 93.62 247 ASP A CA 1
ATOM 2010 C C . ASP A 1 247 ? 24.344 -19.156 8.328 1 93.62 247 ASP A C 1
ATOM 2012 O O . ASP A 1 247 ? 24.125 -20.344 8.594 1 93.62 247 ASP A O 1
ATOM 2016 N N . ALA A 1 248 ? 23.578 -18.469 7.582 1 93.56 248 ALA A N 1
ATOM 2017 C CA . ALA A 1 248 ? 22.359 -19.047 7.043 1 93.56 248 ALA A CA 1
ATOM 2018 C C . ALA A 1 248 ? 22.594 -19.672 5.668 1 93.56 248 ALA A C 1
ATOM 2020 O O . ALA A 1 248 ? 23.391 -19.141 4.879 1 93.56 248 ALA A O 1
ATOM 2021 N N . ASP A 1 249 ? 21.984 -20.797 5.371 1 93.44 249 ASP A N 1
ATOM 2022 C CA . ASP A 1 249 ? 21.953 -21.375 4.027 1 93.44 249 ASP A CA 1
ATOM 2023 C C . ASP A 1 249 ? 20.891 -20.703 3.168 1 93.44 249 ASP A C 1
ATOM 2025 O O . ASP A 1 249 ? 19.719 -21.094 3.225 1 93.44 249 ASP A O 1
ATOM 2029 N N . HIS A 1 250 ? 21.266 -19.859 2.326 1 93.19 250 HIS A N 1
ATOM 2030 C CA . HIS A 1 250 ? 20.328 -19.031 1.574 1 93.19 250 HIS A CA 1
ATOM 2031 C C . HIS A 1 250 ? 19.734 -19.797 0.399 1 93.19 250 HIS A C 1
ATOM 2033 O O . HIS A 1 250 ? 18.875 -19.281 -0.313 1 93.19 250 HIS A O 1
ATOM 2039 N N . SER A 1 251 ? 20.125 -21 0.241 1 90 251 SER A N 1
ATOM 2040 C CA . SER A 1 251 ? 19.484 -21.859 -0.747 1 90 251 SER A CA 1
ATOM 2041 C C . SER A 1 251 ? 18.219 -22.484 -0.188 1 90 251 SER A C 1
ATOM 2043 O O . SER A 1 251 ? 17.406 -23.031 -0.938 1 90 251 SER A O 1
ATOM 2045 N N . GLN A 1 252 ? 18.078 -22.328 1.136 1 85.94 252 GLN A N 1
ATOM 2046 C CA . GLN A 1 252 ? 16.859 -22.812 1.779 1 85.94 252 GLN A CA 1
ATOM 2047 C C . GLN A 1 252 ? 15.734 -21.797 1.688 1 85.94 252 GLN A C 1
ATOM 2049 O O . GLN A 1 252 ? 15.969 -20.594 1.822 1 85.94 252 GLN A O 1
ATOM 2054 N N . PHE A 1 253 ? 14.602 -22.266 1.544 1 79.81 253 PHE A N 1
ATOM 2055 C CA . PHE A 1 253 ? 13.453 -21.391 1.322 1 79.81 253 PHE A CA 1
ATOM 2056 C C . PHE A 1 253 ? 12.906 -20.875 2.646 1 79.81 253 PHE A C 1
ATOM 2058 O O . PHE A 1 253 ? 12.539 -19.703 2.756 1 79.81 253 PHE A O 1
ATOM 2065 N N . ILE A 1 254 ? 12.836 -21.688 3.686 1 78.38 254 ILE A N 1
ATOM 2066 C CA . ILE A 1 254 ? 12.219 -21.281 4.938 1 78.38 254 ILE A CA 1
ATOM 2067 C C . ILE A 1 254 ? 13.195 -21.469 6.09 1 78.38 254 ILE A C 1
ATOM 2069 O O . ILE A 1 254 ? 13.719 -22.562 6.297 1 78.38 254 ILE A O 1
ATOM 2073 N N . HIS A 1 255 ? 13.336 -20.297 6.824 1 82.88 255 HIS A N 1
ATOM 2074 C CA . HIS A 1 255 ? 14.234 -20.312 7.973 1 82.88 255 HIS A CA 1
ATOM 2075 C C . HIS A 1 255 ? 13.492 -20.016 9.266 1 82.88 255 HIS A C 1
ATOM 2077 O O . HIS A 1 255 ? 13.953 -20.359 10.352 1 82.88 255 HIS A O 1
ATOM 2083 N N . TYR A 1 256 ? 12.391 -19.391 9.141 1 91.25 256 TYR A N 1
ATOM 2084 C CA . TYR A 1 256 ? 11.688 -18.844 10.297 1 91.25 256 TYR A CA 1
ATOM 2085 C C . TYR A 1 256 ? 10.188 -18.766 10.039 1 91.25 256 TYR A C 1
ATOM 2087 O O . TYR A 1 256 ? 9.734 -18.938 8.906 1 91.25 256 TYR A O 1
ATOM 2095 N N . PHE A 1 257 ? 9.508 -18.594 11.117 1 91.69 257 PHE A N 1
ATOM 2096 C CA . PHE A 1 257 ? 8.07 -18.391 11 1 91.69 257 PHE A CA 1
ATOM 2097 C C . PHE A 1 257 ? 7.762 -17.031 10.383 1 91.69 257 PHE A C 1
ATOM 2099 O O . PHE A 1 257 ? 8.352 -16.016 10.773 1 91.69 257 PHE A O 1
ATOM 2106 N N . SER A 1 258 ? 6.938 -17.062 9.438 1 93.56 258 SER A N 1
ATOM 2107 C CA . SER A 1 258 ? 6.441 -15.82 8.844 1 93.56 258 SER A CA 1
ATOM 2108 C C . SER A 1 258 ? 4.996 -15.969 8.383 1 93.56 258 SER A C 1
ATOM 2110 O O . SER A 1 258 ? 4.57 -17.047 7.988 1 93.56 258 SER A O 1
ATOM 2112 N N . VAL A 1 259 ? 4.18 -14.906 8.523 1 94.12 259 VAL A N 1
ATOM 2113 C CA . VAL A 1 259 ? 2.803 -14.883 8.047 1 94.12 259 VAL A CA 1
ATOM 2114 C C . VAL A 1 259 ? 2.479 -13.5 7.484 1 94.12 259 VAL A C 1
ATOM 2116 O O . VAL A 1 259 ? 2.908 -12.484 8.039 1 94.12 259 VAL A O 1
ATOM 2119 N N . SER A 1 260 ? 1.802 -13.516 6.352 1 96 260 SER A N 1
ATOM 2120 C CA . SER A 1 260 ? 1.359 -12.258 5.766 1 96 260 SER A CA 1
ATOM 2121 C C . SER A 1 260 ? 0.234 -11.633 6.586 1 96 260 SER A C 1
ATOM 2123 O O . SER A 1 260 ? -0.659 -12.336 7.062 1 96 260 SER A O 1
ATOM 2125 N N . LEU A 1 261 ? 0.283 -10.336 6.742 1 97.44 261 LEU A N 1
ATOM 2126 C CA . LEU A 1 261 ? -0.77 -9.617 7.445 1 97.44 261 LEU A CA 1
ATOM 2127 C C . LEU A 1 261 ? -1.728 -8.953 6.461 1 97.44 261 LEU A C 1
ATOM 2129 O O . LEU A 1 261 ? -2.92 -8.812 6.742 1 97.44 261 LEU A O 1
ATOM 2133 N N . ASP A 1 262 ? -1.198 -8.547 5.371 1 98.31 262 ASP A N 1
ATOM 2134 C CA . ASP A 1 262 ? -1.99 -7.938 4.305 1 98.31 262 ASP A CA 1
ATOM 2135 C C . ASP A 1 262 ? -1.372 -8.211 2.938 1 98.31 262 ASP A C 1
ATOM 2137 O O . ASP A 1 262 ? -0.322 -8.852 2.84 1 98.31 262 ASP A O 1
ATOM 2141 N N . HIS A 1 263 ? -2.066 -7.922 1.9 1 98.44 263 HIS A N 1
ATOM 2142 C CA . HIS A 1 263 ? -1.582 -7.977 0.525 1 98.44 263 HIS A CA 1
ATOM 2143 C C . HIS A 1 263 ? -2.248 -6.91 -0.336 1 98.44 263 HIS A C 1
ATOM 2145 O O . HIS A 1 263 ? -3.469 -6.922 -0.515 1 98.44 263 HIS A O 1
ATOM 2151 N N . THR A 1 264 ? -1.457 -5.973 -0.773 1 98.75 264 THR A N 1
ATOM 2152 C CA . THR A 1 264 ? -1.924 -4.867 -1.602 1 98.75 264 THR A CA 1
ATOM 2153 C C . THR A 1 264 ? -1.298 -4.934 -2.992 1 98.75 264 THR A C 1
ATOM 2155 O O . THR A 1 264 ? -0.09 -5.141 -3.125 1 98.75 264 THR A O 1
ATOM 2158 N N . ILE A 1 265 ? -2.154 -4.844 -4.008 1 98.88 265 ILE A N 1
ATOM 2159 C CA . ILE A 1 265 ? -1.674 -4.844 -5.387 1 98.88 265 ILE A CA 1
ATOM 2160 C C . ILE A 1 265 ? -2.229 -3.629 -6.125 1 98.88 265 ILE A C 1
ATOM 2162 O O . ILE A 1 265 ? -3.434 -3.369 -6.09 1 98.88 265 ILE A O 1
ATOM 2166 N N . TYR A 1 266 ? -1.356 -2.895 -6.688 1 98.94 266 TYR A N 1
ATOM 2167 C CA . TYR A 1 266 ? -1.729 -1.896 -7.684 1 98.94 266 TYR A CA 1
ATOM 2168 C C . TYR A 1 266 ? -1.472 -2.412 -9.094 1 98.94 266 TYR A C 1
ATOM 2170 O O . TYR A 1 266 ? -0.327 -2.684 -9.461 1 98.94 266 TYR A O 1
ATOM 2178 N N . PHE A 1 267 ? -2.531 -2.559 -9.844 1 98.88 267 PHE A N 1
ATOM 2179 C CA . PHE A 1 267 ? -2.416 -2.971 -11.242 1 98.88 267 PHE A CA 1
ATOM 2180 C C . PHE A 1 267 ? -2.309 -1.76 -12.156 1 98.88 267 PHE A C 1
ATOM 2182 O O . PHE A 1 267 ? -3.188 -0.896 -12.164 1 98.88 267 PHE A O 1
ATOM 2189 N N . HIS A 1 268 ? -1.268 -1.788 -12.945 1 98.62 268 HIS A N 1
ATOM 2190 C CA . HIS A 1 268 ? -1 -0.615 -13.766 1 98.62 268 HIS A CA 1
ATOM 2191 C C . HIS A 1 268 ? -1.468 -0.833 -15.203 1 98.62 268 HIS A C 1
ATOM 2193 O O . HIS A 1 268 ? -1.65 0.129 -15.953 1 98.62 268 HIS A O 1
ATOM 2199 N N . ASP A 1 269 ? -1.542 -2.078 -15.547 1 97.88 269 ASP A N 1
ATOM 2200 C CA . ASP A 1 269 ? -1.973 -2.51 -16.875 1 97.88 269 ASP A CA 1
ATOM 2201 C C . ASP A 1 269 ? -2.529 -3.932 -16.828 1 97.88 269 ASP A C 1
ATOM 2203 O O . ASP A 1 269 ? -2.158 -4.727 -15.969 1 97.88 269 ASP A O 1
ATOM 2207 N N . ASP A 1 270 ? -3.457 -4.215 -17.75 1 97.19 270 ASP A N 1
ATOM 2208 C CA . ASP A 1 270 ? -4.004 -5.566 -17.797 1 97.19 270 ASP A CA 1
ATOM 2209 C C . ASP A 1 270 ? -3.262 -6.426 -18.812 1 97.19 270 ASP A C 1
ATOM 2211 O O . ASP A 1 270 ? -3.635 -7.578 -19.062 1 97.19 270 ASP A O 1
ATOM 2215 N N . ASP A 1 271 ? -2.201 -5.844 -19.344 1 96.88 271 ASP A N 1
ATOM 2216 C CA . ASP A 1 271 ? -1.405 -6.57 -20.328 1 96.88 271 ASP A CA 1
ATOM 2217 C C . ASP A 1 271 ? -0.315 -7.395 -19.641 1 96.88 271 ASP A C 1
ATOM 2219 O O . ASP A 1 271 ? 0.874 -7.105 -19.797 1 96.88 271 ASP A O 1
ATOM 2223 N N . PHE A 1 272 ? -0.715 -8.445 -18.969 1 98.19 272 PHE A N 1
ATOM 2224 C CA . PHE A 1 272 ? 0.213 -9.422 -18.406 1 98.19 272 PHE A CA 1
ATOM 2225 C C . PHE A 1 272 ? -0.334 -10.836 -18.547 1 98.19 272 PHE A C 1
ATOM 2227 O O . PHE A 1 272 ? -1.545 -11.031 -18.688 1 98.19 272 PHE A O 1
ATOM 2234 N N . ASP A 1 273 ? 0.561 -11.727 -18.688 1 98.56 273 ASP A N 1
ATOM 2235 C CA . ASP A 1 273 ? 0.281 -13.156 -18.797 1 98.56 273 ASP A CA 1
ATOM 2236 C C . ASP A 1 273 ? 1.077 -13.945 -17.766 1 98.56 273 ASP A C 1
ATOM 2238 O O . ASP A 1 273 ? 2.291 -14.117 -17.906 1 98.56 273 ASP A O 1
ATOM 2242 N N . VAL A 1 274 ? 0.374 -14.469 -16.766 1 98.62 274 VAL A N 1
ATOM 2243 C CA . VAL A 1 274 ? 1.021 -15.102 -15.625 1 98.62 274 VAL A CA 1
ATOM 2244 C C . VAL A 1 274 ? 1.636 -16.438 -16.047 1 98.62 274 VAL A C 1
ATOM 2246 O O . VAL A 1 274 ? 2.424 -17.016 -15.305 1 98.62 274 VAL A O 1
ATOM 2249 N N . THR A 1 275 ? 1.32 -16.922 -17.266 1 98.31 275 THR A N 1
ATOM 2250 C CA . THR A 1 275 ? 1.899 -18.156 -17.734 1 98.31 275 THR A CA 1
ATOM 2251 C C . THR A 1 275 ? 3.227 -17.906 -18.453 1 98.31 275 THR A C 1
ATOM 2253 O O . THR A 1 275 ? 3.906 -18.844 -18.859 1 98.31 275 THR A O 1
ATOM 2256 N N . LYS A 1 276 ? 3.578 -16.656 -18.625 1 98.44 276 LYS A N 1
ATOM 2257 C CA . LYS A 1 276 ? 4.887 -16.266 -19.125 1 98.44 276 LYS A CA 1
ATOM 2258 C C . LYS A 1 276 ? 5.82 -15.852 -18 1 98.44 276 LYS A C 1
ATOM 2260 O O . LYS A 1 276 ? 5.359 -15.508 -16.906 1 98.44 276 LYS A O 1
ATOM 2265 N N . TRP A 1 277 ? 7.098 -15.984 -18.234 1 98.69 277 TRP A N 1
ATOM 2266 C CA . TRP A 1 277 ? 8.055 -15.539 -17.234 1 98.69 277 TRP A CA 1
ATOM 2267 C C . TRP A 1 277 ? 7.977 -14.023 -17.047 1 98.69 277 TRP A C 1
ATOM 2269 O O . TRP A 1 277 ? 8.273 -13.266 -17.969 1 98.69 277 TRP A O 1
ATOM 2279 N N . MET A 1 278 ? 7.582 -13.641 -15.875 1 98.69 278 MET A N 1
ATOM 2280 C CA . MET A 1 278 ? 7.531 -12.227 -15.492 1 98.69 278 MET A CA 1
ATOM 2281 C C . MET A 1 278 ? 8.648 -11.898 -14.508 1 98.69 278 MET A C 1
ATOM 2283 O O . MET A 1 278 ? 9.172 -12.781 -13.828 1 98.69 278 MET A O 1
ATOM 2287 N N . SER A 1 279 ? 9.078 -10.633 -14.531 1 98.75 279 SER A N 1
ATOM 2288 C CA . SER A 1 279 ? 10.141 -10.172 -13.648 1 98.75 279 SER A CA 1
ATOM 2289 C C . SER A 1 279 ? 9.578 -9.617 -12.344 1 98.75 279 SER A C 1
ATOM 2291 O O . SER A 1 279 ? 8.555 -8.938 -12.336 1 98.75 279 SER A O 1
ATOM 2293 N N . PHE A 1 280 ? 10.219 -10.016 -11.336 1 98.5 280 PHE A N 1
ATOM 2294 C CA . PHE A 1 280 ? 9.805 -9.547 -10.016 1 98.5 280 PHE A CA 1
ATOM 2295 C C . PHE A 1 280 ? 11 -9.031 -9.227 1 98.5 280 PHE A C 1
ATOM 2297 O O . PHE A 1 280 ? 12.07 -9.656 -9.227 1 98.5 280 PHE A O 1
ATOM 2304 N N . THR A 1 281 ? 10.859 -7.848 -8.633 1 98.44 281 THR A N 1
ATOM 2305 C CA . THR A 1 281 ? 11.836 -7.254 -7.734 1 98.44 281 THR A CA 1
ATOM 2306 C C . THR A 1 281 ? 11.172 -6.777 -6.449 1 98.44 281 THR A C 1
ATOM 2308 O O . THR A 1 281 ? 10.078 -6.199 -6.488 1 98.44 281 THR A O 1
ATOM 2311 N N . PHE A 1 282 ? 11.805 -7.066 -5.285 1 98 282 PHE A N 1
ATOM 2312 C CA . PHE A 1 282 ? 11.234 -6.508 -4.066 1 98 282 PHE A CA 1
ATOM 2313 C C . PHE A 1 282 ? 12.328 -6.078 -3.1 1 98 282 PHE A C 1
ATOM 2315 O O . PHE A 1 282 ? 13.5 -6.414 -3.291 1 98 282 PHE A O 1
ATOM 2322 N N . LYS A 1 283 ? 11.977 -5.273 -2.182 1 98.06 283 LYS A N 1
ATOM 2323 C CA . LYS A 1 283 ? 12.805 -4.875 -1.044 1 98.06 283 LYS A CA 1
ATOM 2324 C C . LYS A 1 283 ? 11.984 -4.84 0.243 1 98.06 283 LYS A C 1
ATOM 2326 O O . LYS A 1 283 ? 10.75 -4.879 0.202 1 98.06 283 LYS A O 1
ATOM 2331 N N . VAL A 1 284 ? 12.625 -4.926 1.32 1 98.31 284 VAL A N 1
ATOM 2332 C CA . VAL A 1 284 ? 12.039 -4.727 2.641 1 98.31 284 VAL A CA 1
ATOM 2333 C C . VAL A 1 284 ? 12.422 -3.348 3.174 1 98.31 284 VAL A C 1
ATOM 2335 O O . VAL A 1 284 ? 13.57 -3.121 3.564 1 98.31 284 VAL A O 1
ATOM 2338 N N . THR A 1 285 ? 11.43 -2.484 3.277 1 98.38 285 THR A N 1
ATOM 2339 C CA . THR A 1 285 ? 11.75 -1.073 3.471 1 98.38 285 THR A CA 1
ATOM 2340 C C . THR A 1 285 ? 11.82 -0.733 4.957 1 98.38 285 THR A C 1
ATOM 2342 O O . THR A 1 285 ? 12.352 0.314 5.332 1 98.38 285 THR A O 1
ATOM 2345 N N . ARG A 1 286 ? 11.18 -1.578 5.754 1 98.62 286 ARG A N 1
ATOM 2346 C CA . ARG A 1 286 ? 11.18 -1.365 7.199 1 98.62 286 ARG A CA 1
ATOM 2347 C C . ARG A 1 286 ? 10.984 -2.68 7.945 1 98.62 286 ARG A C 1
ATOM 2349 O O . ARG A 1 286 ? 10.156 -3.51 7.547 1 98.62 286 ARG A O 1
ATOM 2356 N N . PHE A 1 287 ? 11.734 -2.902 8.922 1 98.31 287 PHE A N 1
ATOM 2357 C CA . PHE A 1 287 ? 11.508 -3.98 9.883 1 98.31 287 PHE A CA 1
ATOM 2358 C C . PHE A 1 287 ? 11.484 -3.441 11.305 1 98.31 287 PHE A C 1
ATOM 2360 O O . PHE A 1 287 ? 12.438 -2.795 11.75 1 98.31 287 PHE A O 1
ATOM 2367 N N . SER A 1 288 ? 10.391 -3.58 11.93 1 97.25 288 SER A N 1
ATOM 2368 C CA . SER A 1 288 ? 10.203 -3.17 13.32 1 97.25 288 SER A CA 1
ATOM 2369 C C . SER A 1 288 ? 9.094 -3.973 13.992 1 97.25 288 SER A C 1
ATOM 2371 O O . SER A 1 288 ? 8.117 -4.355 13.344 1 97.25 288 SER A O 1
ATOM 2373 N N . HIS A 1 289 ? 9.266 -4.348 15.242 1 96.06 289 HIS A N 1
ATOM 2374 C CA . HIS A 1 289 ? 8.258 -5.07 16.016 1 96.06 289 HIS A CA 1
ATOM 2375 C C . HIS A 1 289 ? 7.875 -6.379 15.336 1 96.06 289 HIS A C 1
ATOM 2377 O O . HIS A 1 289 ? 6.691 -6.711 15.242 1 96.06 289 HIS A O 1
ATOM 2383 N N . ASN A 1 290 ? 8.844 -7.008 14.695 1 96.25 290 ASN A N 1
ATOM 2384 C CA . ASN A 1 290 ? 8.695 -8.289 14.016 1 96.25 290 ASN A CA 1
ATOM 2385 C C . ASN A 1 290 ? 7.789 -8.18 12.797 1 96.25 290 ASN A C 1
ATOM 2387 O O . ASN A 1 290 ? 7.203 -9.172 12.359 1 96.25 290 ASN A O 1
ATOM 2391 N N . ARG A 1 291 ? 7.645 -6.965 12.336 1 97.88 291 ARG A N 1
ATOM 2392 C CA . ARG A 1 291 ? 6.902 -6.773 11.094 1 97.88 291 ARG A CA 1
ATOM 2393 C C . ARG A 1 291 ? 7.816 -6.277 9.977 1 97.88 291 ARG A C 1
ATOM 2395 O O . ARG A 1 291 ? 8.602 -5.348 10.18 1 97.88 291 ARG A O 1
ATOM 2402 N N . ALA A 1 292 ? 7.738 -6.934 8.883 1 98.38 292 ALA A N 1
ATOM 2403 C CA . ALA A 1 292 ? 8.461 -6.535 7.68 1 98.38 292 ALA A CA 1
ATOM 2404 C C . ALA A 1 292 ? 7.52 -5.922 6.648 1 98.38 292 ALA A C 1
ATOM 2406 O O . ALA A 1 292 ? 6.48 -6.5 6.324 1 98.38 292 ALA A O 1
ATOM 2407 N N . LEU A 1 293 ? 7.844 -4.75 6.223 1 98.75 293 LEU A N 1
ATOM 2408 C CA . LEU A 1 293 ? 7.105 -4.164 5.109 1 98.75 293 LEU A CA 1
ATOM 2409 C C . LEU A 1 293 ? 7.848 -4.371 3.795 1 98.75 293 LEU A C 1
ATOM 2411 O O . LEU A 1 293 ? 8.953 -3.857 3.613 1 98.75 293 LEU A O 1
ATOM 2415 N N . CYS A 1 294 ? 7.207 -5.094 2.902 1 98.31 294 CYS A N 1
ATOM 2416 C CA . CYS A 1 294 ? 7.785 -5.418 1.604 1 98.31 294 CYS A CA 1
ATOM 2417 C C . CYS A 1 294 ? 7.129 -4.598 0.497 1 98.31 294 CYS A C 1
ATOM 2419 O O . CYS A 1 294 ? 5.918 -4.375 0.519 1 98.31 294 CYS A O 1
ATOM 2421 N N . GLN A 1 295 ? 7.934 -4.168 -0.376 1 98.31 295 GLN A N 1
ATOM 2422 C CA . GLN A 1 295 ? 7.473 -3.504 -1.592 1 98.31 295 GLN A CA 1
ATOM 2423 C C . GLN A 1 295 ? 8.078 -4.152 -2.834 1 98.31 295 GLN A C 1
ATOM 2425 O O . GLN A 1 295 ? 9.281 -4.449 -2.863 1 98.31 295 GLN A O 1
ATOM 2430 N N . GLY A 1 296 ? 7.203 -4.414 -3.861 1 98 296 GLY A N 1
ATOM 2431 C CA . GLY A 1 296 ? 7.707 -5.102 -5.039 1 98 296 GLY A CA 1
ATOM 2432 C C . GLY A 1 296 ? 7.074 -4.621 -6.332 1 98 296 GLY A C 1
ATOM 2433 O O . GLY A 1 296 ? 6.016 -3.99 -6.309 1 98 296 GLY A O 1
ATOM 2434 N N . GLU A 1 297 ? 7.777 -4.918 -7.418 1 98.62 297 GLU A N 1
ATOM 2435 C CA . GLU A 1 297 ? 7.348 -4.578 -8.773 1 98.62 297 GLU A CA 1
ATOM 2436 C C . GLU A 1 297 ? 7.324 -5.809 -9.672 1 98.62 297 GLU A C 1
ATOM 2438 O O . GLU A 1 297 ? 8.211 -6.656 -9.594 1 98.62 297 GLU A O 1
ATOM 2443 N N . VAL A 1 298 ? 6.293 -5.863 -10.461 1 98.81 298 VAL A N 1
ATOM 2444 C CA . VAL A 1 298 ? 6.176 -6.945 -11.43 1 98.81 298 VAL A CA 1
ATOM 2445 C C . VAL A 1 298 ? 6.219 -6.375 -12.852 1 98.81 298 VAL A C 1
ATOM 2447 O O . VAL A 1 298 ? 5.535 -5.391 -13.148 1 98.81 298 VAL A O 1
ATOM 2450 N N . TYR A 1 299 ? 7.027 -6.984 -13.641 1 98.88 299 TYR A N 1
ATOM 2451 C CA . TYR A 1 299 ? 7.113 -6.637 -15.055 1 98.88 299 TYR A CA 1
ATOM 2452 C C . TYR A 1 299 ? 6.637 -7.789 -15.93 1 98.88 299 TYR A C 1
ATOM 2454 O O . TYR A 1 299 ? 6.957 -8.953 -15.664 1 98.88 299 TYR A O 1
ATOM 2462 N N . ASN A 1 300 ? 5.809 -7.461 -16.906 1 98.69 300 ASN A N 1
ATOM 2463 C CA . ASN A 1 300 ? 5.371 -8.516 -17.812 1 98.69 300 ASN A CA 1
ATOM 2464 C C . ASN A 1 300 ? 6.512 -8.992 -18.703 1 98.69 300 ASN A C 1
ATOM 2466 O O . ASN A 1 300 ? 7.664 -8.594 -18.531 1 98.69 300 ASN A O 1
ATOM 2470 N N . ASP A 1 301 ? 6.238 -9.922 -19.656 1 97.75 301 ASP A N 1
ATOM 2471 C CA . ASP A 1 301 ? 7.258 -10.578 -20.469 1 97.75 301 ASP A CA 1
ATOM 2472 C C . ASP A 1 301 ? 7.902 -9.594 -21.438 1 97.75 301 ASP A C 1
ATOM 2474 O O . ASP A 1 301 ? 8.938 -9.883 -22.031 1 97.75 301 ASP A O 1
ATOM 2478 N N . LYS A 1 302 ? 7.305 -8.367 -21.531 1 97.25 302 LYS A N 1
ATOM 2479 C CA . LYS A 1 302 ? 7.844 -7.336 -22.406 1 97.25 302 LYS A CA 1
ATOM 2480 C C . LYS A 1 302 ? 8.609 -6.281 -21.609 1 97.25 302 LYS A C 1
ATOM 2482 O O . LYS A 1 302 ? 9.094 -5.301 -22.188 1 97.25 302 LYS A O 1
ATOM 2487 N N . GLY A 1 303 ? 8.656 -6.473 -20.281 1 97.81 303 GLY A N 1
ATOM 2488 C CA . GLY A 1 303 ? 9.43 -5.566 -19.453 1 97.81 303 GLY A CA 1
ATOM 2489 C C . GLY A 1 303 ? 8.633 -4.367 -18.969 1 97.81 303 GLY A C 1
ATOM 2490 O O . GLY A 1 303 ? 9.211 -3.402 -18.453 1 97.81 303 GLY A O 1
ATOM 2491 N N . VAL A 1 304 ? 7.324 -4.422 -19.141 1 98.19 304 VAL A N 1
ATOM 2492 C CA . VAL A 1 304 ? 6.469 -3.332 -18.688 1 98.19 304 VAL A CA 1
ATOM 2493 C C . VAL A 1 304 ? 6.094 -3.561 -17.219 1 98.19 304 VAL A C 1
ATOM 2495 O O . VAL A 1 304 ? 5.695 -4.664 -16.844 1 98.19 304 VAL A O 1
ATOM 2498 N N . HIS A 1 305 ? 6.309 -2.502 -16.375 1 98.75 305 HIS A N 1
ATOM 2499 C CA . HIS A 1 305 ? 5.906 -2.525 -14.977 1 98.75 305 HIS A CA 1
ATOM 2500 C C . HIS A 1 305 ? 4.387 -2.562 -14.844 1 98.75 305 HIS A C 1
ATOM 2502 O O . HIS A 1 305 ? 3.725 -1.527 -14.945 1 98.75 305 HIS A O 1
ATOM 2508 N N . VAL A 1 306 ? 3.824 -3.764 -14.523 1 98.75 306 VAL A N 1
ATOM 2509 C CA . VAL A 1 306 ? 2.383 -3.938 -14.672 1 98.75 306 VAL A CA 1
ATOM 2510 C C . VAL A 1 306 ? 1.726 -3.99 -13.297 1 98.75 306 VAL A C 1
ATOM 2512 O O . VAL A 1 306 ? 0.505 -3.855 -13.18 1 98.75 306 VAL A O 1
ATOM 2515 N N . ALA A 1 307 ? 2.529 -4.164 -12.266 1 98.88 307 ALA A N 1
ATOM 2516 C CA . ALA A 1 307 ? 1.93 -4.211 -10.938 1 98.88 307 ALA A CA 1
ATOM 2517 C C . ALA A 1 307 ? 2.945 -3.828 -9.859 1 98.88 307 ALA A C 1
ATOM 2519 O O . ALA A 1 307 ? 4.141 -4.09 -10.008 1 98.88 307 ALA A O 1
ATOM 2520 N N . THR A 1 308 ? 2.48 -3.162 -8.852 1 98.88 308 THR A N 1
ATOM 2521 C CA . THR A 1 308 ? 3.227 -2.879 -7.633 1 98.88 308 THR A CA 1
ATOM 2522 C C . THR A 1 308 ? 2.582 -3.566 -6.434 1 98.88 308 THR A C 1
ATOM 2524 O O . THR A 1 308 ? 1.36 -3.539 -6.277 1 98.88 308 THR A O 1
ATOM 2527 N N . ILE A 1 309 ? 3.428 -4.188 -5.656 1 98.5 309 ILE A N 1
ATOM 2528 C CA . ILE A 1 309 ? 2.955 -4.953 -4.512 1 98.5 309 ILE A CA 1
ATOM 2529 C C . ILE A 1 309 ? 3.463 -4.316 -3.219 1 98.5 309 ILE A C 1
ATOM 2531 O O . ILE A 1 309 ? 4.621 -3.896 -3.141 1 98.5 309 ILE A O 1
ATOM 2535 N N . VAL A 1 310 ? 2.594 -4.188 -2.215 1 98.62 310 VAL A N 1
ATOM 2536 C CA . VAL A 1 310 ? 2.965 -3.836 -0.848 1 98.62 310 VAL A CA 1
ATOM 2537 C C . VAL A 1 310 ? 2.398 -4.867 0.124 1 98.62 310 VAL A C 1
ATOM 2539 O O . VAL A 1 310 ? 1.215 -5.207 0.061 1 98.62 310 VAL A O 1
ATOM 2542 N N . GLN A 1 311 ? 3.252 -5.355 0.97 1 98.12 311 GLN A N 1
ATOM 2543 C CA . GLN A 1 311 ? 2.803 -6.383 1.904 1 98.12 311 GLN A CA 1
ATOM 2544 C C . GLN A 1 311 ? 3.545 -6.281 3.232 1 98.12 311 GLN A C 1
ATOM 2546 O O . GLN A 1 311 ? 4.773 -6.172 3.258 1 98.12 311 GLN A O 1
ATOM 2551 N N . GLU A 1 312 ? 2.758 -6.246 4.25 1 98.38 312 GLU A N 1
ATOM 2552 C CA . GLU A 1 312 ? 3.328 -6.391 5.586 1 98.38 312 GLU A CA 1
ATOM 2553 C C . GLU A 1 312 ? 3.166 -7.816 6.105 1 98.38 312 GLU A C 1
ATOM 2555 O O . GLU A 1 312 ? 2.154 -8.469 5.836 1 98.38 312 GLU A O 1
ATOM 2560 N N . GLY A 1 313 ? 4.195 -8.289 6.77 1 97.5 313 GLY A N 1
ATOM 2561 C CA . GLY A 1 313 ? 4.137 -9.609 7.375 1 97.5 313 GLY A CA 1
ATOM 2562 C C . GLY A 1 313 ? 4.797 -9.672 8.742 1 97.5 313 GLY A C 1
ATOM 2563 O O . GLY A 1 313 ? 5.652 -8.844 9.055 1 97.5 313 GLY A O 1
ATOM 2564 N N . LEU A 1 314 ? 4.359 -10.602 9.547 1 96.25 314 LEU A N 1
ATOM 2565 C CA . LEU A 1 314 ? 5 -10.938 10.82 1 96.25 314 LEU A CA 1
ATOM 2566 C C . LEU A 1 314 ? 6.129 -11.945 10.602 1 96.25 314 LEU A C 1
ATOM 2568 O O . LEU A 1 314 ? 5.945 -12.961 9.93 1 96.25 314 LEU A O 1
ATOM 2572 N N . VAL A 1 315 ? 7.266 -11.625 11.094 1 96.5 315 VAL A N 1
ATOM 2573 C CA . VAL A 1 315 ? 8.453 -12.461 10.961 1 96.5 315 VAL A CA 1
ATOM 2574 C C . VAL A 1 315 ? 9.086 -12.672 12.336 1 96.5 315 VAL A C 1
ATOM 2576 O O . VAL A 1 315 ? 9.461 -11.711 13.008 1 96.5 315 VAL A O 1
ATOM 2579 N N . MET A 1 316 ? 9.25 -13.906 12.711 1 95.94 316 MET A N 1
ATOM 2580 C CA . MET A 1 316 ? 9.922 -14.242 13.961 1 95.94 316 MET A CA 1
ATOM 2581 C C . MET A 1 316 ? 11.312 -14.812 13.703 1 95.94 316 MET A C 1
ATOM 2583 O O . MET A 1 316 ? 11.461 -16.016 13.445 1 95.94 316 MET A O 1
ATOM 2587 N N . LEU A 1 317 ? 12.297 -13.977 13.859 1 95.81 317 LEU A N 1
ATOM 2588 C CA . LEU A 1 317 ? 13.664 -14.391 13.578 1 95.81 317 LEU A CA 1
ATOM 2589 C C . LEU A 1 317 ? 14.258 -15.156 14.75 1 95.81 317 LEU A C 1
ATOM 2591 O O . LEU A 1 317 ? 15.133 -16.016 14.57 1 95.81 317 LEU A O 1
ATOM 2595 N N . ASN A 1 318 ? 13.844 -14.836 15.961 1 94.75 318 ASN A N 1
ATOM 2596 C CA . ASN A 1 318 ? 14.25 -15.539 17.172 1 94.75 318 ASN A CA 1
ATOM 2597 C C . ASN A 1 318 ? 15.766 -15.672 17.266 1 94.75 318 ASN A C 1
ATOM 2599 O O . ASN A 1 318 ? 16.281 -16.766 17.531 1 94.75 318 ASN A O 1
ATOM 2603 N N . GLY A 1 319 ? 16.438 -14.656 16.906 1 94.5 319 GLY A N 1
ATOM 2604 C CA . GLY A 1 319 ? 17.875 -14.648 17.094 1 94.5 319 GLY A CA 1
ATOM 2605 C C . GLY A 1 319 ? 18.641 -14.875 15.805 1 94.5 319 GLY A C 1
ATOM 2606 O O . GLY A 1 319 ? 19.844 -14.609 15.734 1 94.5 319 GLY A O 1
ATOM 2607 N N . LEU A 1 320 ? 17.953 -15.281 14.75 1 95.62 320 LEU A N 1
ATOM 2608 C CA . LEU A 1 320 ? 18.609 -15.562 13.477 1 95.62 320 LEU A CA 1
ATOM 2609 C C . LEU A 1 320 ? 19.188 -14.281 12.875 1 95.62 320 LEU A C 1
ATOM 2611 O O . LEU A 1 320 ? 19.984 -14.344 11.938 1 95.62 320 LEU A O 1
ATOM 2615 N N . GLU A 1 321 ? 18.766 -13.117 13.445 1 95.31 321 GLU A N 1
ATOM 2616 C CA . GLU A 1 321 ? 19.25 -11.844 12.922 1 95.31 321 GLU A CA 1
ATOM 2617 C C . GLU A 1 321 ? 20.656 -11.539 13.438 1 95.31 321 GLU A C 1
ATOM 2619 O O . GLU A 1 321 ? 21.281 -10.57 13 1 95.31 321 GLU A O 1
ATOM 2624 N N . GLU A 1 322 ? 21.141 -12.43 14.344 1 94.38 322 GLU A N 1
ATOM 2625 C CA . GLU A 1 322 ? 22.5 -12.219 14.82 1 94.38 322 GLU A CA 1
ATOM 2626 C C . GLU A 1 322 ? 23.5 -12.172 13.664 1 94.38 322 GLU A C 1
ATOM 2628 O O . GLU A 1 322 ? 23.484 -13.055 12.797 1 94.38 322 GLU A O 1
ATOM 2633 N N . GLY A 1 323 ? 24.297 -11.203 13.562 1 93.56 323 GLY A N 1
ATOM 2634 C CA . GLY A 1 323 ? 25.281 -11.07 12.5 1 93.56 323 GLY A CA 1
ATOM 2635 C C . GLY A 1 323 ? 24.781 -10.281 11.312 1 93.56 323 GLY A C 1
ATOM 2636 O O . GLY A 1 323 ? 25.469 -10.148 10.305 1 93.56 323 GLY A O 1
ATOM 2637 N N . ALA A 1 324 ? 23.578 -9.75 11.453 1 95.19 324 ALA A N 1
ATOM 2638 C CA . ALA A 1 324 ? 23 -8.969 10.359 1 95.19 324 ALA A CA 1
ATOM 2639 C C . ALA A 1 324 ? 23.938 -7.832 9.945 1 95.19 324 ALA A C 1
ATOM 2641 O O . ALA A 1 324 ? 24.531 -7.172 10.797 1 95.19 324 ALA A O 1
ATOM 2642 N N . LYS A 1 325 ? 24.109 -7.652 8.68 1 91.31 325 LYS A N 1
ATOM 2643 C CA . LYS A 1 325 ? 24.859 -6.516 8.148 1 91.31 325 LYS A CA 1
ATOM 2644 C C . LYS A 1 325 ? 23.953 -5.301 7.965 1 91.31 325 LYS A C 1
ATOM 2646 O O . LYS A 1 325 ? 23.188 -5.238 7.008 1 91.31 325 LYS A O 1
ATOM 2651 N N . LEU A 1 326 ? 24.172 -4.336 8.797 1 92.06 326 LEU A N 1
ATOM 2652 C CA . LEU A 1 326 ? 23.25 -3.213 8.812 1 92.06 326 LEU A CA 1
ATOM 2653 C C . LEU A 1 326 ? 23.859 -1.995 8.125 1 92.06 326 LEU A C 1
ATOM 2655 O O . LEU A 1 326 ? 25.062 -1.77 8.203 1 92.06 326 LEU A O 1
ATOM 2659 N N . MET B 1 1 ? 10.547 30.125 -3.303 1 65.31 1 MET B N 1
ATOM 2660 C CA . MET B 1 1 ? 9.75 29.5 -2.248 1 65.31 1 MET B CA 1
ATOM 2661 C C . MET B 1 1 ? 8.367 29.141 -2.758 1 65.31 1 MET B C 1
ATOM 2663 O O . MET B 1 1 ? 7.828 29.797 -3.648 1 65.31 1 MET B O 1
ATOM 2667 N N . ILE B 1 2 ? 7.938 27.969 -2.412 1 68.94 2 ILE B N 1
ATOM 2668 C CA . ILE B 1 2 ? 6.594 27.547 -2.807 1 68.94 2 ILE B CA 1
ATOM 2669 C C . ILE B 1 2 ? 5.559 28.453 -2.141 1 68.94 2 ILE B C 1
ATOM 2671 O O . ILE B 1 2 ? 5.617 28.688 -0.93 1 68.94 2 ILE B O 1
ATOM 2675 N N . GLN B 1 3 ? 4.832 29.25 -2.898 1 60.81 3 GLN B N 1
ATOM 2676 C CA . GLN B 1 3 ? 3.939 30.281 -2.369 1 60.81 3 GLN B CA 1
ATOM 2677 C C . GLN B 1 3 ? 2.492 29.797 -2.355 1 60.81 3 GLN B C 1
ATOM 2679 O O . GLN B 1 3 ? 2.121 28.906 -3.123 1 60.81 3 GLN B O 1
ATOM 2684 N N . ASN B 1 4 ? 1.713 30.375 -1.366 1 60.09 4 ASN B N 1
ATOM 2685 C CA . ASN B 1 4 ? 0.352 30.062 -0.951 1 60.09 4 ASN B CA 1
ATOM 2686 C C . ASN B 1 4 ? -0.662 30.391 -2.039 1 60.09 4 ASN B C 1
ATOM 2688 O O . ASN B 1 4 ? -0.583 31.453 -2.656 1 60.09 4 ASN B O 1
ATOM 2692 N N . VAL B 1 5 ? -1.387 29.312 -2.445 1 52.91 5 VAL B N 1
ATOM 2693 C CA . VAL B 1 5 ? -2.486 29.609 -3.357 1 52.91 5 VAL B CA 1
ATOM 2694 C C . VAL B 1 5 ? -3.613 30.312 -2.602 1 52.91 5 VAL B C 1
ATOM 2696 O O . VAL B 1 5 ? -4.215 31.25 -3.111 1 52.91 5 VAL B O 1
ATOM 2699 N N . THR B 1 6 ? -4.027 29.594 -1.44 1 57.44 6 THR B N 1
ATOM 2700 C CA . THR B 1 6 ? -5.297 30.031 -0.876 1 57.44 6 THR B CA 1
ATOM 2701 C C . THR B 1 6 ? -5.07 30.953 0.327 1 57.44 6 THR B C 1
ATOM 2703 O O . THR B 1 6 ? -4.25 30.641 1.197 1 57.44 6 THR B O 1
ATOM 2706 N N . ARG B 1 7 ? -5.602 32.219 0.299 1 61.69 7 ARG B N 1
ATOM 2707 C CA . ARG B 1 7 ? -5.453 33.25 1.302 1 61.69 7 ARG B CA 1
ATOM 2708 C C . ARG B 1 7 ? -6.512 33.125 2.395 1 61.69 7 ARG B C 1
ATOM 2710 O O . ARG B 1 7 ? -6.426 33.781 3.43 1 61.69 7 ARG B O 1
ATOM 2717 N N . ASP B 1 8 ? -7.457 32.125 2.176 1 76.56 8 ASP B N 1
ATOM 2718 C CA . ASP B 1 8 ? -8.484 32.062 3.209 1 76.56 8 ASP B CA 1
ATOM 2719 C C . ASP B 1 8 ? -8.109 31.031 4.277 1 76.56 8 ASP B C 1
ATOM 2721 O O . ASP B 1 8 ? -7.492 30 3.977 1 76.56 8 ASP B O 1
ATOM 2725 N N . LYS B 1 9 ? -8.312 31.406 5.547 1 83.25 9 LYS B N 1
ATOM 2726 C CA . LYS B 1 9 ? -7.973 30.578 6.695 1 83.25 9 LYS B CA 1
ATOM 2727 C C . LYS B 1 9 ? -9.203 29.875 7.258 1 83.25 9 LYS B C 1
ATOM 2729 O O . LYS B 1 9 ? -10.289 30.469 7.316 1 83.25 9 LYS B O 1
ATOM 2734 N N . LEU B 1 10 ? -9.07 28.609 7.559 1 90 10 LEU B N 1
ATOM 2735 C CA . LEU B 1 10 ? -10.133 27.828 8.172 1 90 10 LEU B CA 1
ATOM 2736 C C . LEU B 1 10 ? -10.242 28.141 9.664 1 90 10 LEU B C 1
ATOM 2738 O O . LEU B 1 10 ? -11.336 28.062 10.234 1 90 10 LEU B O 1
ATOM 2742 N N . TYR B 1 11 ? -9.078 28.484 10.25 1 92.5 11 TYR B N 1
ATOM 2743 C CA . TYR B 1 11 ? -9.008 28.688 11.695 1 92.5 11 TYR B CA 1
ATOM 2744 C C . TYR B 1 11 ? -8.438 30.062 12.031 1 92.5 11 TYR B C 1
ATOM 2746 O O . TYR B 1 11 ? -7.566 30.562 11.32 1 92.5 11 TYR B O 1
ATOM 2754 N N . PRO B 1 12 ? -8.961 30.688 13.141 1 91.25 12 PRO B N 1
ATOM 2755 C CA . PRO B 1 12 ? -8.383 31.969 13.547 1 91.25 12 PRO B CA 1
ATOM 2756 C C . PRO B 1 12 ? -6.914 31.859 13.953 1 91.25 12 PRO B C 1
ATOM 2758 O O . PRO B 1 12 ? -6.562 31 14.766 1 91.25 12 PRO B O 1
ATOM 2761 N N . GLU B 1 13 ? -6.156 32.719 13.367 1 87.25 13 GLU B N 1
ATOM 2762 C CA . GLU B 1 13 ? -4.727 32.688 13.664 1 87.25 13 GLU B CA 1
ATOM 2763 C C . GLU B 1 13 ? -4.465 33.031 15.133 1 87.25 13 GLU B C 1
ATOM 2765 O O . GLU B 1 13 ? -5.121 33.906 15.703 1 87.25 13 GLU B O 1
ATOM 2770 N N . GLY B 1 14 ? -3.557 32.375 15.68 1 91.38 14 GLY B N 1
ATOM 2771 C CA . GLY B 1 14 ? -3.133 32.688 17.031 1 91.38 14 GLY B CA 1
ATOM 2772 C C . GLY B 1 14 ? -3.98 31.984 18.094 1 91.38 14 GLY B C 1
ATOM 2773 O O . GLY B 1 14 ? -3.652 32 19.281 1 91.38 14 GLY B O 1
ATOM 2774 N N . LYS B 1 15 ? -5 31.406 17.672 1 94.56 15 LYS B N 1
ATOM 2775 C CA . LYS B 1 15 ? -5.859 30.688 18.594 1 94.56 15 LYS B CA 1
ATOM 2776 C C . LYS B 1 15 ? -5.699 29.172 18.438 1 94.56 15 LYS B C 1
ATOM 2778 O O . LYS B 1 15 ? -5.594 28.672 17.312 1 94.56 15 LYS B O 1
ATOM 2783 N N . PRO B 1 16 ? -5.695 28.516 19.531 1 96.81 16 PRO B N 1
ATOM 2784 C CA . PRO B 1 16 ? -5.547 27.062 19.438 1 96.81 16 PRO B CA 1
ATOM 2785 C C . PRO B 1 16 ? -6.719 26.391 18.734 1 96.81 16 PRO B C 1
ATOM 2787 O O . PRO B 1 16 ? -7.871 26.797 18.922 1 96.81 16 PRO B O 1
ATOM 2790 N N . VAL B 1 17 ? -6.449 25.5 17.844 1 97.81 17 VAL B N 1
ATOM 2791 C CA . VAL B 1 17 ? -7.469 24.672 17.219 1 97.81 17 VAL B CA 1
ATOM 2792 C C . VAL B 1 17 ? -7.77 23.469 18.094 1 97.81 17 VAL B C 1
ATOM 2794 O O . VAL B 1 17 ? -6.883 22.656 18.359 1 97.81 17 VAL B O 1
ATOM 2797 N N . ASP B 1 18 ? -8.969 23.359 18.547 1 98.19 18 ASP B N 1
ATOM 2798 C CA . ASP B 1 18 ? -9.375 22.234 19.375 1 98.19 18 ASP B CA 1
ATOM 2799 C C . ASP B 1 18 ? -9.602 20.984 18.531 1 98.19 18 ASP B C 1
ATOM 2801 O O . ASP B 1 18 ? -10.609 20.875 17.828 1 98.19 18 ASP B O 1
ATOM 2805 N N . LEU B 1 19 ? -8.75 19.984 18.672 1 98.5 19 LEU B N 1
ATOM 2806 C CA . LEU B 1 19 ? -8.766 18.812 17.797 1 98.5 19 LEU B CA 1
ATOM 2807 C C . LEU B 1 19 ? -9.938 17.891 18.125 1 98.5 19 LEU B C 1
ATOM 2809 O O . LEU B 1 19 ? -10.453 17.203 17.25 1 98.5 19 LEU B O 1
ATOM 2813 N N . GLU B 1 20 ? -10.344 17.844 19.328 1 98.31 20 GLU B N 1
ATOM 2814 C CA . GLU B 1 20 ? -11.531 17.078 19.703 1 98.31 20 GLU B CA 1
ATOM 2815 C C . GLU B 1 20 ? -12.781 17.641 19.031 1 98.31 20 GLU B C 1
ATOM 2817 O O . GLU B 1 20 ? -13.633 16.875 18.562 1 98.31 20 GLU B O 1
ATOM 2822 N N . GLU B 1 21 ? -12.883 18.922 19.016 1 97.25 21 GLU B N 1
ATOM 2823 C CA . GLU B 1 21 ? -14.023 19.562 18.359 1 97.25 21 GLU B CA 1
ATOM 2824 C C . GLU B 1 21 ? -13.977 19.375 16.859 1 97.25 21 GLU B C 1
ATOM 2826 O O . GLU B 1 21 ? -15.008 19.141 16.219 1 97.25 21 GLU B O 1
ATOM 2831 N N . GLU B 1 22 ? -12.773 19.453 16.297 1 97.62 22 GLU B N 1
ATOM 2832 C CA . GLU B 1 22 ? -12.609 19.453 14.844 1 97.62 22 GLU B CA 1
ATOM 2833 C C . GLU B 1 22 ? -12.734 18.047 14.281 1 97.62 22 GLU B C 1
ATOM 2835 O O . GLU B 1 22 ? -13.32 17.844 13.211 1 97.62 22 GLU B O 1
ATOM 2840 N N . PHE B 1 23 ? -12.172 17 15.062 1 98.19 23 PHE B N 1
ATOM 2841 C CA . PHE B 1 23 ? -12.039 15.68 14.453 1 98.19 23 PHE B CA 1
ATOM 2842 C C . PHE B 1 23 ? -12.68 14.617 15.336 1 98.19 23 PHE B C 1
ATOM 2844 O O . PHE B 1 23 ? -12.75 13.445 14.953 1 98.19 23 PHE B O 1
ATOM 2851 N N . GLY B 1 24 ? -13.133 15.008 16.453 1 98.44 24 GLY B N 1
ATOM 2852 C CA . GLY B 1 24 ? -13.75 14.055 17.359 1 98.44 24 GLY B CA 1
ATOM 2853 C C . GLY B 1 24 ? -15.047 13.477 16.844 1 98.44 24 GLY B C 1
ATOM 2854 O O . GLY B 1 24 ? -15.633 14.008 15.898 1 98.44 24 GLY B O 1
ATOM 2855 N N . VAL B 1 25 ? -15.406 12.328 17.438 1 98.69 25 VAL B N 1
ATOM 2856 C CA . VAL B 1 25 ? -16.625 11.641 17.031 1 98.69 25 VAL B CA 1
ATOM 2857 C C . VAL B 1 25 ? -17.453 11.289 18.266 1 98.69 25 VAL B C 1
ATOM 2859 O O . VAL B 1 25 ? -16.922 11.242 19.375 1 98.69 25 VAL B O 1
ATOM 2862 N N . GLU B 1 26 ? -18.719 11.109 18.031 1 98.38 26 GLU B N 1
ATOM 2863 C CA . GLU B 1 26 ? -19.625 10.633 19.062 1 98.38 26 GLU B CA 1
ATOM 2864 C C . GLU B 1 26 ? -20.234 9.289 18.688 1 98.38 26 GLU B C 1
ATOM 2866 O O . GLU B 1 26 ? -20.578 9.062 17.516 1 98.38 26 GLU B O 1
ATOM 2871 N N . LYS B 1 27 ? -20.281 8.43 19.672 1 97.94 27 LYS B N 1
ATOM 2872 C CA . LYS B 1 27 ? -20.984 7.164 19.438 1 97.94 27 LYS B CA 1
ATOM 2873 C C . LYS B 1 27 ? -22.5 7.371 19.406 1 97.94 27 LYS B C 1
ATOM 2875 O O . LYS B 1 27 ? -23.078 7.852 20.391 1 97.94 27 LYS B O 1
ATOM 2880 N N . ILE B 1 28 ? -23.172 6.969 18.328 1 98 28 ILE B N 1
ATOM 2881 C CA . ILE B 1 28 ? -24.578 7.277 18.188 1 98 28 ILE B CA 1
ATOM 2882 C C . ILE B 1 28 ? -25.391 5.98 18.141 1 98 28 ILE B C 1
ATOM 2884 O O . ILE B 1 28 ? -26.625 6.012 18.031 1 98 28 ILE B O 1
ATOM 2888 N N . GLY B 1 29 ? -24.766 4.844 18.188 1 97 29 GLY B N 1
ATOM 2889 C CA . GLY B 1 29 ? -25.344 3.508 18.172 1 97 29 GLY B CA 1
ATOM 2890 C C . GLY B 1 29 ? -24.312 2.406 18.203 1 97 29 GLY B C 1
ATOM 2891 O O . GLY B 1 29 ? -23.109 2.68 18.281 1 97 29 GLY B O 1
ATOM 2892 N N . PRO B 1 30 ? -24.828 1.198 18.234 1 95.62 30 PRO B N 1
ATOM 2893 C CA . PRO B 1 30 ? -23.844 0.113 18.188 1 95.62 30 PRO B CA 1
ATOM 2894 C C . PRO B 1 30 ? -22.969 0.158 16.922 1 95.62 30 PRO B C 1
ATOM 2896 O O . PRO B 1 30 ? -23.484 0.009 15.812 1 95.62 30 PRO B O 1
ATOM 2899 N N . ASN B 1 31 ? -21.734 0.385 17.078 1 95.94 31 ASN B N 1
ATOM 2900 C CA . ASN B 1 31 ? -20.75 0.408 16.016 1 95.94 31 ASN B CA 1
ATOM 2901 C C . ASN B 1 31 ? -21 1.55 15.031 1 95.94 31 ASN B C 1
ATOM 2903 O O . ASN B 1 31 ? -20.688 1.444 13.844 1 95.94 31 ASN B O 1
ATOM 2907 N N . LEU B 1 32 ? -21.766 2.566 15.492 1 98.5 32 LEU B N 1
ATOM 2908 C CA . LEU B 1 32 ? -22.062 3.756 14.703 1 98.5 32 LEU B CA 1
ATOM 2909 C C . LEU B 1 32 ? -21.484 5.004 15.359 1 98.5 32 LEU B C 1
ATOM 2911 O O . LEU B 1 32 ? -21.625 5.191 16.578 1 98.5 32 LEU B O 1
ATOM 2915 N N . TYR B 1 33 ? -20.844 5.793 14.594 1 98.81 33 TYR B N 1
ATOM 2916 C CA . TYR B 1 33 ? -20.25 7.035 15.062 1 98.81 33 TYR B CA 1
ATOM 2917 C C . TYR B 1 33 ? -20.625 8.203 14.164 1 98.81 33 TYR B C 1
ATOM 2919 O O . TYR B 1 33 ? -21 8.008 13 1 98.81 33 TYR B O 1
ATOM 2927 N N . ARG B 1 34 ? -20.594 9.406 14.695 1 98.75 34 ARG B N 1
ATOM 2928 C CA . ARG B 1 34 ? -20.828 10.633 13.945 1 98.75 34 ARG B CA 1
ATOM 2929 C C . ARG B 1 34 ? -19.781 11.695 14.273 1 98.75 34 ARG B C 1
ATOM 2931 O O . ARG B 1 34 ? -19.453 11.914 15.438 1 98.75 34 ARG B O 1
ATOM 2938 N N . GLY B 1 35 ? -19.234 12.258 13.242 1 98.62 35 GLY B N 1
ATOM 2939 C CA . GLY B 1 35 ? -18.328 13.375 13.477 1 98.62 35 GLY B CA 1
ATOM 2940 C C . GLY B 1 35 ? -19 14.555 14.148 1 98.62 35 GLY B C 1
ATOM 2941 O O . GLY B 1 35 ? -20.203 14.805 13.945 1 98.62 35 GLY B O 1
ATOM 2942 N N . LYS B 1 36 ? -18.25 15.312 14.867 1 98.38 36 LYS B N 1
ATOM 2943 C CA . LYS B 1 36 ? -18.797 16.469 15.586 1 98.38 36 LYS B CA 1
ATOM 2944 C C . LYS B 1 36 ? -18.969 17.656 14.648 1 98.38 36 LYS B C 1
ATOM 2946 O O . LYS B 1 36 ? -19.828 18.516 14.875 1 98.38 36 LYS B O 1
ATOM 2951 N N . LYS B 1 37 ? -18.141 17.719 13.586 1 98.06 37 LYS B N 1
ATOM 2952 C CA . LYS B 1 37 ? -18.188 18.797 12.602 1 98.06 37 LYS B CA 1
ATOM 2953 C C . LYS B 1 37 ? -18.047 18.266 11.188 1 98.06 37 LYS B C 1
ATOM 2955 O O . LYS B 1 37 ? -17.547 17.156 10.977 1 98.06 37 LYS B O 1
ATOM 2960 N N . PRO B 1 38 ? -18.578 19.047 10.234 1 97.75 38 PRO B N 1
ATOM 2961 C CA . PRO B 1 38 ? -18.281 18.688 8.852 1 97.75 38 PRO B CA 1
ATOM 2962 C C . PRO B 1 38 ? -16.797 18.734 8.539 1 97.75 38 PRO B C 1
ATOM 2964 O O . PRO B 1 38 ? -16.047 19.484 9.172 1 97.75 38 PRO B O 1
ATOM 2967 N N . ILE B 1 39 ? -16.359 17.906 7.676 1 97.88 39 ILE B N 1
ATOM 2968 C CA . ILE B 1 39 ? -14.961 17.891 7.254 1 97.88 39 ILE B CA 1
ATOM 2969 C C . ILE B 1 39 ? -14.703 19.062 6.309 1 97.88 39 ILE B C 1
ATOM 2971 O O . ILE B 1 39 ? -15.469 19.297 5.371 1 97.88 39 ILE B O 1
ATOM 2975 N N . ALA B 1 40 ? -13.617 19.75 6.48 1 95.94 40 ALA B N 1
ATOM 2976 C CA . ALA B 1 40 ? -13.312 20.969 5.742 1 95.94 40 ALA B CA 1
ATOM 2977 C C . ALA B 1 40 ? -12.766 20.656 4.352 1 95.94 40 ALA B C 1
ATOM 2979 O O . ALA B 1 40 ? -12.18 19.594 4.137 1 95.94 40 ALA B O 1
ATOM 2980 N N . LYS B 1 41 ? -12.984 21.641 3.459 1 93.69 41 LYS B N 1
ATOM 2981 C CA . LYS B 1 41 ? -12.398 21.594 2.123 1 93.69 41 LYS B CA 1
ATOM 2982 C C . LYS B 1 41 ? -11 22.203 2.113 1 93.69 41 LYS B C 1
ATOM 2984 O O . LYS B 1 41 ? -10.703 23.094 2.912 1 93.69 41 LYS B O 1
ATOM 2989 N N . PRO B 1 42 ? -10.148 21.703 1.271 1 89.31 42 PRO B N 1
ATOM 2990 C CA . PRO B 1 42 ? -8.82 22.328 1.196 1 89.31 42 PRO B CA 1
ATOM 2991 C C . PRO B 1 42 ? -8.852 23.75 0.655 1 89.31 42 PRO B C 1
ATOM 2993 O O . PRO B 1 42 ? -7.973 24.547 0.964 1 89.31 42 PRO B O 1
ATOM 2996 N N . ASP B 1 43 ? -9.734 23.953 -0.154 1 86.56 43 ASP B N 1
ATOM 2997 C CA . ASP B 1 43 ? -10.039 25.266 -0.707 1 86.56 43 ASP B CA 1
ATOM 2998 C C . ASP B 1 43 ? -11.547 25.453 -0.862 1 86.56 43 ASP B C 1
ATOM 3000 O O . ASP B 1 43 ? -12.281 24.5 -1.054 1 86.56 43 ASP B O 1
ATOM 3004 N N . LYS B 1 44 ? -11.938 26.719 -0.817 1 82.06 44 LYS B N 1
ATOM 3005 C CA . LYS B 1 44 ? -13.367 26.984 -0.95 1 82.06 44 LYS B CA 1
ATOM 3006 C C . LYS B 1 44 ? -13.898 26.484 -2.287 1 82.06 44 LYS B C 1
ATOM 3008 O O . LYS B 1 44 ? -15.07 26.125 -2.402 1 82.06 44 LYS B O 1
ATOM 3013 N N . ARG B 1 45 ? -13.102 26.531 -3.33 1 83.62 45 ARG B N 1
ATOM 3014 C CA . ARG B 1 45 ? -13.5 26.156 -4.684 1 83.62 45 ARG B CA 1
ATOM 3015 C C . ARG B 1 45 ? -13.438 24.656 -4.887 1 83.62 45 ARG B C 1
ATOM 3017 O O . ARG B 1 45 ? -13.875 24.141 -5.918 1 83.62 45 ARG B O 1
ATOM 3024 N N . SER B 1 46 ? -12.898 23.922 -3.807 1 87.75 46 SER B N 1
ATOM 3025 C CA . SER B 1 46 ? -12.734 22.484 -3.963 1 87.75 46 SER B CA 1
ATOM 3026 C C . SER B 1 46 ? -14.086 21.781 -4 1 87.75 46 SER B C 1
ATOM 3028 O O . SER B 1 46 ? -15.023 22.172 -3.307 1 87.75 46 SER B O 1
ATOM 3030 N N . ARG B 1 47 ? -14.117 20.734 -4.852 1 87.75 47 ARG B N 1
ATOM 3031 C CA . ARG B 1 47 ? -15.344 19.969 -4.996 1 87.75 47 ARG B CA 1
ATOM 3032 C C . ARG B 1 47 ? -15.641 19.172 -3.732 1 87.75 47 ARG B C 1
ATOM 3034 O O . ARG B 1 47 ? -16.812 19.016 -3.348 1 87.75 47 ARG B O 1
ATOM 3041 N N . GLY B 1 48 ? -14.625 18.719 -3.068 1 94.56 48 GLY B N 1
ATOM 3042 C CA . GLY B 1 48 ? -14.82 17.859 -1.914 1 94.56 48 GLY B CA 1
ATOM 3043 C C . GLY B 1 48 ? -13.922 18.219 -0.743 1 94.56 48 GLY B C 1
ATOM 3044 O O . GLY B 1 48 ? -13 19.031 -0.884 1 94.56 48 GLY B O 1
ATOM 3045 N N . ALA B 1 49 ? -14.281 17.609 0.378 1 96.62 49 ALA B N 1
ATOM 3046 C CA . ALA B 1 49 ? -13.523 17.781 1.612 1 96.62 49 ALA B CA 1
ATOM 3047 C C . ALA B 1 49 ? -12.094 17.266 1.456 1 96.62 49 ALA B C 1
ATOM 3049 O O . ALA B 1 49 ? -11.805 16.5 0.537 1 96.62 49 ALA B O 1
ATOM 3050 N N . PHE B 1 50 ? -11.219 17.75 2.295 1 96.56 50 PHE B N 1
ATOM 3051 C CA . PHE B 1 50 ? -9.82 17.344 2.271 1 96.56 50 PHE B CA 1
ATOM 3052 C C . PHE B 1 50 ? -9.672 15.875 2.674 1 96.56 50 PHE B C 1
ATOM 3054 O O . PHE B 1 50 ? -10.078 15.484 3.768 1 96.56 50 PHE B O 1
ATOM 3061 N N . GLY B 1 51 ? -9.031 15.094 1.831 1 97.19 51 GLY B N 1
ATOM 3062 C CA . GLY B 1 51 ? -8.891 13.656 2.043 1 97.19 51 GLY B CA 1
ATOM 3063 C C . GLY B 1 51 ? -8.133 13.312 3.312 1 97.19 51 GLY B C 1
ATOM 3064 O O . GLY B 1 51 ? -8.492 12.367 4.02 1 97.19 51 GLY B O 1
ATOM 3065 N N . GLY B 1 52 ? -7.113 14.086 3.602 1 98 52 GLY B N 1
ATOM 3066 C CA . GLY B 1 52 ? -6.328 13.844 4.801 1 98 52 GLY B CA 1
ATOM 3067 C C . GLY B 1 52 ? -7.148 13.922 6.074 1 98 52 GLY B C 1
ATOM 3068 O O . GLY B 1 52 ? -6.906 13.172 7.023 1 98 52 GLY B O 1
ATOM 3069 N N . PHE B 1 53 ? -8.094 14.875 6.086 1 98.38 53 PHE B N 1
ATOM 3070 C CA . PHE B 1 53 ? -8.969 14.992 7.246 1 98.38 53 PHE B CA 1
ATOM 3071 C C . PHE B 1 53 ? -9.953 13.828 7.305 1 98.38 53 PHE B C 1
ATOM 3073 O O . PHE B 1 53 ? -10.281 13.344 8.383 1 98.38 53 PHE B O 1
ATOM 3080 N N . LEU B 1 54 ? -10.422 13.352 6.141 1 98.38 54 LEU B N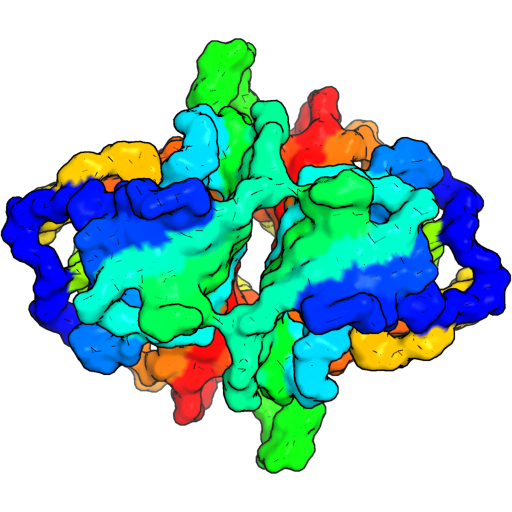 1
ATOM 3081 C CA . LEU B 1 54 ? -11.266 12.164 6.078 1 98.38 54 LEU B CA 1
ATOM 3082 C C . LEU B 1 54 ? -10.539 10.945 6.645 1 98.38 54 LEU B C 1
ATOM 3084 O O . LEU B 1 54 ? -11.078 10.25 7.508 1 98.38 54 LEU B O 1
ATOM 3088 N N . ALA B 1 55 ? -9.344 10.758 6.176 1 98.75 55 ALA B N 1
ATOM 3089 C CA . ALA B 1 55 ? -8.516 9.656 6.66 1 98.75 55 ALA B CA 1
ATOM 3090 C C . ALA B 1 55 ? -8.258 9.781 8.156 1 98.75 55 ALA B C 1
ATOM 3092 O O . ALA B 1 55 ? -8.305 8.789 8.891 1 98.75 55 ALA B O 1
ATOM 3093 N N . GLY B 1 56 ? -7.977 10.984 8.547 1 98.81 56 GLY B N 1
ATOM 3094 C CA . GLY B 1 56 ? -7.75 11.234 9.961 1 98.81 56 GLY B CA 1
ATOM 3095 C C . GLY B 1 56 ? -8.938 10.859 10.836 1 98.81 56 GLY B C 1
ATOM 3096 O O . GLY B 1 56 ? -8.773 10.195 11.859 1 98.81 56 GLY B O 1
ATOM 3097 N N . GLN B 1 57 ? -10.125 11.289 10.438 1 98.88 57 GLN B N 1
ATOM 3098 C CA . GLN B 1 57 ? -11.297 10.969 11.242 1 98.88 57 GLN B CA 1
ATOM 3099 C C . GLN B 1 57 ? -11.586 9.469 11.234 1 98.88 57 GLN B C 1
ATOM 3101 O O . GLN B 1 57 ? -12.039 8.914 12.234 1 98.88 57 GLN B O 1
ATOM 3106 N N . ALA B 1 58 ? -11.336 8.805 10.117 1 98.88 58 ALA B N 1
ATOM 3107 C CA . ALA B 1 58 ? -11.453 7.348 10.07 1 98.88 58 ALA B CA 1
ATOM 3108 C C . ALA B 1 58 ? -10.57 6.688 11.125 1 98.88 58 ALA B C 1
ATOM 3110 O O . ALA B 1 58 ? -11 5.754 11.805 1 98.88 58 ALA B O 1
ATOM 3111 N N . LEU B 1 59 ? -9.367 7.18 11.242 1 98.94 59 LEU B N 1
ATOM 3112 C CA . LEU B 1 59 ? -8.445 6.648 12.234 1 98.94 59 LEU B CA 1
ATOM 3113 C C . LEU B 1 59 ? -8.977 6.875 13.648 1 98.94 59 LEU B C 1
ATOM 3115 O O . LEU B 1 59 ? -8.859 5.996 14.5 1 98.94 59 LEU B O 1
ATOM 3119 N N . VAL B 1 60 ? -9.555 8.055 13.852 1 98.88 60 VAL B N 1
ATOM 3120 C CA . VAL B 1 60 ? -10.156 8.336 15.148 1 98.88 60 VAL B CA 1
ATOM 3121 C C . VAL B 1 60 ? -11.25 7.312 15.445 1 98.88 60 VAL B C 1
ATOM 3123 O O . VAL B 1 60 ? -11.297 6.734 16.531 1 98.88 60 VAL B O 1
ATOM 3126 N N . VAL B 1 61 ? -12.141 7.051 14.477 1 98.88 61 VAL B N 1
ATOM 3127 C CA . VAL B 1 61 ? -13.242 6.109 14.641 1 98.88 61 VAL B CA 1
ATOM 3128 C C . VAL B 1 61 ? -12.688 4.715 14.938 1 98.88 61 VAL B C 1
ATOM 3130 O O . VAL B 1 61 ? -13.172 4.027 15.836 1 98.88 61 VAL B O 1
ATOM 3133 N N . ALA B 1 62 ? -11.68 4.289 14.234 1 98.88 62 ALA B N 1
ATOM 3134 C CA . ALA B 1 62 ? -11.07 2.984 14.453 1 98.88 62 ALA B CA 1
ATOM 3135 C C . ALA B 1 62 ? -10.523 2.869 15.875 1 98.88 62 ALA B C 1
ATOM 3137 O O . ALA B 1 62 ? -10.773 1.88 16.562 1 98.88 62 ALA B O 1
ATOM 3138 N N . ILE B 1 63 ? -9.797 3.879 16.297 1 98.69 63 ILE B N 1
ATOM 3139 C CA . ILE B 1 63 ? -9.156 3.877 17.594 1 98.69 63 ILE B CA 1
ATOM 3140 C C . ILE B 1 63 ? -10.211 3.861 18.703 1 98.69 63 ILE B C 1
ATOM 3142 O O . ILE B 1 63 ? -10.07 3.145 19.688 1 98.69 63 ILE B O 1
ATOM 3146 N N . GLU B 1 64 ? -11.297 4.613 18.5 1 98.19 64 GLU B N 1
ATOM 3147 C CA . GLU B 1 64 ? -12.359 4.691 19.484 1 98.19 64 GLU B CA 1
ATOM 3148 C C . GLU B 1 64 ? -13.148 3.383 19.562 1 98.19 64 GLU B C 1
ATOM 3150 O O . GLU B 1 64 ? -13.859 3.135 20.531 1 98.19 64 GLU B O 1
ATOM 3155 N N . SER B 1 65 ? -13.039 2.553 18.562 1 98.31 65 SER B N 1
ATOM 3156 C CA . SER B 1 65 ? -13.844 1.34 18.484 1 98.31 65 SER B CA 1
ATOM 3157 C C . SER B 1 65 ? -13.102 0.142 19.062 1 98.31 65 SER B C 1
ATOM 3159 O O . SER B 1 65 ? -13.617 -0.979 19.047 1 98.31 65 SER B O 1
ATOM 3161 N N . VAL B 1 66 ? -11.867 0.332 19.609 1 98.06 66 VAL B N 1
ATOM 3162 C CA . VAL B 1 66 ? -11.078 -0.747 20.188 1 98.06 66 VAL B CA 1
ATOM 3163 C C . VAL B 1 66 ? -10.617 -0.35 21.594 1 98.06 66 VAL B C 1
ATOM 3165 O O . VAL B 1 66 ? -10.703 0.822 21.969 1 98.06 66 VAL B O 1
ATOM 3168 N N . PRO B 1 67 ? -10.141 -1.368 22.406 1 97.31 67 PRO B N 1
ATOM 3169 C CA . PRO B 1 67 ? -9.531 -1.019 23.688 1 97.31 67 PRO B CA 1
ATOM 3170 C C . PRO B 1 67 ? -8.32 -0.095 23.531 1 97.31 67 PRO B C 1
ATOM 3172 O O . PRO B 1 67 ? -7.633 -0.137 22.516 1 97.31 67 PRO B O 1
ATOM 3175 N N . LYS B 1 68 ? -7.996 0.687 24.516 1 95.88 68 LYS B N 1
ATOM 3176 C CA . LYS B 1 68 ? -7.051 1.799 24.484 1 95.88 68 LYS B CA 1
ATOM 3177 C C . LYS B 1 68 ? -5.637 1.309 24.172 1 95.88 68 LYS B C 1
ATOM 3179 O O . LYS B 1 68 ? -4.805 2.07 23.672 1 95.88 68 LYS B O 1
ATOM 3184 N N . GLU B 1 69 ? -5.371 0.045 24.406 1 95.81 69 GLU B N 1
ATOM 3185 C CA . GLU B 1 69 ? -4.023 -0.485 24.219 1 95.81 69 GLU B CA 1
ATOM 3186 C C . GLU B 1 69 ? -3.721 -0.722 22.75 1 95.81 69 GLU B C 1
ATOM 3188 O O . GLU B 1 69 ? -2.559 -0.874 22.359 1 95.81 69 GLU B O 1
ATOM 3193 N N . PHE B 1 70 ? -4.746 -0.826 21.938 1 98.06 70 PHE B N 1
ATOM 3194 C CA . PHE B 1 70 ? -4.559 -1.062 20.5 1 98.06 70 PHE B CA 1
ATOM 3195 C C . PHE B 1 70 ? -4.297 0.246 19.766 1 98.06 70 PHE B C 1
ATOM 3197 O O . PHE B 1 70 ? -4.965 1.25 20.016 1 98.06 70 PHE B O 1
ATOM 3204 N N . LYS B 1 71 ? -3.283 0.248 18.922 1 98.38 71 LYS B N 1
ATOM 3205 C CA . LYS B 1 71 ? -2.949 1.365 18.047 1 98.38 71 LYS B CA 1
ATOM 3206 C C . LYS B 1 71 ? -2.84 0.909 16.594 1 98.38 71 LYS B C 1
ATOM 3208 O O . LYS B 1 71 ? -2.459 -0.232 16.328 1 98.38 71 LYS B O 1
ATOM 3213 N N . PRO B 1 72 ? -3.178 1.801 15.68 1 98.69 72 PRO B N 1
ATOM 3214 C CA . PRO B 1 72 ? -3.088 1.415 14.273 1 98.69 72 PRO B CA 1
ATOM 3215 C C . PRO B 1 72 ? -1.656 1.121 13.828 1 98.69 72 PRO B C 1
ATOM 3217 O O . PRO B 1 72 ? -0.746 1.904 14.117 1 98.69 72 PRO B O 1
ATOM 3220 N N . HIS B 1 73 ? -1.452 -0.018 13.148 1 98.69 73 HIS B N 1
ATOM 3221 C CA . HIS B 1 73 ? -0.181 -0.263 12.477 1 98.69 73 HIS B CA 1
ATOM 3222 C C . HIS B 1 73 ? -0.356 -0.294 10.961 1 98.69 73 HIS B C 1
ATOM 3224 O O . HIS B 1 73 ? 0.624 -0.205 10.219 1 98.69 73 HIS B O 1
ATOM 3230 N N . SER B 1 74 ? -1.604 -0.438 10.539 1 98.88 74 SER B N 1
ATOM 3231 C CA . SER B 1 74 ? -1.906 -0.495 9.109 1 98.88 74 SER B CA 1
ATOM 3232 C C . SER B 1 74 ? -3.254 0.15 8.805 1 98.88 74 SER B C 1
ATOM 3234 O O . SER B 1 74 ? -4.242 -0.112 9.492 1 98.88 74 SER B O 1
ATOM 3236 N N . PHE B 1 75 ? -3.268 1 7.867 1 98.88 75 PHE B N 1
ATOM 3237 C CA . PHE B 1 75 ? -4.441 1.747 7.43 1 98.88 75 PHE B CA 1
ATOM 3238 C C . PHE B 1 75 ? -4.551 1.747 5.91 1 98.88 75 PHE B C 1
ATOM 3240 O O . PHE B 1 75 ? -3.658 2.248 5.219 1 98.88 75 PHE B O 1
ATOM 3247 N N . HIS B 1 76 ? -5.641 1.14 5.316 1 98.81 76 HIS B N 1
ATOM 3248 C CA . HIS B 1 76 ? -5.957 1.123 3.891 1 98.81 76 HIS B CA 1
ATOM 3249 C C . HIS B 1 76 ? -7.293 1.803 3.615 1 98.81 76 HIS B C 1
ATOM 3251 O O . HIS B 1 76 ? -8.305 1.456 4.227 1 98.81 76 HIS B O 1
ATOM 3257 N N . SER B 1 77 ? -7.305 2.73 2.643 1 98.69 77 SER B N 1
ATOM 3258 C CA . SER B 1 77 ? -8.578 3.424 2.469 1 98.69 77 SER B CA 1
ATOM 3259 C C . SER B 1 77 ? -8.781 3.85 1.018 1 98.69 77 SER B C 1
ATOM 3261 O O . SER B 1 77 ? -7.832 3.861 0.231 1 98.69 77 SER B O 1
ATOM 3263 N N . TYR B 1 78 ? -10.062 4.086 0.637 1 98.62 78 TYR B N 1
ATOM 3264 C CA . TYR B 1 78 ? -10.438 4.598 -0.676 1 98.62 78 TYR B CA 1
ATOM 3265 C C . TYR B 1 78 ? -11.305 5.844 -0.547 1 98.62 78 TYR B C 1
ATOM 3267 O O . TYR B 1 78 ? -12.234 5.879 0.266 1 98.62 78 TYR B O 1
ATOM 3275 N N . PHE B 1 79 ? -10.938 6.824 -1.318 1 97.94 79 PHE B N 1
ATOM 3276 C CA . PHE B 1 79 ? -11.82 7.957 -1.55 1 97.94 79 PHE B CA 1
ATOM 3277 C C . PHE B 1 79 ? -12.875 7.617 -2.604 1 97.94 79 PHE B C 1
ATOM 3279 O O . PHE B 1 79 ? -12.555 7.492 -3.787 1 97.94 79 PHE B O 1
ATOM 3286 N N . VAL B 1 80 ? -14.148 7.582 -2.232 1 97.44 80 VAL B N 1
ATOM 3287 C CA . VAL B 1 80 ? -15.164 6.988 -3.088 1 97.44 80 VAL B CA 1
ATOM 3288 C C . VAL B 1 80 ? -15.945 8.086 -3.803 1 97.44 80 VAL B C 1
ATOM 3290 O O . VAL B 1 80 ? -16.172 8.008 -5.012 1 97.44 80 VAL B O 1
ATOM 3293 N N . LYS B 1 81 ? -16.422 9.039 -3.047 1 96.31 81 LYS B N 1
ATOM 3294 C CA . LYS B 1 81 ? -17.172 10.188 -3.559 1 96.31 81 LYS B CA 1
ATOM 3295 C C . LYS B 1 81 ? -16.766 11.469 -2.842 1 96.31 81 LYS B C 1
ATOM 3297 O O . LYS B 1 81 ? -16.297 11.43 -1.706 1 96.31 81 LYS B O 1
ATOM 3302 N N . ALA B 1 82 ? -17 12.562 -3.508 1 95.81 82 ALA B N 1
ATOM 3303 C CA . ALA B 1 82 ? -16.719 13.859 -2.895 1 95.81 82 ALA B CA 1
ATOM 3304 C C . ALA B 1 82 ? -17.594 14.102 -1.679 1 95.81 82 ALA B C 1
ATOM 3306 O O . ALA B 1 82 ? -18.797 13.789 -1.703 1 95.81 82 ALA B O 1
ATOM 3307 N N . VAL B 1 83 ? -16.969 14.555 -0.604 1 97.62 83 VAL B N 1
ATOM 3308 C CA . VAL B 1 83 ? -17.672 14.914 0.626 1 97.62 83 VAL B CA 1
ATOM 3309 C C . VAL B 1 83 ? -17.844 16.438 0.703 1 97.62 83 VAL B C 1
ATOM 3311 O O . VAL B 1 83 ? -16.891 17.188 0.448 1 97.62 83 VAL B O 1
ATOM 3314 N N . ASP B 1 84 ? -19.016 16.906 0.959 1 96.19 84 ASP B N 1
ATOM 3315 C CA . ASP B 1 84 ? -19.172 18.359 1.11 1 96.19 84 ASP B CA 1
ATOM 3316 C C . ASP B 1 84 ? -18.906 18.797 2.549 1 96.19 84 ASP B C 1
ATOM 3318 O O . ASP B 1 84 ? -18.672 17.953 3.424 1 96.19 84 ASP B O 1
ATOM 3322 N N . ASP B 1 85 ? -18.812 20.078 2.771 1 96.38 85 ASP B N 1
ATOM 3323 C CA . ASP B 1 85 ? -18.469 20.609 4.09 1 96.38 85 ASP B CA 1
ATOM 3324 C C . ASP B 1 85 ? -19.703 21.141 4.809 1 96.38 85 ASP B C 1
ATOM 3326 O O . ASP B 1 85 ? -19.594 22.047 5.633 1 96.38 85 ASP B O 1
ATOM 3330 N N . LEU B 1 86 ? -20.844 20.578 4.562 1 96.31 86 LEU B N 1
ATOM 3331 C CA . LEU B 1 86 ? -22.094 21.125 5.086 1 96.31 86 LEU B CA 1
ATOM 3332 C C . LEU B 1 86 ? -22.625 20.266 6.219 1 96.31 86 LEU B C 1
ATOM 3334 O O . LEU B 1 86 ? -23.344 20.766 7.094 1 96.31 86 LEU B O 1
ATOM 3338 N N . ALA B 1 87 ? -22.312 18.984 6.223 1 97.38 87 ALA B N 1
ATOM 3339 C CA . ALA B 1 87 ? -22.828 18.062 7.23 1 97.38 87 ALA B CA 1
ATOM 3340 C C . ALA B 1 87 ? -21.734 17.125 7.727 1 97.38 87 ALA B C 1
ATOM 3342 O O . ALA B 1 87 ? -20.859 16.719 6.961 1 97.38 87 ALA B O 1
ATOM 3343 N N . PRO B 1 88 ? -21.797 16.75 9.016 1 98 88 PRO B N 1
ATOM 3344 C CA . PRO B 1 88 ? -20.844 15.773 9.523 1 98 88 PRO B CA 1
ATOM 3345 C C . PRO B 1 88 ? -21.016 14.398 8.891 1 98 88 PRO B C 1
ATOM 3347 O O . PRO B 1 88 ? -22.062 14.094 8.336 1 98 88 PRO B O 1
ATOM 3350 N N . LEU B 1 89 ? -20 13.609 9.008 1 98.56 89 LEU B N 1
ATOM 3351 C CA . LEU B 1 89 ? -20.047 12.25 8.484 1 98.56 89 LEU B CA 1
ATOM 3352 C C . LEU B 1 89 ? -20.578 11.281 9.531 1 98.56 89 LEU B C 1
ATOM 3354 O O . LEU B 1 89 ? -20.359 11.469 10.727 1 98.56 89 LEU B O 1
ATOM 3358 N N . GLU B 1 90 ? -21.266 10.328 9.062 1 98.69 90 GLU B N 1
ATOM 3359 C CA . GLU B 1 90 ? -21.609 9.164 9.875 1 98.69 90 GLU B CA 1
ATOM 3360 C C . GLU B 1 90 ? -20.75 7.957 9.5 1 98.69 90 GLU B C 1
ATOM 3362 O O . GLU B 1 90 ? -20.469 7.734 8.32 1 98.69 90 GLU B O 1
ATOM 3367 N N . TRP B 1 91 ? -20.359 7.219 10.531 1 98.75 91 TRP B N 1
ATOM 3368 C CA . TRP B 1 91 ? -19.453 6.09 10.328 1 98.75 91 TRP B CA 1
ATOM 3369 C C . TRP B 1 91 ? -20.094 4.797 10.828 1 98.75 91 TRP B C 1
ATOM 3371 O O . TRP B 1 91 ? -20.594 4.742 11.953 1 98.75 91 TRP B O 1
ATOM 3381 N N . ALA B 1 92 ? -20.078 3.83 9.969 1 98.56 92 ALA B N 1
ATOM 3382 C CA . ALA B 1 92 ? -20.391 2.465 10.383 1 98.56 92 ALA B CA 1
ATOM 3383 C C . ALA B 1 92 ? -19.109 1.637 10.539 1 98.56 92 ALA B C 1
ATOM 3385 O O . ALA B 1 92 ? -18.234 1.658 9.664 1 98.56 92 ALA B O 1
ATOM 3386 N N . VAL B 1 93 ? -19.016 0.927 11.672 1 98.56 93 VAL B N 1
ATOM 3387 C CA . VAL B 1 93 ? -17.828 0.137 11.969 1 98.56 93 VAL B CA 1
ATOM 3388 C C . VAL B 1 93 ? -18.188 -1.346 12.016 1 98.56 93 VAL B C 1
ATOM 3390 O O . VAL B 1 93 ? -19.062 -1.752 12.789 1 98.56 93 VAL B O 1
ATOM 3393 N N . ASP B 1 94 ? -17.562 -2.139 11.148 1 97.56 94 ASP B N 1
ATOM 3394 C CA . ASP B 1 94 ? -17.594 -3.592 11.281 1 97.56 94 ASP B CA 1
ATOM 3395 C C . ASP B 1 94 ? -16.422 -4.094 12.117 1 97.56 94 ASP B C 1
ATOM 3397 O O . ASP B 1 94 ? -15.258 -3.861 11.766 1 97.56 94 ASP B O 1
ATOM 3401 N N . GLU B 1 95 ? -16.812 -4.75 13.25 1 97.69 95 GLU B N 1
ATOM 3402 C CA . GLU B 1 95 ? -15.766 -5.391 14.047 1 97.69 95 GLU B CA 1
ATOM 3403 C C . GLU B 1 95 ? -15.312 -6.699 13.414 1 97.69 95 GLU B C 1
ATOM 3405 O O . GLU B 1 95 ? -15.766 -7.777 13.805 1 97.69 95 GLU B O 1
ATOM 3410 N N . VAL B 1 96 ? -14.383 -6.645 12.609 1 98.25 96 VAL B N 1
ATOM 3411 C CA . VAL B 1 96 ? -13.922 -7.77 11.805 1 98.25 96 VAL B CA 1
ATOM 3412 C C . VAL B 1 96 ? -13.289 -8.828 12.711 1 98.25 96 VAL B C 1
ATOM 3414 O O . VAL B 1 96 ? -13.547 -10.023 12.547 1 98.25 96 VAL B O 1
ATOM 3417 N N . SER B 1 97 ? -12.422 -8.367 13.641 1 97.62 97 SER B N 1
ATOM 3418 C CA . SER B 1 97 ? -11.82 -9.289 14.602 1 97.62 97 SER B CA 1
ATOM 3419 C C . SER B 1 97 ? -11.414 -8.562 15.875 1 97.62 97 SER B C 1
ATOM 3421 O O . SER B 1 97 ? -11.141 -7.363 15.852 1 97.62 97 SER B O 1
ATOM 3423 N N . ASN B 1 98 ? -11.375 -9.273 16.969 1 97.12 98 ASN B N 1
ATOM 3424 C CA . ASN B 1 98 ? -10.922 -8.828 18.281 1 97.12 98 ASN B CA 1
ATOM 3425 C C . ASN B 1 98 ? -9.992 -9.852 18.922 1 97.12 98 ASN B C 1
ATOM 3427 O O . ASN B 1 98 ? -10.383 -10.539 19.875 1 97.12 98 ASN B O 1
ATOM 3431 N N . GLY B 1 99 ? -8.781 -9.867 18.406 1 94.94 99 GLY B N 1
ATOM 3432 C CA . GLY B 1 99 ? -7.82 -10.828 18.922 1 94.94 99 GLY B CA 1
ATOM 3433 C C . GLY B 1 99 ? -7.047 -10.312 20.125 1 94.94 99 GLY B C 1
ATOM 3434 O O . GLY B 1 99 ? -7.293 -9.203 20.594 1 94.94 99 GLY B O 1
ATOM 3435 N N . ARG B 1 100 ? -6.176 -11.227 20.594 1 94.94 100 ARG B N 1
ATOM 3436 C CA . ARG B 1 100 ? -5.359 -10.906 21.766 1 94.94 100 ARG B CA 1
ATOM 3437 C C . ARG B 1 100 ? -4.383 -9.773 21.453 1 94.94 100 ARG B C 1
ATOM 3439 O O . ARG B 1 100 ? -4.219 -8.852 22.25 1 94.94 100 ARG B O 1
ATOM 3446 N N . ASN B 1 101 ? -3.779 -9.844 20.203 1 95 101 ASN B N 1
ATOM 3447 C CA . ASN B 1 101 ? -2.703 -8.906 19.891 1 95 101 ASN B CA 1
ATOM 3448 C C . ASN B 1 101 ? -3.068 -7.988 18.719 1 95 101 ASN B C 1
ATOM 3450 O O . ASN B 1 101 ? -2.412 -6.973 18.5 1 95 101 ASN B O 1
ATOM 3454 N N . TYR B 1 102 ? -4.121 -8.422 18 1 97.12 102 TYR B N 1
ATOM 3455 C CA . TYR B 1 102 ? -4.547 -7.637 16.844 1 97.12 102 TYR B CA 1
ATOM 3456 C C . TYR B 1 102 ? -6.062 -7.461 16.828 1 97.12 102 TYR B C 1
ATOM 3458 O O . TYR B 1 102 ? -6.797 -8.344 17.266 1 97.12 102 TYR B O 1
ATOM 3466 N N . ALA B 1 103 ? -6.484 -6.359 16.375 1 98.38 103 ALA B N 1
ATOM 3467 C CA . ALA B 1 103 ? -7.887 -6.07 16.094 1 98.38 103 ALA B CA 1
ATOM 3468 C C . ALA B 1 103 ? -8.055 -5.426 14.727 1 98.38 103 ALA B C 1
ATOM 3470 O O . ALA B 1 103 ? -7.25 -4.582 14.32 1 98.38 103 ALA B O 1
ATOM 3471 N N . ASN B 1 104 ? -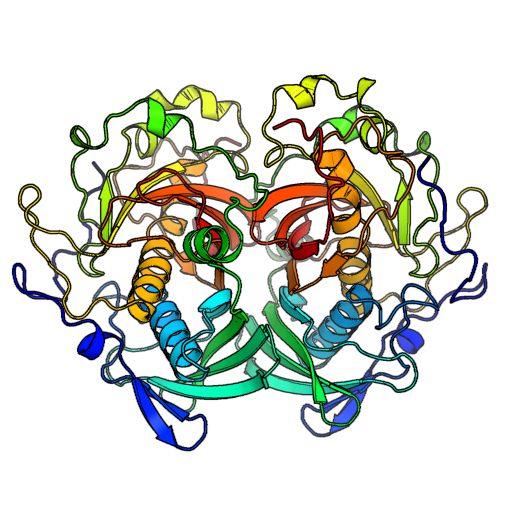9.078 -5.875 13.992 1 98.62 104 ASN B N 1
ATOM 3472 C CA . ASN B 1 104 ? -9.344 -5.336 12.664 1 98.62 104 ASN B CA 1
ATOM 3473 C C . ASN B 1 104 ? -10.711 -4.66 12.594 1 98.62 104 ASN B C 1
ATOM 3475 O O . ASN B 1 104 ? -11.68 -5.152 13.172 1 98.62 104 ASN B O 1
ATOM 3479 N N . ARG B 1 105 ? -10.758 -3.514 11.961 1 98.81 105 ARG B N 1
ATOM 3480 C CA . ARG B 1 105 ? -11.984 -2.758 11.75 1 98.81 105 ARG B CA 1
ATOM 3481 C C . ARG B 1 105 ? -12.164 -2.402 10.281 1 98.81 105 ARG B C 1
ATOM 3483 O O . ARG B 1 105 ? -11.195 -2.051 9.602 1 98.81 105 ARG B O 1
ATOM 3490 N N . SER B 1 106 ? -13.352 -2.578 9.773 1 98.69 106 SER B N 1
ATOM 3491 C CA . SER B 1 106 ? -13.773 -2.057 8.477 1 98.69 106 SER B CA 1
ATOM 3492 C C . SER B 1 106 ? -14.75 -0.899 8.641 1 98.69 106 SER B C 1
ATOM 3494 O O . SER B 1 106 ? -15.766 -1.029 9.328 1 98.69 106 SER B O 1
ATOM 3496 N N . LEU B 1 107 ? -14.414 0.213 8.039 1 98.75 107 LEU B N 1
ATOM 3497 C CA . LEU B 1 107 ? -15.195 1.434 8.219 1 98.75 107 LEU B CA 1
ATOM 3498 C C . LEU B 1 107 ? -15.82 1.879 6.898 1 98.75 107 LEU B C 1
ATOM 3500 O O . LEU B 1 107 ? -15.18 1.796 5.848 1 98.75 107 LEU B O 1
ATOM 3504 N N . LYS B 1 108 ? -17 2.422 6.992 1 98.62 108 LYS B N 1
ATOM 3505 C CA . LYS B 1 108 ? -17.672 3.146 5.914 1 98.62 108 LYS B CA 1
ATOM 3506 C C . LYS B 1 108 ? -18.172 4.508 6.391 1 98.62 108 LYS B C 1
ATOM 3508 O O . LYS B 1 108 ? -18.797 4.609 7.449 1 98.62 108 LYS B O 1
ATOM 3513 N N . ALA B 1 109 ? -17.828 5.484 5.691 1 98.81 109 ALA B N 1
ATOM 3514 C CA . ALA B 1 109 ? -18.375 6.812 5.965 1 98.81 109 ALA B CA 1
ATOM 3515 C C . ALA B 1 109 ? -19.547 7.133 5.047 1 98.81 109 ALA B C 1
ATOM 3517 O O . ALA B 1 109 ? -19.516 6.824 3.855 1 98.81 109 ALA B O 1
ATOM 3518 N N . TYR B 1 110 ? -20.531 7.742 5.617 1 98.44 110 TYR B N 1
ATOM 3519 C CA . TYR B 1 110 ? -21.734 8.086 4.875 1 98.44 110 TYR B CA 1
ATOM 3520 C C . TYR B 1 110 ? -21.969 9.594 4.898 1 98.44 110 TYR B C 1
ATOM 3522 O O . TYR B 1 110 ? -21.781 10.242 5.93 1 98.44 110 TYR B O 1
ATOM 3530 N N . GLN B 1 111 ? -22.312 10.133 3.832 1 97.19 111 GLN B N 1
ATOM 3531 C CA . GLN B 1 111 ? -22.953 11.43 3.691 1 97.19 111 GLN B CA 1
ATOM 3532 C C . GLN B 1 111 ? -24.203 11.336 2.805 1 97.19 111 GLN B C 1
ATOM 3534 O O . GLN B 1 111 ? -24.141 10.797 1.699 1 97.19 111 GLN B O 1
ATOM 3539 N N . TYR B 1 112 ? -25.391 11.719 3.219 1 94.38 112 TYR B N 1
ATOM 3540 C CA . TYR B 1 112 ? -26.672 11.641 2.537 1 94.38 112 TYR B CA 1
ATOM 3541 C C . TYR B 1 112 ? -26.938 10.227 2.029 1 94.38 112 TYR B C 1
ATOM 3543 O O . TYR B 1 112 ? -27.297 10.039 0.863 1 94.38 112 TYR B O 1
ATOM 3551 N N . GLU B 1 113 ? -26.609 9.227 2.756 1 93 113 GLU B N 1
ATOM 3552 C CA . GLU B 1 113 ? -26.922 7.812 2.553 1 93 113 GLU B CA 1
ATOM 3553 C C . GLU B 1 113 ? -25.969 7.172 1.551 1 93 113 GLU B C 1
ATOM 3555 O O . GLU B 1 113 ? -26.047 5.973 1.289 1 93 113 GLU B O 1
ATOM 3560 N N . ASP B 1 114 ? -25.094 7.98 1.014 1 96.06 114 ASP B N 1
ATOM 3561 C CA . ASP B 1 114 ? -24.078 7.441 0.112 1 96.06 114 ASP B CA 1
ATOM 3562 C C . ASP B 1 114 ? -22.797 7.105 0.866 1 96.06 114 ASP B C 1
ATOM 3564 O O . ASP B 1 114 ? -22.375 7.852 1.755 1 96.06 114 ASP B O 1
ATOM 3568 N N . ILE B 1 115 ? -22.234 5.973 0.522 1 98.19 115 ILE B N 1
ATOM 3569 C CA . ILE B 1 115 ? -20.875 5.715 1.008 1 98.19 115 ILE B CA 1
ATOM 3570 C C . ILE B 1 115 ? -19.891 6.625 0.284 1 98.19 115 ILE B C 1
ATOM 3572 O O . ILE B 1 115 ? -19.828 6.625 -0.948 1 98.19 115 ILE B O 1
ATOM 3576 N N . VAL B 1 116 ? -19.125 7.383 1.069 1 98.12 116 VAL B N 1
ATOM 3577 C CA . VAL B 1 116 ? -18.25 8.375 0.447 1 98.12 116 VAL B CA 1
ATOM 3578 C C . VAL B 1 116 ? -16.797 8.023 0.715 1 98.12 116 VAL B C 1
ATOM 3580 O O . VAL B 1 116 ? -15.898 8.539 0.05 1 98.12 116 VAL B O 1
ATOM 3583 N N . TYR B 1 117 ? -16.531 7.16 1.674 1 98.5 117 TYR B N 1
ATOM 3584 C CA . TYR B 1 117 ? -15.188 6.777 2.09 1 98.5 117 TYR B CA 1
ATOM 3585 C C . TYR B 1 117 ? -15.195 5.406 2.75 1 98.5 117 TYR B C 1
ATOM 3587 O O . TYR B 1 117 ? -16.109 5.074 3.504 1 98.5 117 TYR B O 1
ATOM 3595 N N . THR B 1 118 ? -14.203 4.551 2.432 1 98.75 118 THR B N 1
ATOM 3596 C CA . THR B 1 118 ? -14.031 3.27 3.104 1 98.75 118 THR B CA 1
ATOM 3597 C C . THR B 1 118 ? -12.609 3.129 3.645 1 98.75 118 THR B C 1
ATOM 3599 O O . THR B 1 118 ? -11.664 3.658 3.061 1 98.75 118 THR B O 1
ATOM 3602 N N . ALA B 1 119 ? -12.5 2.436 4.758 1 98.75 119 ALA B N 1
ATOM 3603 C CA . ALA B 1 119 ? -11.188 2.189 5.348 1 98.75 119 ALA B CA 1
ATOM 3604 C C . ALA B 1 119 ? -11.164 0.858 6.094 1 98.75 119 ALA B C 1
ATOM 3606 O O . ALA B 1 119 ? -12.172 0.445 6.672 1 98.75 119 ALA B O 1
ATOM 3607 N N . ASN B 1 120 ? -10.086 0.173 5.957 1 98.75 120 ASN B N 1
ATOM 3608 C CA . ASN B 1 120 ? -9.742 -0.969 6.797 1 98.75 120 ASN B CA 1
ATOM 3609 C C . ASN B 1 120 ? -8.508 -0.688 7.652 1 98.75 120 ASN B C 1
ATOM 3611 O O . ASN B 1 120 ? -7.508 -0.18 7.148 1 98.75 120 ASN B O 1
ATOM 3615 N N . VAL B 1 121 ? -8.664 -0.983 8.93 1 98.81 121 VAL B N 1
ATOM 3616 C CA . VAL B 1 121 ? -7.59 -0.666 9.859 1 98.81 121 VAL B CA 1
ATOM 3617 C C . VAL B 1 121 ? -7.223 -1.909 10.672 1 98.81 121 VAL B C 1
ATOM 3619 O O . VAL B 1 121 ? -8.102 -2.615 11.172 1 98.81 121 VAL B O 1
ATOM 3622 N N . SER B 1 122 ? -5.977 -2.203 10.68 1 98.88 122 SER B N 1
ATOM 3623 C CA . SER B 1 122 ? -5.441 -3.188 11.609 1 98.88 122 SER B CA 1
ATOM 3624 C C . SER B 1 122 ? -4.711 -2.512 12.766 1 98.88 122 SER B C 1
ATOM 3626 O O . SER B 1 122 ? -3.891 -1.616 12.555 1 98.88 122 SER B O 1
ATOM 3628 N N . LEU B 1 123 ? -5.043 -2.871 14.016 1 98.75 123 LEU B N 1
ATOM 3629 C CA . LEU B 1 123 ? -4.473 -2.293 15.227 1 98.75 123 LEU B CA 1
ATOM 3630 C C . LEU B 1 123 ? -3.771 -3.359 16.062 1 98.75 123 LEU B C 1
ATOM 3632 O O . LEU B 1 123 ? -4.133 -4.535 16 1 98.75 123 LEU B O 1
ATOM 3636 N N . THR B 1 124 ? -2.77 -2.951 16.797 1 98.44 124 THR B N 1
ATOM 3637 C CA . THR B 1 124 ? -2.018 -3.904 17.594 1 98.44 124 THR B CA 1
ATOM 3638 C C . THR B 1 124 ? -1.59 -3.275 18.922 1 98.44 124 THR B C 1
ATOM 3640 O O . THR B 1 124 ? -1.537 -2.051 19.047 1 98.44 124 THR B O 1
ATOM 3643 N N . LYS B 1 125 ? -1.291 -4.137 19.859 1 96.75 125 LYS B N 1
ATOM 3644 C CA . LYS B 1 125 ? -0.746 -3.711 21.156 1 96.75 125 LYS B CA 1
ATOM 3645 C C . LYS B 1 125 ? 0.768 -3.539 21.078 1 96.75 125 LYS B C 1
ATOM 3647 O O . LYS B 1 125 ? 1.374 -2.938 21.969 1 96.75 125 LYS B O 1
ATOM 3652 N N . LYS B 1 126 ? 1.341 -4.066 20.031 1 94.5 126 LYS B N 1
ATOM 3653 C CA . LYS B 1 126 ? 2.793 -4.172 19.938 1 94.5 126 LYS B CA 1
ATOM 3654 C C . LYS B 1 126 ? 3.342 -3.244 18.859 1 94.5 126 LYS B C 1
ATOM 3656 O O . LYS B 1 126 ? 3.764 -3.707 17.797 1 94.5 126 LYS B O 1
ATOM 3661 N N . ILE B 1 127 ? 3.453 -1.938 19.172 1 96 127 ILE B N 1
ATOM 3662 C CA . ILE B 1 127 ? 3.918 -1.021 18.125 1 96 127 ILE B CA 1
ATOM 3663 C C . ILE B 1 127 ? 4.828 0.037 18.75 1 96 127 ILE B C 1
ATOM 3665 O O . ILE B 1 127 ? 5.426 0.847 18.031 1 96 127 ILE B O 1
ATOM 3669 N N . SER B 1 128 ? 5.016 -0.022 20.094 1 95.69 128 SER B N 1
ATOM 3670 C CA . SER B 1 128 ? 5.793 0.996 20.797 1 95.69 128 SER B CA 1
ATOM 3671 C C . SER B 1 128 ? 7.188 0.484 21.141 1 95.69 128 SER B C 1
ATOM 3673 O O . SER B 1 128 ? 7.336 -0.382 22.016 1 95.69 128 SER B O 1
ATOM 3675 N N . THR B 1 129 ? 8.164 1.071 20.547 1 95.88 129 THR B N 1
ATOM 3676 C CA . THR B 1 129 ? 9.539 0.726 20.891 1 95.88 129 THR B CA 1
ATOM 3677 C C . THR B 1 129 ? 9.836 1.069 22.359 1 95.88 129 THR B C 1
ATOM 3679 O O . THR B 1 129 ? 10.484 0.294 23.062 1 95.88 129 THR B O 1
ATOM 3682 N N . LYS B 1 130 ? 9.305 2.209 22.766 1 94.25 130 LYS B N 1
ATOM 3683 C CA . LYS B 1 130 ? 9.492 2.641 24.141 1 94.25 130 LYS B CA 1
ATOM 3684 C C . LYS B 1 130 ? 8.945 1.603 25.125 1 94.25 130 LYS B C 1
ATOM 3686 O O . LYS B 1 130 ? 9.633 1.209 26.062 1 94.25 130 LYS B O 1
ATOM 3691 N N . LYS B 1 131 ? 7.77 1.17 24.859 1 94.31 131 LYS B N 1
ATOM 3692 C CA . LYS B 1 131 ? 7.148 0.175 25.734 1 94.31 131 LYS B CA 1
ATOM 3693 C C . LYS B 1 131 ? 7.918 -1.143 25.688 1 94.31 131 LYS B C 1
ATOM 3695 O O . LYS B 1 131 ? 8.078 -1.801 26.719 1 94.31 131 LYS B O 1
ATOM 3700 N N . ALA B 1 132 ? 8.344 -1.489 24.5 1 95.19 132 ALA B N 1
ATOM 3701 C CA . ALA B 1 132 ? 9.109 -2.727 24.359 1 95.19 132 ALA B CA 1
ATOM 3702 C C . ALA B 1 132 ? 10.383 -2.678 25.203 1 95.19 132 ALA B C 1
ATOM 3704 O O . ALA B 1 132 ? 10.727 -3.648 25.875 1 95.19 132 ALA B O 1
ATOM 3705 N N . ILE B 1 133 ? 11.055 -1.568 25.203 1 95.69 133 ILE B N 1
ATOM 3706 C CA . ILE B 1 133 ? 12.289 -1.394 25.969 1 95.69 133 ILE B CA 1
ATOM 3707 C C . ILE B 1 133 ? 11.977 -1.459 27.469 1 95.69 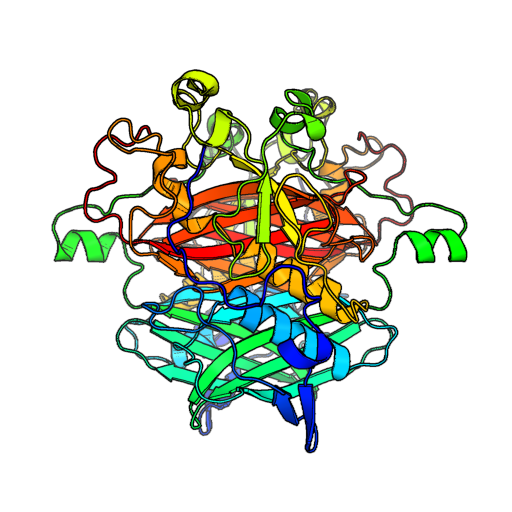133 ILE B C 1
ATOM 3709 O O . ILE B 1 133 ? 12.703 -2.102 28.234 1 95.69 133 ILE B O 1
ATOM 3713 N N . GLU B 1 134 ? 10.938 -0.829 27.828 1 96 134 GLU B N 1
ATOM 3714 C CA . GLU B 1 134 ? 10.539 -0.834 29.234 1 96 134 GLU B CA 1
ATOM 3715 C C . GLU B 1 134 ? 10.227 -2.248 29.719 1 96 134 GLU B C 1
ATOM 3717 O O . GLU B 1 134 ? 10.57 -2.621 30.844 1 96 134 GLU B O 1
ATOM 3722 N N . GLU B 1 135 ? 9.609 -3.008 28.875 1 94.75 135 GLU B N 1
ATOM 3723 C CA . GLU B 1 135 ? 9.148 -4.344 29.25 1 94.75 135 GLU B CA 1
ATOM 3724 C C . GLU B 1 135 ? 10.297 -5.348 29.219 1 94.75 135 GLU B C 1
ATOM 3726 O O . GLU B 1 135 ? 10.352 -6.258 30.047 1 94.75 135 GLU B O 1
ATOM 3731 N N . THR B 1 136 ? 11.227 -5.195 28.266 1 93.69 136 THR B N 1
ATOM 3732 C CA . THR B 1 136 ? 12.195 -6.258 28.047 1 93.69 136 THR B CA 1
ATOM 3733 C C . THR B 1 136 ? 13.602 -5.789 28.406 1 93.69 136 THR B C 1
ATOM 3735 O O . THR B 1 136 ? 14.516 -6.605 28.531 1 93.69 136 THR B O 1
ATOM 3738 N N . GLY B 1 137 ? 13.797 -4.496 28.406 1 94.69 137 GLY B N 1
ATOM 3739 C CA . GLY B 1 137 ? 15.109 -3.93 28.688 1 94.69 137 GLY B CA 1
ATOM 3740 C C . GLY B 1 137 ? 15.984 -3.816 27.453 1 94.69 137 GLY B C 1
ATOM 3741 O O . GLY B 1 137 ? 17.125 -3.336 27.531 1 94.69 137 GLY B O 1
ATOM 3742 N N . VAL B 1 138 ? 15.469 -4.281 26.359 1 93.44 138 VAL B N 1
ATOM 3743 C CA . VAL B 1 138 ? 16.281 -4.281 25.141 1 93.44 138 VAL B CA 1
ATOM 3744 C C . VAL B 1 138 ? 15.484 -3.662 24 1 93.44 138 VAL B C 1
ATOM 3746 O O . VAL B 1 138 ? 14.281 -3.883 23.875 1 93.44 138 VAL B O 1
ATOM 3749 N N . LYS B 1 139 ? 16.188 -2.867 23.172 1 92.88 139 LYS B N 1
ATOM 3750 C CA . LYS B 1 139 ? 15.555 -2.359 21.953 1 92.88 139 LYS B CA 1
ATOM 3751 C C . LYS B 1 139 ? 15.344 -3.477 20.938 1 92.88 139 LYS B C 1
ATOM 3753 O O . LYS B 1 139 ? 16.281 -4.207 20.609 1 92.88 139 LYS B O 1
ATOM 3758 N N . PRO B 1 140 ? 14.172 -3.602 20.484 1 93.88 140 PRO B N 1
ATOM 3759 C CA . PRO B 1 140 ? 13.938 -4.641 19.469 1 93.88 140 PRO B CA 1
ATOM 3760 C C . PRO B 1 140 ? 14.758 -4.43 18.203 1 93.88 140 PRO B C 1
ATOM 3762 O O . PRO B 1 140 ? 15.047 -3.287 17.828 1 93.88 140 PRO B O 1
ATOM 3765 N N . PHE B 1 141 ? 15.156 -5.547 17.547 1 96.06 141 PHE B N 1
ATOM 3766 C CA . PHE B 1 141 ? 15.875 -5.488 16.266 1 96.06 141 PHE B CA 1
ATOM 3767 C C . PHE B 1 141 ? 15.055 -4.762 15.219 1 96.06 141 PHE B C 1
ATOM 3769 O O . PHE B 1 141 ? 13.852 -4.988 15.094 1 96.06 141 PHE B O 1
ATOM 3776 N N . GLU B 1 142 ? 15.719 -3.859 14.539 1 97.75 142 GLU B N 1
ATOM 3777 C CA . GLU B 1 142 ? 15.016 -3.127 13.492 1 97.75 142 GLU B CA 1
ATOM 3778 C C . GLU B 1 142 ? 15.992 -2.596 12.445 1 97.75 142 GLU B C 1
ATOM 3780 O O . GLU B 1 142 ? 17.203 -2.533 12.688 1 97.75 142 GLU B O 1
ATOM 3785 N N . PHE B 1 143 ? 15.523 -2.336 11.234 1 98.31 143 PHE B N 1
ATOM 3786 C CA . PHE B 1 143 ? 16.203 -1.533 10.219 1 98.31 143 PHE B CA 1
ATOM 3787 C C . PHE B 1 143 ? 15.203 -0.676 9.445 1 98.31 143 PHE B C 1
ATOM 3789 O O . PHE B 1 143 ? 14 -0.917 9.5 1 98.31 143 PHE B O 1
ATOM 3796 N N . GLN B 1 144 ? 15.68 0.38 8.906 1 98.44 144 GLN B N 1
ATOM 3797 C CA . GLN B 1 144 ? 14.812 1.347 8.242 1 98.44 144 GLN B CA 1
ATOM 3798 C C . GLN B 1 144 ? 15.453 1.884 6.969 1 98.44 144 GLN B C 1
ATOM 3800 O O . GLN B 1 144 ? 16.656 1.735 6.766 1 98.44 144 GLN B O 1
ATOM 3805 N N . THR B 1 145 ? 14.664 2.426 6.094 1 98.56 145 THR B N 1
ATOM 3806 C CA . THR B 1 145 ? 15.148 3.182 4.945 1 98.56 145 THR B CA 1
ATOM 3807 C C . THR B 1 145 ? 15.883 4.441 5.398 1 98.56 145 THR B C 1
ATOM 3809 O O . THR B 1 145 ? 15.383 5.188 6.242 1 98.56 145 THR B O 1
ATOM 3812 N N . PRO B 1 146 ? 17.078 4.676 4.879 1 98.12 146 PRO B N 1
ATOM 3813 C CA . PRO B 1 146 ? 17.781 5.902 5.258 1 98.12 146 PRO B CA 1
ATOM 3814 C C . PRO B 1 146 ? 17.078 7.164 4.758 1 98.12 146 PRO B C 1
ATOM 3816 O O . PRO B 1 146 ? 16.406 7.133 3.725 1 98.12 146 PRO B O 1
ATOM 3819 N N . LYS B 1 147 ? 17.266 8.242 5.531 1 98.12 147 LYS B N 1
ATOM 3820 C CA . LYS B 1 147 ? 16.75 9.539 5.082 1 98.12 147 LYS B CA 1
ATOM 3821 C C . LYS B 1 147 ? 17.453 9.984 3.803 1 98.12 147 LYS B C 1
ATOM 3823 O O . LYS B 1 147 ? 18.625 9.672 3.588 1 98.12 147 LYS B O 1
ATOM 3828 N N . HIS B 1 148 ? 16.719 10.672 3.051 1 98 148 HIS B N 1
ATOM 3829 C CA . HIS B 1 148 ? 17.281 11.258 1.844 1 98 148 HIS B CA 1
ATOM 3830 C C . HIS B 1 148 ? 18.438 12.195 2.182 1 98 148 HIS B C 1
ATOM 3832 O O . HIS B 1 148 ? 18.406 12.883 3.209 1 98 148 HIS B O 1
ATOM 3838 N N . GLU B 1 149 ? 19.391 12.305 1.33 1 97.06 149 GLU B N 1
ATOM 3839 C CA . GLU B 1 149 ? 20.625 13.016 1.582 1 97.06 149 GLU B CA 1
ATOM 3840 C C . GLU B 1 149 ? 20.391 14.516 1.722 1 97.06 149 GLU B C 1
ATOM 3842 O O . GLU B 1 149 ? 21.188 15.227 2.33 1 97.06 149 GLU B O 1
ATOM 3847 N N . TRP B 1 150 ? 19.297 15.039 1.165 1 97.69 150 TRP B N 1
ATOM 3848 C CA . TRP B 1 150 ? 19 16.469 1.242 1 97.69 150 TRP B CA 1
ATOM 3849 C C . TRP B 1 150 ? 18.891 16.922 2.693 1 97.69 150 TRP B C 1
ATOM 3851 O O . TRP B 1 150 ? 19.203 18.078 3.014 1 97.69 150 TRP B O 1
ATOM 3861 N N . PHE B 1 151 ? 18.484 16.031 3.572 1 98.19 151 PHE B N 1
ATOM 3862 C CA . PHE B 1 151 ? 18.312 16.375 4.98 1 98.19 151 PHE B CA 1
ATOM 3863 C C . PHE B 1 151 ? 19.672 16.625 5.633 1 98.19 151 PHE B C 1
ATOM 3865 O O . PHE B 1 151 ? 19.734 17.234 6.707 1 98.19 151 PHE B O 1
ATOM 3872 N N . ASN B 1 152 ? 20.766 16.188 5.008 1 97.12 152 ASN B N 1
ATOM 3873 C CA . ASN B 1 152 ? 22.109 16.422 5.508 1 97.12 152 ASN B CA 1
ATOM 3874 C C . ASN B 1 152 ? 22.719 17.703 4.941 1 97.12 152 ASN B C 1
ATOM 3876 O O . ASN B 1 152 ? 23.734 18.188 5.441 1 97.12 152 ASN B O 1
ATOM 3880 N N . ARG B 1 153 ? 22.047 18.234 3.928 1 96.62 153 ARG B N 1
ATOM 3881 C CA . ARG B 1 153 ? 22.625 19.359 3.207 1 96.62 153 ARG B CA 1
ATOM 3882 C C . ARG B 1 153 ? 22.172 20.688 3.812 1 96.62 153 ARG B C 1
ATOM 3884 O O . ARG B 1 153 ? 22.781 21.734 3.57 1 96.62 153 ARG B O 1
ATOM 3891 N N . HIS B 1 154 ? 21.078 20.609 4.562 1 95.88 154 HIS B N 1
ATOM 3892 C CA . HIS B 1 154 ? 20.484 21.844 5.074 1 95.88 154 HIS B CA 1
ATOM 3893 C C . HIS B 1 154 ? 20.188 21.734 6.566 1 95.88 154 HIS B C 1
ATOM 3895 O O . HIS B 1 154 ? 19.766 20.672 7.043 1 95.88 154 HIS B O 1
ATOM 3901 N N . LYS B 1 155 ? 20.344 22.859 7.195 1 96.38 155 LYS B N 1
ATOM 3902 C CA . LYS B 1 155 ? 19.906 22.938 8.586 1 96.38 155 LYS B CA 1
ATOM 3903 C C . LYS B 1 155 ? 18.422 23.312 8.68 1 96.38 155 LYS B C 1
ATOM 3905 O O . LYS B 1 155 ? 17.969 24.234 7.984 1 96.38 155 LYS B O 1
ATOM 3910 N N . LEU B 1 156 ? 17.75 22.609 9.508 1 96.94 156 LEU B N 1
ATOM 3911 C CA . LEU B 1 156 ? 16.312 22.812 9.688 1 96.94 156 LEU B CA 1
ATOM 3912 C C . LEU B 1 156 ? 16.016 24.281 9.984 1 96.94 156 LEU B C 1
ATOM 3914 O O . LEU B 1 156 ? 15.094 24.859 9.422 1 96.94 156 LEU B O 1
ATOM 3918 N N . GLU B 1 157 ? 16.844 24.938 10.828 1 94.75 157 GLU B N 1
ATOM 3919 C CA . GLU B 1 157 ? 16.609 26.297 11.312 1 94.75 157 GLU B CA 1
ATOM 3920 C C . GLU B 1 157 ? 16.797 27.312 10.188 1 94.75 157 GLU B C 1
ATOM 3922 O O . GLU B 1 157 ? 16.312 28.438 10.281 1 94.75 157 GLU B O 1
ATOM 3927 N N . ASP B 1 158 ? 17.5 26.938 9.141 1 95.81 158 ASP B N 1
ATOM 3928 C CA . ASP B 1 158 ? 17.828 27.859 8.062 1 95.81 158 ASP B CA 1
ATOM 3929 C C . ASP B 1 158 ? 16.734 27.859 6.988 1 95.81 158 ASP B C 1
ATOM 3931 O O . ASP B 1 158 ? 16.734 28.719 6.102 1 95.81 158 ASP B O 1
ATOM 3935 N N . LEU B 1 159 ? 15.867 26.922 7.078 1 96.31 159 LEU B N 1
ATOM 3936 C CA . LEU B 1 159 ? 14.82 26.781 6.066 1 96.31 159 LEU B CA 1
ATOM 3937 C C . LEU B 1 159 ? 13.594 27.625 6.441 1 96.31 159 LEU B C 1
ATOM 3939 O O . LEU B 1 159 ? 13.141 27.578 7.586 1 96.31 159 LEU B O 1
ATOM 3943 N N . PRO B 1 160 ? 13.102 28.406 5.5 1 94.94 160 PRO B N 1
ATOM 3944 C CA . PRO B 1 160 ? 11.898 29.188 5.793 1 94.94 160 PRO B CA 1
ATOM 3945 C C . PRO B 1 160 ? 10.641 28.328 5.922 1 94.94 160 PRO B C 1
ATOM 3947 O O . PRO B 1 160 ? 10.547 27.266 5.277 1 94.94 160 PRO B O 1
ATOM 3950 N N . VAL B 1 161 ? 9.688 28.781 6.715 1 95.56 161 VAL B N 1
ATOM 3951 C CA . VAL B 1 161 ? 8.391 28.125 6.836 1 95.56 161 VAL B CA 1
ATOM 3952 C C . VAL B 1 161 ? 7.527 28.469 5.621 1 95.56 161 VAL B C 1
ATOM 3954 O O . VAL B 1 161 ? 7.414 29.625 5.23 1 95.56 161 VAL B O 1
ATOM 3957 N N . ALA B 1 162 ? 7.094 27.406 4.992 1 93.31 162 ALA B N 1
ATOM 3958 C CA . ALA B 1 162 ? 6.094 27.562 3.938 1 93.31 162 ALA B CA 1
ATOM 3959 C C . ALA B 1 162 ? 4.695 27.234 4.453 1 93.31 162 ALA B C 1
ATOM 3961 O O . ALA B 1 162 ? 4.477 26.172 5.051 1 93.31 162 ALA B O 1
ATOM 3962 N N . ASP B 1 163 ? 3.752 28.078 4.16 1 90.44 163 ASP B N 1
ATOM 3963 C CA . ASP B 1 163 ? 2.42 27.938 4.734 1 90.44 163 ASP B CA 1
ATOM 3964 C C . ASP B 1 163 ? 1.384 27.641 3.656 1 90.44 163 ASP B C 1
ATOM 3966 O O . ASP B 1 163 ? 0.216 28 3.785 1 90.44 163 ASP B O 1
ATOM 3970 N N . VAL B 1 164 ? 1.795 26.969 2.619 1 88.31 164 VAL B N 1
ATOM 3971 C CA . VAL B 1 164 ? 0.948 26.734 1.454 1 88.31 164 VAL B CA 1
ATOM 3972 C C . VAL B 1 164 ? -0.264 25.891 1.853 1 88.31 164 VAL B C 1
ATOM 3974 O O . VAL B 1 164 ? -1.316 25.969 1.216 1 88.31 164 VAL B O 1
ATOM 3977 N N . ASN B 1 165 ? -0.163 25.125 2.91 1 90.94 165 ASN B N 1
ATOM 3978 C CA . ASN B 1 165 ? -1.25 24.281 3.385 1 90.94 165 ASN B CA 1
ATOM 3979 C C . ASN B 1 165 ? -1.686 24.656 4.797 1 90.94 165 ASN B C 1
ATOM 3981 O O . ASN B 1 165 ? -2.205 23.828 5.539 1 90.94 165 ASN B O 1
ATOM 3985 N N . SER B 1 166 ? -1.446 25.906 5.176 1 91.94 166 SER B N 1
ATOM 3986 C CA . SER B 1 166 ? -1.736 26.328 6.543 1 91.94 166 SER B CA 1
ATOM 3987 C C . SER B 1 166 ? -3.23 26.25 6.836 1 91.94 166 SER B C 1
ATOM 3989 O O . SER B 1 166 ? -3.633 26.062 7.984 1 91.94 166 SER B O 1
ATOM 3991 N N . ARG B 1 167 ? -4.07 26.406 5.801 1 92.19 167 ARG B N 1
ATOM 3992 C CA . ARG B 1 167 ? -5.508 26.219 5.953 1 92.19 167 ARG B CA 1
ATOM 3993 C C . ARG B 1 167 ? -5.828 24.859 6.566 1 92.19 167 ARG B C 1
ATOM 3995 O O . ARG B 1 167 ? -6.793 24.719 7.32 1 92.19 167 ARG B O 1
ATOM 4002 N N . LEU B 1 168 ? -5.004 23.906 6.301 1 94.62 168 LEU B N 1
ATOM 4003 C CA . LEU B 1 168 ? -5.176 22.531 6.773 1 94.62 168 LEU B CA 1
ATOM 4004 C C . LEU B 1 168 ? -4.281 22.266 7.977 1 94.62 168 LEU B C 1
ATOM 4006 O O . LEU B 1 168 ? -4.016 21.109 8.305 1 94.62 168 LEU B O 1
ATOM 4010 N N . LEU B 1 169 ? -3.688 23.328 8.539 1 96.31 169 LEU B N 1
ATOM 4011 C CA . LEU B 1 169 ? -2.832 23.281 9.719 1 96.31 169 LEU B CA 1
ATOM 4012 C C . LEU B 1 169 ? -1.48 22.656 9.391 1 96.31 169 LEU B C 1
ATOM 4014 O O . LEU B 1 169 ? -0.751 22.234 10.289 1 96.31 169 LEU B O 1
ATOM 4018 N N . ALA B 1 170 ? -1.15 22.516 8.102 1 96.5 170 ALA B N 1
ATOM 4019 C CA . ALA B 1 170 ? 0.104 21.906 7.668 1 96.5 170 ALA B CA 1
ATOM 4020 C C . ALA B 1 170 ? 1.12 22.969 7.27 1 96.5 170 ALA B C 1
ATOM 4022 O O . ALA B 1 170 ? 0.799 23.891 6.516 1 96.5 170 ALA B O 1
ATOM 4023 N N . TYR B 1 171 ? 2.264 22.797 7.758 1 96.19 171 TYR B N 1
ATOM 4024 C CA . TYR B 1 171 ? 3.391 23.672 7.457 1 96.19 171 TYR B CA 1
ATOM 4025 C C . TYR B 1 171 ? 4.582 22.875 6.941 1 96.19 171 TYR B C 1
ATOM 4027 O O . TYR B 1 171 ? 4.754 21.703 7.301 1 96.19 171 TYR B O 1
ATOM 4035 N N . HIS B 1 172 ? 5.336 23.547 6.098 1 96.56 172 HIS B N 1
ATOM 4036 C CA . HIS B 1 172 ? 6.43 22.844 5.438 1 96.56 172 HIS B CA 1
ATOM 4037 C C . HIS B 1 172 ? 7.715 23.672 5.473 1 96.56 172 HIS B C 1
ATOM 4039 O O . HIS B 1 172 ? 7.664 24.891 5.566 1 96.56 172 HIS B O 1
ATOM 4045 N N . LYS B 1 173 ? 8.797 23.062 5.48 1 96.94 173 LYS B N 1
ATOM 4046 C CA . LYS B 1 173 ? 10.109 23.609 5.148 1 96.94 173 LYS B CA 1
ATOM 4047 C C . LYS B 1 173 ? 10.734 22.875 3.975 1 96.94 173 LYS B C 1
ATOM 4049 O O . LYS B 1 173 ? 11.234 21.75 4.137 1 96.94 173 LYS B O 1
ATOM 4054 N N . PHE B 1 174 ? 10.719 23.5 2.836 1 96.44 174 PHE B N 1
ATOM 4055 C CA . PHE B 1 174 ? 11.188 22.875 1.604 1 96.44 174 PHE B CA 1
ATOM 4056 C C . PHE B 1 174 ? 12.672 23.156 1.396 1 96.44 174 PHE B C 1
ATOM 4058 O O . PHE B 1 174 ? 13.148 24.266 1.655 1 96.44 174 PHE B O 1
ATOM 4065 N N . PHE B 1 175 ? 13.352 22.141 0.949 1 96.81 175 PHE B N 1
ATOM 4066 C CA . PHE B 1 175 ? 14.711 22.359 0.461 1 96.81 175 PHE B CA 1
ATOM 4067 C C . PHE B 1 175 ? 14.695 23.109 -0.867 1 96.81 175 PHE B C 1
ATOM 4069 O O . PHE B 1 175 ? 13.773 22.953 -1.663 1 96.81 175 PHE B O 1
ATOM 4076 N N . PRO B 1 176 ? 15.75 23.906 -1.141 1 95.62 176 PRO B N 1
ATOM 4077 C CA . PRO B 1 176 ? 15.844 24.562 -2.449 1 95.62 176 PRO B CA 1
ATOM 4078 C C . PRO B 1 176 ? 15.766 23.562 -3.607 1 95.62 176 PRO B C 1
ATOM 4080 O O . PRO B 1 176 ? 15.258 23.906 -4.68 1 95.62 176 PRO B O 1
ATOM 4083 N N . GLU B 1 177 ? 16.188 22.359 -3.355 1 96.56 177 GLU B N 1
ATOM 4084 C CA . GLU B 1 177 ? 16.234 21.312 -4.367 1 96.56 177 GLU B CA 1
ATOM 4085 C C . GLU B 1 177 ? 14.828 20.922 -4.828 1 96.56 177 GLU B C 1
ATOM 4087 O O . GLU B 1 177 ? 14.648 20.438 -5.941 1 96.56 177 GLU B O 1
ATOM 4092 N N . VAL B 1 178 ? 13.797 21.188 -4.039 1 95.69 178 VAL B N 1
ATOM 4093 C CA . VAL B 1 178 ? 12.422 20.797 -4.355 1 95.69 178 VAL B CA 1
ATOM 4094 C C . VAL B 1 178 ? 11.906 21.656 -5.52 1 95.69 178 VAL B C 1
ATOM 4096 O O . VAL B 1 178 ? 11.023 21.219 -6.262 1 95.69 178 VAL B O 1
ATOM 4099 N N . VAL B 1 179 ? 12.562 22.844 -5.734 1 94 179 VAL B N 1
ATOM 4100 C CA . VAL B 1 179 ? 12.047 23.75 -6.746 1 94 179 VAL B CA 1
ATOM 4101 C C . VAL B 1 179 ? 13.086 23.953 -7.844 1 94 179 VAL B C 1
ATOM 4103 O O . VAL B 1 179 ? 12.742 24.234 -8.992 1 94 179 VAL B O 1
ATOM 4106 N N . SER B 1 180 ? 14.344 23.781 -7.559 1 95.19 180 SER B N 1
ATOM 4107 C CA . SER B 1 180 ? 15.414 24.141 -8.484 1 95.19 180 SER B CA 1
ATOM 4108 C C . SER B 1 180 ? 15.836 22.938 -9.328 1 95.19 180 SER B C 1
ATOM 4110 O O . SER B 1 180 ? 16.469 22.016 -8.812 1 95.19 180 SER B O 1
ATOM 4112 N N . LEU B 1 181 ? 15.602 23.016 -10.562 1 96.56 181 LEU B N 1
ATOM 4113 C CA . LEU B 1 181 ? 16.078 21.984 -11.477 1 96.56 181 LEU B CA 1
ATOM 4114 C C . LEU B 1 181 ? 17.594 22.016 -11.602 1 96.56 181 LEU B C 1
ATOM 4116 O O . LEU B 1 181 ? 18.25 20.984 -11.719 1 96.56 181 LEU B O 1
ATOM 4120 N N . GLU B 1 182 ? 18.109 23.188 -11.484 1 96.06 182 GLU B N 1
ATOM 4121 C CA . GLU B 1 182 ? 19.547 23.375 -11.633 1 96.06 182 GLU B CA 1
ATOM 4122 C C . GLU B 1 182 ? 20.312 22.734 -10.477 1 96.06 182 GLU B C 1
ATOM 4124 O O . GLU B 1 182 ? 21.328 22.062 -10.688 1 96.06 182 GLU B O 1
ATOM 4129 N N . AS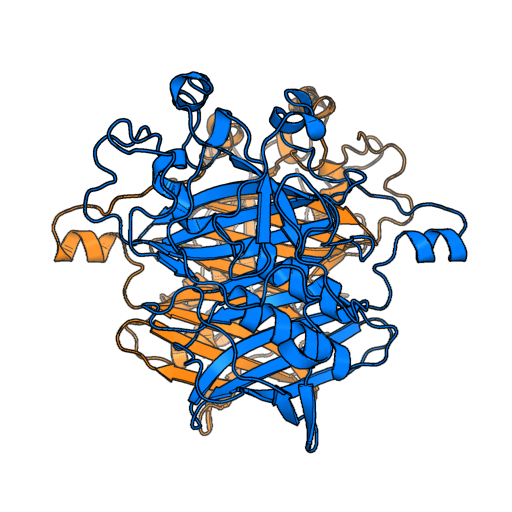P B 1 183 ? 19.797 22.828 -9.312 1 95.12 183 ASP B N 1
ATOM 4130 C CA . ASP B 1 183 ? 20.469 22.312 -8.125 1 95.12 183 ASP B CA 1
ATOM 4131 C C . ASP B 1 183 ? 20.375 20.797 -8.062 1 95.12 183 ASP B C 1
ATOM 4133 O O . ASP B 1 183 ? 21.047 20.156 -7.254 1 95.12 183 ASP B O 1
ATOM 4137 N N . THR B 1 184 ? 19.516 20.234 -8.93 1 97.31 184 THR B N 1
ATOM 4138 C CA . THR B 1 184 ? 19.344 18.797 -8.945 1 97.31 184 THR B CA 1
ATOM 4139 C C . THR B 1 184 ? 19.625 18.219 -10.336 1 97.31 184 THR B C 1
ATOM 4141 O O . THR B 1 184 ? 18.906 17.328 -10.789 1 97.31 184 THR B O 1
ATOM 4144 N N . ARG B 1 185 ? 20.531 18.719 -11.062 1 96.75 185 ARG B N 1
ATOM 4145 C CA . ARG B 1 185 ? 20.812 18.344 -12.445 1 96.75 185 ARG B CA 1
ATOM 4146 C C . ARG B 1 185 ? 21.156 16.859 -12.562 1 96.75 185 ARG B C 1
ATOM 4148 O O . ARG B 1 185 ? 20.906 16.25 -13.602 1 96.75 185 ARG B O 1
ATOM 4155 N N . GLU B 1 186 ? 21.641 16.297 -11.492 1 96.19 186 GLU B N 1
ATOM 4156 C CA . GLU B 1 186 ? 21.984 14.883 -11.492 1 96.19 186 GLU B CA 1
ATOM 4157 C C . GLU B 1 186 ? 20.75 14.016 -11.727 1 96.19 186 GLU B C 1
ATOM 4159 O O . GLU B 1 186 ? 20.859 12.883 -12.188 1 96.19 186 GLU B O 1
ATOM 4164 N N . GLU B 1 187 ? 19.609 14.516 -11.43 1 97.25 187 GLU B N 1
ATOM 4165 C CA . GLU B 1 187 ? 18.359 13.781 -11.602 1 97.25 187 GLU B CA 1
ATOM 4166 C C . GLU B 1 187 ? 18.094 13.484 -13.078 1 97.25 187 GLU B C 1
ATOM 4168 O O . GLU B 1 187 ? 17.312 12.586 -13.398 1 97.25 187 GLU B O 1
ATOM 4173 N N . ASP B 1 188 ? 18.672 14.266 -13.914 1 96.12 188 ASP B N 1
ATOM 4174 C CA . ASP B 1 188 ? 18.484 14.031 -15.344 1 96.12 188 ASP B CA 1
ATOM 4175 C C . ASP B 1 188 ? 18.953 12.633 -15.742 1 96.12 188 ASP B C 1
ATOM 4177 O O . ASP B 1 188 ? 18.516 12.094 -16.766 1 96.12 188 ASP B O 1
ATOM 4181 N N . ASN B 1 189 ? 19.812 12.062 -14.945 1 96 189 ASN B N 1
ATOM 4182 C CA . ASN B 1 189 ? 20.359 10.742 -15.242 1 96 189 ASN B CA 1
ATOM 4183 C C . ASN B 1 189 ? 19.641 9.648 -14.453 1 96 189 ASN B C 1
ATOM 4185 O O . ASN B 1 189 ? 20.094 8.5 -14.438 1 96 189 ASN B O 1
ATOM 4189 N N . ILE B 1 190 ? 18.641 10 -13.844 1 96.62 190 ILE B N 1
ATOM 4190 C CA . ILE B 1 190 ? 17.875 9.086 -13.008 1 96.62 190 ILE B CA 1
ATOM 4191 C C . ILE B 1 190 ? 16.453 8.945 -13.562 1 96.62 190 ILE B C 1
ATOM 4193 O O . ILE B 1 190 ? 15.828 9.938 -13.945 1 96.62 190 ILE B O 1
ATOM 4197 N N . SER B 1 191 ? 15.93 7.738 -13.609 1 97.69 191 SER B N 1
ATOM 4198 C CA . SER B 1 191 ? 14.547 7.535 -14.023 1 97.69 191 SER B CA 1
ATOM 4199 C C . SER B 1 191 ? 13.594 8.375 -13.188 1 97.69 191 SER B C 1
ATOM 4201 O O . SER B 1 191 ? 13.766 8.508 -11.977 1 97.69 191 SER B O 1
ATOM 4203 N N . PRO B 1 192 ? 12.594 9.008 -13.852 1 98.19 192 PRO B N 1
ATOM 4204 C CA . PRO B 1 192 ? 11.625 9.758 -13.055 1 98.19 192 PRO B CA 1
ATOM 4205 C C . PRO B 1 192 ? 11.055 8.945 -11.891 1 98.19 192 PRO B C 1
ATOM 4207 O O . PRO B 1 192 ? 10.766 9.5 -10.828 1 98.19 192 PRO B O 1
ATOM 4210 N N . ALA B 1 193 ? 10.961 7.66 -12.094 1 98.56 193 ALA B N 1
ATOM 4211 C CA . ALA B 1 193 ? 10.344 6.789 -11.094 1 98.56 193 ALA B CA 1
ATOM 4212 C C . ALA B 1 193 ? 11.25 6.617 -9.875 1 98.56 193 ALA B C 1
ATOM 4214 O O . ALA B 1 193 ? 10.828 6.09 -8.844 1 98.56 193 ALA B O 1
ATOM 4215 N N . GLU B 1 194 ? 12.445 7.051 -9.945 1 97.81 194 GLU B N 1
ATOM 4216 C CA . GLU B 1 194 ? 13.414 6.879 -8.867 1 97.81 194 GLU B CA 1
ATOM 4217 C C . GLU B 1 194 ? 13.805 8.227 -8.258 1 97.81 194 GLU B C 1
ATOM 4219 O O . GLU B 1 194 ? 14.555 8.273 -7.285 1 97.81 194 GLU B O 1
ATOM 4224 N N . ARG B 1 195 ? 13.289 9.273 -8.875 1 98.31 195 ARG B N 1
ATOM 4225 C CA . ARG B 1 195 ? 13.547 10.594 -8.312 1 98.31 195 ARG B CA 1
ATOM 4226 C C . ARG B 1 195 ? 12.75 10.812 -7.027 1 98.31 195 ARG B C 1
ATOM 4228 O O . ARG B 1 195 ? 11.586 10.422 -6.938 1 98.31 195 ARG B O 1
ATOM 4235 N N . GLN B 1 196 ? 13.422 11.367 -6.051 1 97.88 196 GLN B N 1
ATOM 4236 C CA . GLN B 1 196 ? 12.797 11.578 -4.75 1 97.88 196 GLN B CA 1
ATOM 4237 C C . GLN B 1 196 ? 12.75 13.062 -4.395 1 97.88 196 GLN B C 1
ATOM 4239 O O . GLN B 1 196 ? 13.672 13.812 -4.723 1 97.88 196 GLN B O 1
ATOM 4244 N N . LEU B 1 197 ? 11.664 13.438 -3.801 1 97.56 197 LEU B N 1
ATOM 4245 C CA . LEU B 1 197 ? 11.555 14.75 -3.184 1 97.56 197 LEU B CA 1
ATOM 4246 C C . LEU B 1 197 ? 11.414 14.633 -1.671 1 97.56 197 LEU B C 1
ATOM 4248 O O . LEU B 1 197 ? 10.781 13.703 -1.173 1 97.56 197 LEU B O 1
ATOM 4252 N N . SER B 1 198 ? 12.016 15.578 -0.997 1 97.56 198 SER B N 1
ATOM 4253 C CA . SER B 1 198 ? 12.039 15.531 0.461 1 97.56 198 SER B CA 1
ATOM 4254 C C . SER B 1 198 ? 11.867 16.922 1.066 1 97.56 198 SER B C 1
ATOM 4256 O O . SER B 1 198 ? 12.305 17.906 0.48 1 97.56 198 SER B O 1
ATOM 4258 N N . TRP B 1 199 ? 11.203 17.016 2.18 1 97.75 199 TRP B N 1
ATOM 4259 C CA . TRP B 1 199 ? 11.07 18.25 2.957 1 97.75 199 TRP B CA 1
ATOM 4260 C C . TRP B 1 199 ? 10.609 17.938 4.379 1 97.75 199 TRP B C 1
ATOM 4262 O O . TRP B 1 199 ? 10.398 16.781 4.734 1 97.75 199 TRP B O 1
ATOM 4272 N N . TYR B 1 200 ? 10.594 18.953 5.176 1 98.25 200 TYR B N 1
ATOM 4273 C CA . TYR B 1 200 ? 10.016 18.828 6.508 1 98.25 200 TYR B CA 1
ATOM 4274 C C . TYR B 1 200 ? 8.555 19.281 6.5 1 98.25 200 TYR B C 1
ATOM 4276 O O . TYR B 1 200 ? 8.164 20.156 5.723 1 98.25 200 TYR B O 1
ATOM 4284 N N . PHE B 1 201 ? 7.777 18.609 7.371 1 98.12 201 PHE B N 1
ATOM 4285 C CA . PHE B 1 201 ? 6.426 19.109 7.594 1 98.12 201 PHE B CA 1
ATOM 4286 C C . PHE B 1 201 ? 6.023 18.953 9.055 1 98.12 201 PHE B C 1
ATOM 4288 O O . PHE B 1 201 ? 6.621 18.156 9.781 1 98.12 201 PHE B O 1
ATOM 4295 N N . LYS B 1 202 ? 5.117 19.672 9.516 1 98.06 202 LYS B N 1
ATOM 4296 C CA . LYS B 1 202 ? 4.512 19.547 10.844 1 98.06 202 LYS B CA 1
ATOM 4297 C C . LYS B 1 202 ? 3.076 20.078 10.844 1 98.06 202 LYS B C 1
ATOM 4299 O O . LYS B 1 202 ? 2.68 20.812 9.938 1 98.06 202 LYS B O 1
ATOM 4304 N N . TRP B 1 203 ? 2.35 19.656 11.758 1 98.44 203 TRP B N 1
ATOM 4305 C CA . TRP B 1 203 ? 0.953 20.031 11.945 1 98.44 203 TRP B CA 1
ATOM 4306 C C . TRP B 1 203 ? 0.803 21.031 13.094 1 98.44 203 TRP B C 1
ATOM 4308 O O . TRP B 1 203 ? 1.302 20.797 14.195 1 98.44 203 TRP B O 1
ATOM 4318 N N . GLY B 1 204 ? 0.155 22.109 12.883 1 97.5 204 GLY B N 1
ATOM 4319 C CA . GLY B 1 204 ? 0.204 23.203 13.836 1 97.5 204 GLY B CA 1
ATOM 4320 C C . GLY B 1 204 ? 1.572 23.859 13.93 1 97.5 204 GLY B C 1
ATOM 4321 O O . GLY B 1 204 ? 2.549 23.344 13.383 1 97.5 204 GLY B O 1
ATOM 4322 N N . ILE B 1 205 ? 1.619 25.062 14.477 1 96.81 205 ILE B N 1
ATOM 4323 C CA . ILE B 1 205 ? 2.891 25.766 14.586 1 96.81 205 ILE B CA 1
ATOM 4324 C C . ILE B 1 205 ? 2.807 26.812 15.703 1 96.81 205 ILE B C 1
ATOM 4326 O O . ILE B 1 205 ? 1.821 27.547 15.797 1 96.81 205 ILE B O 1
ATOM 4330 N N . GLU B 1 206 ? 3.854 26.766 16.594 1 96.25 206 GLU B N 1
ATOM 4331 C CA . GLU B 1 206 ? 3.854 27.688 17.734 1 96.25 206 GLU B CA 1
ATOM 4332 C C . GLU B 1 206 ? 5.035 28.656 17.656 1 96.25 206 GLU B C 1
ATOM 4334 O O . GLU B 1 206 ? 6.191 28.234 17.766 1 96.25 206 GLU B O 1
ATOM 4339 N N . ASN B 1 207 ? 4.746 29.875 17.516 1 93.94 207 ASN B N 1
ATOM 4340 C CA . ASN B 1 207 ? 5.688 30.984 17.625 1 93.94 207 ASN B CA 1
ATOM 4341 C C . ASN B 1 207 ? 6.93 30.75 16.781 1 93.94 207 ASN B C 1
ATOM 4343 O O . ASN B 1 207 ? 8.055 30.875 17.266 1 93.94 207 ASN B O 1
ATOM 4347 N N . GLU B 1 208 ? 6.793 30.453 15.586 1 94.56 208 GLU B N 1
ATOM 4348 C CA . GLU B 1 208 ? 7.898 30.328 14.641 1 94.56 208 GLU B CA 1
ATOM 4349 C C . GLU B 1 208 ? 7.758 31.328 13.5 1 94.56 208 GLU B C 1
ATOM 4351 O O . GLU B 1 208 ? 6.867 31.203 12.656 1 94.56 208 GLU B O 1
ATOM 4356 N N . GLY B 1 209 ? 8.688 32.281 13.578 1 90.12 209 GLY B N 1
ATOM 4357 C CA . GLY B 1 209 ? 8.508 33.375 12.648 1 90.12 209 GLY B CA 1
ATOM 4358 C C . GLY B 1 209 ? 7.199 34.125 12.852 1 90.12 209 GLY B C 1
ATOM 4359 O O . GLY B 1 209 ? 6.883 34.531 13.977 1 90.12 209 GLY B O 1
ATOM 4360 N N . ASP B 1 210 ? 6.426 34.25 11.727 1 90.31 210 ASP B N 1
ATOM 4361 C CA . ASP B 1 210 ? 5.156 34.969 11.781 1 90.31 210 ASP B CA 1
ATOM 4362 C C . ASP B 1 210 ? 3.984 34 11.938 1 90.31 210 ASP B C 1
ATOM 4364 O O . ASP B 1 210 ? 2.824 34.406 11.805 1 90.31 210 ASP B O 1
ATOM 4368 N N . PHE B 1 211 ? 4.383 32.781 12.281 1 93.69 211 PHE B N 1
ATOM 4369 C CA . PHE B 1 211 ? 3.338 31.766 12.266 1 93.69 211 PHE B CA 1
ATOM 4370 C C . PHE B 1 211 ? 3.027 31.297 13.68 1 93.69 211 PHE B C 1
ATOM 4372 O O . PHE B 1 211 ? 3.938 30.969 14.453 1 93.69 211 PHE B O 1
ATOM 4379 N N . HIS B 1 212 ? 1.789 31.328 14.023 1 96.31 212 HIS B N 1
ATOM 4380 C CA . HIS B 1 212 ? 1.307 30.875 15.32 1 96.31 212 HIS B CA 1
ATOM 4381 C C . HIS B 1 212 ? -0.104 30.297 15.211 1 96.31 212 HIS B C 1
ATOM 4383 O O . HIS B 1 212 ? -1.08 31.047 15.164 1 96.31 212 HIS B O 1
ATOM 4389 N N . GLN B 1 213 ? -0.194 29.047 15.172 1 96.81 213 GLN B N 1
ATOM 4390 C CA . GLN B 1 213 ? -1.428 28.266 15.117 1 96.81 213 GLN B CA 1
ATOM 4391 C C . GLN B 1 213 ? -1.32 27 15.961 1 96.81 213 GLN B C 1
ATOM 4393 O O . GLN B 1 213 ? -1.146 25.906 15.43 1 96.81 213 GLN B O 1
ATOM 4398 N N . PRO B 1 214 ? -1.452 27.141 17.281 1 97.12 214 PRO B N 1
ATOM 4399 C CA . PRO B 1 214 ? -1.287 25.984 18.172 1 97.12 214 PRO B CA 1
ATOM 4400 C C . PRO B 1 214 ? -2.469 25.031 18.109 1 97.12 214 PRO B C 1
ATOM 4402 O O . PRO B 1 214 ? -3.547 25.391 17.641 1 97.12 214 PRO B O 1
ATOM 4405 N N . LEU B 1 215 ? -2.234 23.844 18.5 1 98.25 215 LEU B N 1
ATOM 4406 C CA . LEU B 1 215 ? -3.256 22.797 18.609 1 98.25 215 LEU B CA 1
ATOM 4407 C C . LEU B 1 215 ? -3.619 22.547 20.062 1 98.25 215 LEU B C 1
ATOM 4409 O O . LEU B 1 215 ? -2.756 22.625 20.953 1 98.25 215 LEU B O 1
ATOM 4413 N N . ALA B 1 216 ? -4.836 22.328 20.297 1 97.94 216 ALA B N 1
ATOM 4414 C CA . ALA B 1 216 ? -5.309 21.984 21.625 1 97.94 216 ALA B CA 1
ATOM 4415 C C . ALA B 1 216 ? -5.902 20.578 21.656 1 97.94 216 ALA B C 1
ATOM 4417 O O . ALA B 1 216 ? -6.461 20.109 20.656 1 97.94 216 ALA B O 1
ATOM 4418 N N . ASN B 1 217 ? -5.75 19.797 22.828 1 97.12 217 ASN B N 1
ATOM 4419 C CA . ASN B 1 217 ? -6.285 18.469 23.047 1 97.12 217 ASN B CA 1
ATOM 4420 C C . ASN B 1 217 ? -5.641 17.438 22.109 1 97.12 217 ASN B C 1
ATOM 4422 O O . ASN B 1 217 ? -6.336 16.641 21.484 1 97.12 217 ASN B O 1
ATOM 4426 N N . LEU B 1 218 ? -4.336 17.641 21.953 1 96.75 218 LEU B N 1
ATOM 4427 C CA . LEU B 1 218 ? -3.605 16.688 21.109 1 96.75 218 LEU B CA 1
ATOM 4428 C C . LEU B 1 218 ? -3.289 15.414 21.891 1 96.75 218 LEU B C 1
ATOM 4430 O O . LEU B 1 218 ? -2.16 15.219 22.344 1 96.75 218 LEU B O 1
ATOM 4434 N N . ASP B 1 219 ? -4.246 14.531 21.938 1 94.44 219 ASP B N 1
ATOM 4435 C CA . ASP B 1 219 ? -3.963 13.211 22.5 1 94.44 219 ASP B CA 1
ATOM 4436 C C . ASP B 1 219 ? -3.467 12.258 21.422 1 94.44 219 ASP B C 1
ATOM 4438 O O . ASP B 1 219 ? -3.232 12.664 20.281 1 94.44 219 ASP B O 1
ATOM 4442 N N . SER B 1 220 ? -3.242 11.008 21.766 1 94.69 220 SER B N 1
ATOM 4443 C CA . SER B 1 220 ? -2.586 10.039 20.891 1 94.69 220 SER B CA 1
ATOM 4444 C C . SER B 1 220 ? -3.373 9.828 19.609 1 94.69 220 SER B C 1
ATOM 4446 O O . SER B 1 220 ? -2.787 9.711 18.531 1 94.69 220 SER B O 1
ATOM 4448 N N . LYS B 1 221 ? -4.715 9.758 19.688 1 97.38 221 LYS B N 1
ATOM 4449 C CA . LYS B 1 221 ? -5.512 9.484 18.5 1 97.38 221 LYS B CA 1
ATOM 4450 C C . LYS B 1 221 ? -5.402 10.625 17.484 1 97.38 221 LYS B C 1
ATOM 4452 O O . LYS B 1 221 ? -5.422 10.391 16.281 1 97.38 221 LYS B O 1
ATOM 4457 N N . TYR B 1 222 ? -5.16 11.859 17.969 1 98.5 222 TYR B N 1
ATOM 4458 C CA . TYR B 1 222 ? -5.109 12.977 17.031 1 98.5 222 TYR B CA 1
ATOM 4459 C C . TYR B 1 222 ? -3.717 13.125 16.438 1 98.5 222 TYR B C 1
ATOM 4461 O O . TYR B 1 222 ? -3.537 13.828 15.438 1 98.5 222 TYR B O 1
ATOM 4469 N N . GLN B 1 223 ? -2.654 12.477 17.047 1 98.56 223 GLN B N 1
ATOM 4470 C CA . GLN B 1 223 ? -1.377 12.312 16.359 1 98.56 223 GLN B CA 1
ATOM 4471 C C . GLN B 1 223 ? -1.556 11.578 15.039 1 98.56 223 GLN B C 1
ATOM 4473 O O . GLN B 1 223 ? -0.96 11.961 14.023 1 98.56 223 GLN B O 1
ATOM 4478 N N . TYR B 1 224 ? -2.426 10.594 15.062 1 98.75 224 TYR B N 1
ATOM 4479 C CA . TYR B 1 224 ? -2.695 9.828 13.852 1 98.75 224 TYR B CA 1
ATOM 4480 C C . TYR B 1 224 ? -3.445 10.672 12.828 1 98.75 224 TYR B C 1
ATOM 4482 O O . TYR B 1 224 ? -3.219 10.539 11.625 1 98.75 224 TYR B O 1
ATOM 4490 N N . VAL B 1 225 ? -4.324 11.594 13.305 1 98.69 225 VAL B N 1
ATOM 4491 C CA . VAL B 1 225 ? -5.02 12.508 12.406 1 98.69 225 VAL B CA 1
ATOM 4492 C C . VAL B 1 225 ? -4.012 13.422 11.719 1 98.69 225 VAL B C 1
ATOM 4494 O O . VAL B 1 225 ? -4.066 13.609 10.5 1 98.69 225 VAL B O 1
ATOM 4497 N N . GLY B 1 226 ? -3.111 13.961 12.531 1 98.69 226 GLY B N 1
ATOM 4498 C CA . GLY B 1 226 ? -2.074 14.812 11.969 1 98.69 226 GLY B CA 1
ATOM 4499 C C . GLY B 1 226 ? -1.232 14.102 10.922 1 98.69 226 GLY B C 1
ATOM 4500 O O . GLY B 1 226 ? -0.91 14.688 9.883 1 98.69 226 GLY B O 1
ATOM 4501 N N . MET B 1 227 ? -0.882 12.828 11.164 1 98.75 227 MET B N 1
ATOM 4502 C CA . MET B 1 227 ? -0.097 12.047 10.219 1 98.75 227 MET B CA 1
ATOM 4503 C C . MET B 1 227 ? -0.851 11.867 8.898 1 98.75 227 MET B C 1
ATOM 4505 O O . MET B 1 227 ? -0.29 12.078 7.824 1 98.75 227 MET B O 1
ATOM 4509 N N . ALA B 1 228 ? -2.127 11.5 9.031 1 98.75 228 ALA B N 1
ATOM 4510 C CA . ALA B 1 228 ? -2.953 11.312 7.844 1 98.75 228 ALA B CA 1
ATOM 4511 C C . ALA B 1 228 ? -3.08 12.617 7.059 1 98.75 228 ALA B C 1
ATOM 4513 O O . ALA B 1 228 ? -3.002 12.617 5.828 1 98.75 228 ALA B O 1
ATOM 4514 N N . SER B 1 229 ? -3.223 13.688 7.758 1 98 229 SER B N 1
ATOM 4515 C CA . SER B 1 229 ? -3.369 15 7.141 1 98 229 SER B CA 1
ATOM 4516 C C . SER B 1 229 ? -2.09 15.43 6.43 1 98 229 SER B C 1
ATOM 4518 O O . SER B 1 229 ? -2.115 15.773 5.246 1 98 229 SER B O 1
ATOM 4520 N N . LEU B 1 230 ? -0.99 15.344 7.145 1 98.38 230 LEU B N 1
ATOM 4521 C CA . LEU B 1 230 ? 0.292 15.781 6.605 1 98.38 230 LEU B CA 1
ATOM 4522 C C . LEU B 1 230 ? 0.665 14.984 5.363 1 98.38 230 LEU B C 1
ATOM 4524 O O . LEU B 1 230 ? 1.115 15.555 4.363 1 98.38 230 LEU B O 1
ATOM 4528 N N . THR B 1 231 ? 0.403 13.695 5.355 1 98.19 231 THR B N 1
ATOM 4529 C CA . THR B 1 231 ? 0.889 12.812 4.301 1 98.19 231 THR B CA 1
ATOM 4530 C C . THR B 1 231 ? -0.018 12.883 3.074 1 98.19 231 THR B C 1
ATOM 4532 O O . THR B 1 231 ? 0.322 12.359 2.014 1 98.19 231 THR B O 1
ATOM 4535 N N . ASP B 1 232 ? -1.105 13.5 3.23 1 96.38 232 ASP B N 1
ATOM 4536 C CA . ASP B 1 232 ? -2.012 13.656 2.098 1 96.38 232 ASP B CA 1
ATOM 4537 C C . ASP B 1 232 ? -1.892 15.047 1.483 1 96.38 232 ASP B C 1
ATOM 4539 O O . ASP B 1 232 ? -2.736 15.453 0.682 1 96.38 232 ASP B O 1
ATOM 4543 N N . THR B 1 233 ? -0.791 15.727 1.956 1 90.38 233 THR B N 1
ATOM 4544 C CA . THR B 1 233 ? -0.581 17.062 1.401 1 90.38 233 THR B CA 1
ATOM 4545 C C . THR B 1 233 ? 0.464 17.016 0.289 1 90.38 233 THR B C 1
ATOM 4547 O O . THR B 1 233 ? 1.345 16.156 0.285 1 90.38 233 THR B O 1
ATOM 4550 N N . VAL B 1 234 ? 0.578 17.703 -0.765 1 79.38 234 VAL B N 1
ATOM 4551 C CA . VAL B 1 234 ? 1.597 18.266 -1.647 1 79.38 234 VAL B CA 1
ATOM 4552 C C . VAL B 1 234 ? 1.953 17.25 -2.732 1 79.38 234 VAL B C 1
ATOM 4554 O O . VAL B 1 234 ? 2.107 17.609 -3.9 1 79.38 234 VAL B O 1
ATOM 4557 N N . TYR B 1 235 ? 2.008 15.844 -2.418 1 78.94 235 TYR B N 1
ATOM 4558 C CA . TYR B 1 235 ? 2.889 15.039 -3.258 1 78.94 235 TYR B CA 1
ATOM 4559 C C . TYR B 1 235 ? 2.285 14.844 -4.645 1 78.94 235 TYR B C 1
ATOM 4561 O O . TYR B 1 235 ? 2.988 14.945 -5.652 1 78.94 235 TYR B O 1
ATOM 4569 N N . LEU B 1 236 ? 0.956 14.867 -4.809 1 88.5 236 LEU B N 1
ATOM 4570 C CA . LEU B 1 236 ? 0.413 14.695 -6.152 1 88.5 236 LEU B CA 1
ATOM 4571 C C . LEU B 1 236 ? 0.609 15.961 -6.98 1 88.5 236 LEU B C 1
ATOM 4573 O O . LEU B 1 236 ? 0.516 15.922 -8.211 1 88.5 236 LEU B O 1
ATOM 4577 N N . THR B 1 237 ? 0.965 17 -6.324 1 89.69 237 THR B N 1
ATOM 4578 C CA . THR B 1 237 ? 1.102 18.297 -6.992 1 89.69 237 THR B CA 1
ATOM 4579 C C . THR B 1 237 ? 2.531 18.5 -7.48 1 89.69 237 THR B C 1
ATOM 4581 O O . THR B 1 237 ? 2.836 19.516 -8.109 1 89.69 237 THR B O 1
ATOM 4584 N N . ARG B 1 238 ? 3.377 17.469 -7.238 1 93.94 238 ARG B N 1
ATOM 4585 C CA . ARG B 1 238 ? 4.793 17.688 -7.512 1 93.94 238 ARG B CA 1
ATOM 4586 C C . ARG B 1 238 ? 5.25 16.859 -8.711 1 93.94 238 ARG B C 1
ATOM 4588 O O . ARG B 1 238 ? 6.453 16.688 -8.938 1 93.94 238 ARG B O 1
ATOM 4595 N N . LEU B 1 239 ? 4.34 16.375 -9.484 1 96.06 239 LEU B N 1
ATOM 4596 C CA . LEU B 1 239 ? 4.688 15.477 -10.578 1 96.06 239 LEU B CA 1
ATOM 4597 C C . LEU B 1 239 ? 5.504 16.203 -11.648 1 96.06 239 LEU B C 1
ATOM 4599 O O . LEU B 1 239 ? 6.438 15.625 -12.211 1 96.06 239 LEU B O 1
ATOM 4603 N N . LEU B 1 240 ? 5.203 17.484 -11.938 1 96.69 240 LEU B N 1
ATOM 4604 C CA . LEU B 1 240 ? 5.961 18.219 -12.945 1 96.69 240 LEU B CA 1
ATOM 4605 C C . LEU B 1 240 ? 7.406 18.406 -12.516 1 96.69 240 LEU B C 1
ATOM 4607 O O . LEU B 1 240 ? 8.312 18.422 -13.352 1 96.69 240 LEU B O 1
ATOM 4611 N N . ARG B 1 241 ? 7.574 18.531 -11.195 1 96.69 241 ARG B N 1
ATOM 4612 C CA . ARG B 1 241 ? 8.938 18.625 -10.672 1 96.69 241 ARG B CA 1
ATOM 4613 C C . ARG B 1 241 ? 9.672 17.297 -10.812 1 96.69 241 ARG B C 1
ATOM 4615 O O . ARG B 1 241 ? 10.852 17.281 -11.164 1 96.69 241 ARG B O 1
ATOM 4622 N N . ILE B 1 242 ? 9 16.25 -10.555 1 97.31 242 ILE B N 1
ATOM 4623 C CA . ILE B 1 242 ? 9.578 14.922 -10.703 1 97.31 242 ILE B CA 1
ATOM 4624 C C . ILE B 1 242 ? 9.961 14.688 -12.164 1 97.31 242 ILE B C 1
ATOM 4626 O O . ILE B 1 242 ? 11.031 14.141 -12.445 1 97.31 242 ILE B O 1
ATOM 4630 N N . LEU B 1 243 ? 9.125 15.211 -13.062 1 97.75 243 LEU B N 1
ATOM 4631 C CA . LEU B 1 243 ? 9.344 15.055 -14.492 1 97.75 243 LEU B CA 1
ATOM 4632 C C . LEU B 1 243 ? 10.352 16.078 -15.008 1 97.75 243 LEU B C 1
ATOM 4634 O O . LEU B 1 243 ? 10.766 16.016 -16.172 1 97.75 243 LEU B O 1
ATOM 4638 N N . ARG B 1 244 ? 10.711 17.031 -14.188 1 97.75 244 ARG B N 1
ATOM 4639 C CA . ARG B 1 244 ? 11.695 18.078 -14.484 1 97.75 244 ARG B CA 1
ATOM 4640 C C . ARG B 1 244 ? 11.289 18.875 -15.719 1 97.75 244 ARG B C 1
ATOM 4642 O O . ARG B 1 244 ? 12.102 19.062 -16.625 1 97.75 244 ARG B O 1
ATOM 4649 N N . ILE B 1 245 ? 10.047 19.281 -15.672 1 97.25 245 ILE B N 1
ATOM 4650 C CA . ILE B 1 245 ? 9.531 20.109 -16.75 1 97.25 245 ILE B CA 1
ATOM 4651 C C . ILE B 1 245 ? 10.148 21.5 -16.688 1 97.25 245 ILE B C 1
ATOM 4653 O O . ILE B 1 245 ? 9.859 22.266 -15.758 1 97.25 245 ILE B O 1
ATOM 4657 N N . GLU B 1 246 ? 10.883 21.938 -17.625 1 95.44 246 GLU B N 1
ATOM 4658 C CA . GLU B 1 246 ? 11.648 23.188 -17.609 1 95.44 246 GLU B CA 1
ATOM 4659 C C . GLU B 1 246 ? 10.734 24.391 -17.719 1 95.44 246 GLU B C 1
ATOM 4661 O O . GLU B 1 246 ? 11 25.438 -17.109 1 95.44 246 GLU B O 1
ATOM 4666 N N . ASP B 1 247 ? 9.641 24.234 -18.375 1 93.5 247 ASP B N 1
ATOM 4667 C CA . ASP B 1 247 ? 8.773 25.375 -18.656 1 93.5 247 ASP B CA 1
ATOM 4668 C C . ASP B 1 247 ? 7.793 25.609 -17.5 1 93.5 247 ASP B C 1
ATOM 4670 O O . ASP B 1 247 ? 7.043 26.578 -17.5 1 93.5 247 ASP B O 1
ATOM 4674 N N . ALA B 1 248 ? 7.848 24.781 -16.547 1 93.44 248 ALA B N 1
ATOM 4675 C CA . ALA B 1 248 ? 6.945 24.922 -15.406 1 93.44 248 ALA B CA 1
ATOM 4676 C C . ALA B 1 248 ? 7.602 25.734 -14.289 1 93.44 248 ALA B C 1
ATOM 4678 O O . ALA B 1 248 ? 8.805 25.609 -14.055 1 93.44 248 ALA B O 1
ATOM 4679 N N . ASP B 1 249 ? 6.848 26.594 -13.602 1 93.38 249 ASP B N 1
ATOM 4680 C CA . ASP B 1 249 ? 7.297 27.25 -12.383 1 93.38 249 ASP B CA 1
ATOM 4681 C C . ASP B 1 249 ? 7.129 26.344 -11.172 1 93.38 249 ASP B C 1
ATOM 4683 O O . ASP B 1 249 ? 6.047 26.281 -10.578 1 93.38 249 ASP B O 1
ATOM 4687 N N . HIS B 1 250 ? 8.148 25.766 -10.727 1 93.25 250 HIS B N 1
ATOM 4688 C CA . HIS B 1 250 ? 8.086 24.734 -9.695 1 93.25 250 HIS B CA 1
ATOM 4689 C C . HIS B 1 250 ? 7.93 25.359 -8.312 1 93.25 250 HIS B C 1
ATOM 4691 O O . HIS B 1 250 ? 7.789 24.641 -7.32 1 93.25 250 HIS B O 1
ATOM 4697 N N . SER B 1 251 ? 7.883 26.625 -8.25 1 90 251 SER B N 1
ATOM 4698 C CA . SER B 1 251 ? 7.555 27.281 -6.992 1 90 251 SER B CA 1
ATOM 4699 C C . SER B 1 251 ? 6.047 27.344 -6.777 1 90 251 SER B C 1
ATOM 4701 O O . SER B 1 251 ? 5.586 27.641 -5.668 1 90 251 SER B O 1
ATOM 4703 N N . GLN B 1 252 ? 5.336 27.016 -7.855 1 86.44 252 GLN B N 1
ATOM 4704 C CA . GLN B 1 252 ? 3.883 26.969 -7.75 1 86.44 252 GLN B CA 1
ATOM 4705 C C . GLN B 1 252 ? 3.424 25.625 -7.184 1 86.44 252 GLN B C 1
ATOM 4707 O O . GLN B 1 252 ? 3.982 24.578 -7.516 1 86.44 252 GLN B O 1
ATOM 4712 N N . PHE B 1 253 ? 2.436 25.688 -6.434 1 80.88 253 PHE B N 1
ATOM 4713 C CA . PHE B 1 253 ? 1.967 24.5 -5.727 1 80.88 253 PHE B CA 1
ATOM 4714 C C . PHE B 1 253 ? 1.08 23.641 -6.629 1 80.88 253 PHE B C 1
ATOM 4716 O O . PHE B 1 253 ? 1.188 22.422 -6.633 1 80.88 253 PHE B O 1
ATOM 4723 N N . ILE B 1 254 ? 0.201 24.25 -7.43 1 79.25 254 ILE B N 1
ATOM 4724 C CA . ILE B 1 254 ? -0.75 23.484 -8.227 1 79.25 254 ILE B CA 1
ATOM 4725 C C . ILE B 1 254 ? -0.624 23.875 -9.695 1 79.25 254 ILE B C 1
ATOM 4727 O O . ILE B 1 254 ? -0.738 25.047 -10.047 1 79.25 254 ILE B O 1
ATOM 4731 N N . HIS B 1 255 ? -0.442 22.766 -10.508 1 82.81 255 HIS B N 1
ATOM 4732 C CA . HIS B 1 255 ? -0.312 22.984 -11.945 1 82.81 255 HIS B CA 1
ATOM 4733 C C . HIS B 1 255 ? -1.438 22.297 -12.703 1 82.81 255 HIS B C 1
ATOM 4735 O O . HIS B 1 255 ? -1.743 22.656 -13.844 1 82.81 255 HIS B O 1
ATOM 4741 N N . TYR B 1 256 ? -2.018 21.328 -12.102 1 91.25 256 TYR B N 1
ATOM 4742 C CA 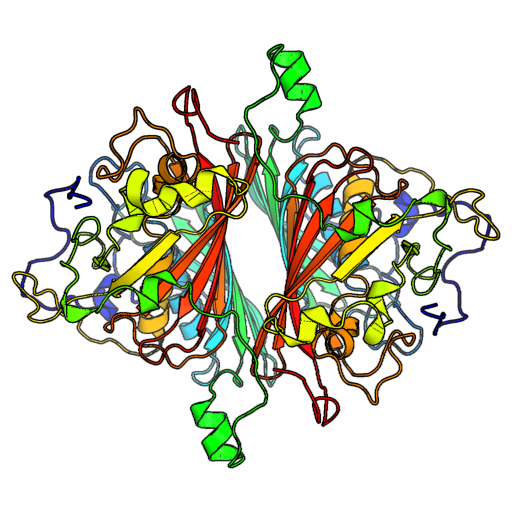. TYR B 1 256 ? -2.951 20.453 -12.797 1 91.25 256 TYR B CA 1
ATOM 4743 C C . TYR B 1 256 ? -3.961 19.844 -11.828 1 91.25 256 TYR B C 1
ATOM 4745 O O . TYR B 1 256 ? -3.809 19.969 -10.609 1 91.25 256 TYR B O 1
ATOM 4753 N N . PHE B 1 257 ? -4.977 19.328 -12.43 1 91.62 257 PHE B N 1
ATOM 4754 C CA . PHE B 1 257 ? -5.965 18.625 -11.625 1 91.62 257 PHE B CA 1
ATOM 4755 C C . PHE B 1 257 ? -5.398 17.328 -11.094 1 91.62 257 PHE B C 1
ATOM 4757 O O . PHE B 1 257 ? -4.77 16.562 -11.836 1 91.62 257 PHE B O 1
ATOM 4764 N N . SER B 1 258 ? -5.574 17.156 -9.859 1 93.56 258 SER B N 1
ATOM 4765 C CA . SER B 1 258 ? -5.211 15.883 -9.234 1 93.56 258 SER B CA 1
ATOM 4766 C C . SER B 1 258 ? -6.168 15.531 -8.102 1 93.56 258 SER B C 1
ATOM 4768 O O . SER B 1 258 ? -6.699 16.422 -7.434 1 93.56 258 SER B O 1
ATOM 4770 N N . VAL B 1 259 ? -6.492 14.234 -7.926 1 94.19 259 VAL B N 1
ATOM 4771 C CA . VAL B 1 259 ? -7.32 13.75 -6.828 1 94.19 259 VAL B CA 1
ATOM 4772 C C . VAL B 1 259 ? -6.789 12.406 -6.332 1 94.19 259 VAL B C 1
ATOM 4774 O O . VAL B 1 259 ? -6.355 11.57 -7.129 1 94.19 259 VAL B O 1
ATOM 4777 N N . SER B 1 260 ? -6.758 12.297 -5.012 1 96 260 SER B N 1
ATOM 4778 C CA . SER B 1 260 ? -6.348 11.031 -4.422 1 96 260 SER B CA 1
ATOM 4779 C C . SER B 1 260 ? -7.41 9.953 -4.625 1 96 260 SER B C 1
ATOM 4781 O O . SER B 1 260 ? -8.609 10.227 -4.512 1 96 260 SER B O 1
ATOM 4783 N N . LEU B 1 261 ? -6.965 8.766 -4.918 1 97.5 261 LEU B N 1
ATOM 4784 C CA . LEU B 1 261 ? -7.875 7.633 -5.066 1 97.5 261 LEU B CA 1
ATOM 4785 C C . LEU B 1 261 ? -7.883 6.773 -3.807 1 97.5 261 LEU B C 1
ATOM 4787 O O . LEU B 1 261 ? -8.906 6.176 -3.465 1 97.5 261 LEU B O 1
ATOM 4791 N N . ASP B 1 262 ? -6.773 6.699 -3.184 1 98.38 262 ASP B N 1
ATOM 4792 C CA . ASP B 1 262 ? -6.629 5.953 -1.936 1 98.38 262 ASP B CA 1
ATOM 4793 C C . ASP B 1 262 ? -5.559 6.578 -1.042 1 98.38 262 ASP B C 1
ATOM 4795 O O . ASP B 1 262 ? -4.93 7.57 -1.419 1 98.38 262 ASP B O 1
ATOM 4799 N N . HIS B 1 263 ? -5.473 6.172 0.165 1 98.5 263 HIS B N 1
ATOM 4800 C CA . HIS B 1 263 ? -4.426 6.547 1.107 1 98.5 263 HIS B CA 1
ATOM 4801 C C . HIS B 1 263 ? -4.117 5.402 2.07 1 98.5 263 HIS B C 1
ATOM 4803 O O . HIS B 1 263 ? -4.98 4.984 2.842 1 98.5 263 HIS B O 1
ATOM 4809 N N . THR B 1 264 ? -2.936 4.875 1.944 1 98.75 264 THR B N 1
ATOM 4810 C CA . THR B 1 264 ? -2.477 3.766 2.773 1 98.75 264 THR B CA 1
ATOM 4811 C C . THR B 1 264 ? -1.311 4.199 3.658 1 98.75 264 THR B C 1
ATOM 4813 O O . THR B 1 264 ? -0.375 4.848 3.186 1 98.75 264 THR B O 1
ATOM 4816 N N . ILE B 1 265 ? -1.435 3.91 4.949 1 98.88 265 ILE B N 1
ATOM 4817 C CA . ILE B 1 265 ? -0.368 4.234 5.891 1 98.88 265 ILE B CA 1
ATOM 4818 C C . ILE B 1 265 ? 0.019 2.984 6.68 1 98.88 265 ILE B C 1
ATOM 4820 O O . ILE B 1 265 ? -0.845 2.297 7.227 1 98.88 265 ILE B O 1
ATOM 4824 N N . TYR B 1 266 ? 1.249 2.688 6.645 1 98.94 266 TYR B N 1
ATOM 4825 C CA . TYR B 1 266 ? 1.826 1.732 7.586 1 98.94 266 TYR B CA 1
ATOM 4826 C C . TYR B 1 266 ? 2.547 2.451 8.719 1 98.94 266 TYR B C 1
ATOM 4828 O O . TYR B 1 266 ? 3.531 3.158 8.492 1 98.94 266 TYR B O 1
ATOM 4836 N N . PHE B 1 267 ? 2.047 2.281 9.914 1 98.88 267 PHE B N 1
ATOM 4837 C CA . PHE B 1 267 ? 2.688 2.85 11.094 1 98.88 267 PHE B CA 1
ATOM 4838 C C . PHE B 1 267 ? 3.68 1.863 11.703 1 98.88 267 PHE B C 1
ATOM 4840 O O . PHE B 1 267 ? 3.311 0.739 12.047 1 98.88 267 PHE B O 1
ATOM 4847 N N . HIS B 1 268 ? 4.875 2.354 11.859 1 98.62 268 HIS B N 1
ATOM 4848 C CA . HIS B 1 268 ? 5.93 1.455 12.305 1 98.62 268 HIS B CA 1
ATOM 4849 C C . HIS B 1 268 ? 6.207 1.636 13.797 1 98.62 268 HIS B C 1
ATOM 4851 O O . HIS B 1 268 ? 6.797 0.759 14.438 1 98.62 268 HIS B O 1
ATOM 4857 N N . ASP B 1 269 ? 5.855 2.797 14.266 1 97.88 269 ASP B N 1
ATOM 4858 C CA . ASP B 1 269 ? 6.023 3.18 15.664 1 97.88 269 ASP B CA 1
ATOM 4859 C C . ASP B 1 269 ? 5.039 4.281 16.062 1 97.88 269 ASP B C 1
ATOM 4861 O O . ASP B 1 269 ? 4.594 5.051 15.203 1 97.88 269 ASP B O 1
ATOM 4865 N N . ASP B 1 270 ? 4.684 4.297 17.344 1 97.19 270 ASP B N 1
ATOM 4866 C CA . ASP B 1 270 ? 3.777 5.348 17.781 1 97.19 270 ASP B CA 1
ATOM 4867 C C . ASP B 1 270 ? 4.551 6.523 18.375 1 97.19 270 ASP B C 1
ATOM 4869 O O . ASP B 1 270 ? 3.951 7.469 18.891 1 97.19 270 ASP B O 1
ATOM 4873 N N . ASP B 1 271 ? 5.863 6.434 18.234 1 96.94 271 ASP B N 1
ATOM 4874 C CA . ASP B 1 271 ? 6.711 7.504 18.75 1 96.94 271 ASP B CA 1
ATOM 4875 C C . ASP B 1 271 ? 6.918 8.594 17.703 1 96.94 271 ASP B C 1
ATOM 4877 O O . ASP B 1 271 ? 8.031 8.781 17.203 1 96.94 271 ASP B O 1
ATOM 4881 N N . PHE B 1 272 ? 5.871 9.352 17.438 1 98.25 272 PHE B N 1
ATOM 4882 C CA . PHE B 1 272 ? 5.957 10.539 16.594 1 98.25 272 PHE B CA 1
ATOM 4883 C C . PHE B 1 272 ? 5.082 11.656 17.141 1 98.25 272 PHE B C 1
ATOM 4885 O O . PHE B 1 272 ? 4.129 11.406 17.875 1 98.25 272 PHE B O 1
ATOM 4892 N N . ASP B 1 273 ? 5.52 12.828 16.906 1 98.56 273 ASP B N 1
ATOM 4893 C CA . ASP B 1 273 ? 4.824 14.055 17.281 1 98.56 273 ASP B CA 1
ATOM 4894 C C . ASP B 1 273 ? 4.633 14.969 16.078 1 98.56 273 ASP B C 1
ATOM 4896 O O . ASP B 1 273 ? 5.586 15.594 15.602 1 98.56 273 ASP B O 1
ATOM 4900 N N . VAL B 1 274 ? 3.389 15.086 15.633 1 98.62 274 VAL B N 1
ATOM 4901 C CA . VAL B 1 274 ? 3.084 15.789 14.383 1 98.62 274 VAL B CA 1
ATOM 4902 C C . VAL B 1 274 ? 3.283 17.281 14.578 1 98.62 274 VAL B C 1
ATOM 4904 O O . VAL B 1 274 ? 3.305 18.047 13.609 1 98.62 274 VAL B O 1
ATOM 4907 N N . THR B 1 275 ? 3.471 17.75 15.82 1 98.38 275 THR B N 1
ATOM 4908 C CA . THR B 1 275 ? 3.707 19.172 16.078 1 98.38 275 THR B CA 1
ATOM 4909 C C . THR B 1 275 ? 5.195 19.484 15.984 1 98.38 275 THR B C 1
ATOM 4911 O O . THR B 1 275 ? 5.594 20.656 16.094 1 98.38 275 THR B O 1
ATOM 4914 N N . LYS B 1 276 ? 6.012 18.484 15.828 1 98.44 276 LYS B N 1
ATOM 4915 C CA . LYS B 1 276 ? 7.438 18.656 15.57 1 98.44 276 LYS B CA 1
ATOM 4916 C C . LYS B 1 276 ? 7.75 18.5 14.086 1 98.44 276 LYS B C 1
ATOM 4918 O O . LYS B 1 276 ? 6.973 17.906 13.344 1 98.44 276 LYS B O 1
ATOM 4923 N N . TRP B 1 277 ? 8.82 19.125 13.672 1 98.69 277 TRP B N 1
ATOM 4924 C CA . TRP B 1 277 ? 9.234 18.953 12.281 1 98.69 277 TRP B CA 1
ATOM 4925 C C . TRP B 1 277 ? 9.641 17.516 12 1 98.69 277 TRP B C 1
ATOM 4927 O O . TRP B 1 277 ? 10.617 17.016 12.562 1 98.69 277 TRP B O 1
ATOM 4937 N N . MET B 1 278 ? 8.883 16.891 11.148 1 98.75 278 MET B N 1
ATOM 4938 C CA . MET B 1 278 ? 9.172 15.523 10.695 1 98.75 278 MET B CA 1
ATOM 4939 C C . MET B 1 278 ? 9.68 15.523 9.258 1 98.75 278 MET B C 1
ATOM 4941 O O . MET B 1 278 ? 9.414 16.469 8.5 1 98.75 278 MET B O 1
ATOM 4945 N N . SER B 1 279 ? 10.492 14.523 8.938 1 98.75 279 SER B N 1
ATOM 4946 C CA . SER B 1 279 ? 11.055 14.398 7.594 1 98.75 279 SER B CA 1
ATOM 4947 C C . SER B 1 279 ? 10.156 13.547 6.695 1 98.75 279 SER B C 1
ATOM 4949 O O . SER B 1 279 ? 9.609 12.531 7.141 1 98.75 279 SER B O 1
ATOM 4951 N N . PHE B 1 280 ? 10 14.039 5.551 1 98.56 280 PHE B N 1
ATOM 4952 C CA . PHE B 1 280 ? 9.195 13.312 4.582 1 98.56 280 PHE B CA 1
ATOM 4953 C C . PHE B 1 280 ? 9.914 13.195 3.246 1 98.56 280 PHE B C 1
ATOM 4955 O O . PHE B 1 280 ? 10.523 14.164 2.779 1 98.56 280 PHE B O 1
ATOM 4962 N N . THR B 1 281 ? 9.945 11.992 2.691 1 98.5 281 THR B N 1
ATOM 4963 C CA . THR B 1 281 ? 10.477 11.703 1.36 1 98.5 281 THR B CA 1
ATOM 4964 C C . THR B 1 281 ? 9.484 10.883 0.547 1 98.5 281 THR B C 1
ATOM 4966 O O . THR B 1 281 ? 8.859 9.953 1.069 1 98.5 281 THR B O 1
ATOM 4969 N N . PHE B 1 282 ? 9.289 11.258 -0.732 1 98.06 282 PHE B N 1
ATOM 4970 C CA . PHE B 1 282 ? 8.438 10.406 -1.549 1 98.06 282 PHE B CA 1
ATOM 4971 C C . PHE B 1 282 ? 8.969 10.312 -2.975 1 98.06 282 PHE B C 1
ATOM 4973 O O . PHE B 1 282 ? 9.852 11.078 -3.363 1 98.06 282 PHE B O 1
ATOM 4980 N N . LYS B 1 283 ? 8.523 9.344 -3.672 1 98.12 283 LYS B N 1
ATOM 4981 C CA . LYS B 1 283 ? 8.742 9.164 -5.105 1 98.12 283 LYS B CA 1
ATOM 4982 C C . LYS B 1 283 ? 7.473 8.695 -5.801 1 98.12 283 LYS B C 1
ATOM 4984 O O . LYS B 1 283 ? 6.516 8.281 -5.145 1 98.12 283 LYS B O 1
ATOM 4989 N N . VAL B 1 284 ? 7.41 8.898 -7.043 1 98.31 284 VAL B N 1
ATOM 4990 C CA . VAL B 1 284 ? 6.359 8.359 -7.902 1 98.31 284 VAL B CA 1
ATOM 4991 C C . VAL B 1 284 ? 6.898 7.168 -8.695 1 98.31 284 VAL B C 1
ATOM 4993 O O . VAL B 1 284 ? 7.68 7.344 -9.633 1 98.31 284 VAL B O 1
ATOM 4996 N N . THR B 1 285 ? 6.387 5.992 -8.367 1 98.38 285 THR B N 1
ATOM 4997 C CA . THR B 1 285 ? 7.062 4.785 -8.836 1 98.38 285 THR B CA 1
ATOM 4998 C C . THR B 1 285 ? 6.5 4.344 -10.188 1 98.38 285 THR B C 1
ATOM 5000 O O . THR B 1 285 ? 7.113 3.533 -10.883 1 98.38 285 THR B O 1
ATOM 5003 N N . ARG B 1 286 ? 5.289 4.797 -10.469 1 98.62 286 ARG B N 1
ATOM 5004 C CA . ARG B 1 286 ? 4.633 4.445 -11.727 1 98.62 286 ARG B CA 1
ATOM 5005 C C . ARG B 1 286 ? 3.621 5.512 -12.125 1 98.62 286 ARG B C 1
ATOM 5007 O O . ARG B 1 286 ? 2.879 6.02 -11.289 1 98.62 286 ARG B O 1
ATOM 5014 N N . PHE B 1 287 ? 3.631 5.887 -13.328 1 98.31 287 PHE B N 1
ATOM 5015 C CA . PHE B 1 287 ? 2.578 6.699 -13.922 1 98.31 287 PHE B CA 1
ATOM 5016 C C . PHE B 1 287 ? 2.039 6.047 -15.188 1 98.31 287 PHE B C 1
ATOM 5018 O O . PHE B 1 287 ? 2.799 5.75 -16.109 1 98.31 287 PHE B O 1
ATOM 5025 N N . SER B 1 288 ? 0.815 5.711 -15.156 1 97.19 288 SER B N 1
ATOM 5026 C CA . SER B 1 288 ? 0.124 5.121 -16.297 1 97.19 288 SER B CA 1
ATOM 5027 C C . SER B 1 288 ? -1.376 5.387 -16.234 1 97.19 288 SER B C 1
ATOM 5029 O O . SER B 1 288 ? -1.956 5.438 -15.148 1 97.19 288 SER B O 1
ATOM 5031 N N . HIS B 1 289 ? -2.016 5.664 -17.359 1 96.06 289 HIS B N 1
ATOM 5032 C CA . HIS B 1 289 ? -3.455 5.879 -17.438 1 96.06 289 HIS B CA 1
ATOM 5033 C C . HIS B 1 289 ? -3.895 7.02 -16.516 1 96.06 289 HIS B C 1
ATOM 5035 O O . HIS B 1 289 ? -4.898 6.898 -15.812 1 96.06 289 HIS B O 1
ATOM 5041 N N . ASN B 1 290 ? -3.043 8.031 -16.391 1 96.19 290 ASN B N 1
ATOM 5042 C CA . ASN B 1 290 ? -3.295 9.227 -15.602 1 96.19 290 ASN B CA 1
ATOM 5043 C C . ASN B 1 290 ? -3.346 8.914 -14.109 1 96.19 290 ASN B C 1
ATOM 5045 O O . ASN B 1 290 ? -3.955 9.656 -13.336 1 96.19 290 ASN B O 1
ATOM 5049 N N . ARG B 1 291 ? -2.777 7.789 -13.766 1 97.88 291 ARG B N 1
ATOM 5050 C CA . ARG B 1 291 ? -2.66 7.461 -12.352 1 97.88 291 ARG B CA 1
ATOM 5051 C C . ARG B 1 291 ? -1.2 7.453 -11.906 1 97.88 291 ARG B C 1
ATOM 5053 O O . ARG B 1 291 ? -0.347 6.867 -12.578 1 97.88 291 ARG B O 1
ATOM 5060 N N . ALA B 1 292 ? -0.958 8.148 -10.859 1 98.38 292 ALA B N 1
ATOM 5061 C CA . ALA B 1 292 ? 0.361 8.172 -10.234 1 98.38 292 ALA B CA 1
ATOM 5062 C C . ALA B 1 292 ? 0.369 7.363 -8.938 1 98.38 292 ALA B C 1
ATOM 5064 O O . ALA B 1 292 ? -0.494 7.551 -8.078 1 98.38 292 ALA B O 1
ATOM 5065 N N . LEU B 1 293 ? 1.273 6.449 -8.859 1 98.75 293 LEU B N 1
ATOM 5066 C CA . LEU B 1 293 ? 1.473 5.75 -7.594 1 98.75 293 LEU B CA 1
ATOM 5067 C C . LEU B 1 293 ? 2.639 6.355 -6.816 1 98.75 293 LEU B C 1
ATOM 5069 O O . LEU B 1 293 ? 3.783 6.309 -7.273 1 98.75 293 LEU B O 1
ATOM 5073 N N . CYS B 1 294 ? 2.314 6.875 -5.648 1 98.31 294 CYS B N 1
ATOM 5074 C CA . CYS B 1 294 ? 3.301 7.523 -4.793 1 98.31 294 CYS B CA 1
ATOM 5075 C C . CYS B 1 294 ? 3.652 6.641 -3.6 1 98.31 294 CYS B C 1
ATOM 5077 O O . CYS B 1 294 ? 2.779 5.98 -3.035 1 98.31 294 CYS B O 1
ATOM 5079 N N . GLN B 1 295 ? 4.883 6.629 -3.301 1 98.31 295 GLN B N 1
ATOM 5080 C CA . GLN B 1 295 ? 5.387 5.977 -2.098 1 98.31 295 GLN B CA 1
ATOM 5081 C C . GLN B 1 295 ? 6.242 6.926 -1.27 1 98.31 295 GLN B C 1
ATOM 5083 O O . GLN B 1 295 ? 7.086 7.645 -1.814 1 98.31 295 GLN B O 1
ATOM 5088 N N . GLY B 1 296 ? 5.965 6.961 0.072 1 98.06 296 GLY B N 1
ATOM 5089 C CA . GLY B 1 296 ? 6.695 7.902 0.903 1 98.06 296 GLY B CA 1
ATOM 5090 C C . GLY B 1 296 ? 7.023 7.359 2.279 1 98.06 296 GLY B C 1
ATOM 5091 O O . GLY B 1 296 ? 6.418 6.383 2.727 1 98.06 296 GLY B O 1
ATOM 5092 N N . GLU B 1 297 ? 8.016 8.008 2.895 1 98.62 297 GLU B N 1
ATOM 5093 C CA . GLU B 1 297 ? 8.484 7.672 4.234 1 98.62 297 GLU B CA 1
ATOM 5094 C C . GLU B 1 297 ? 8.461 8.898 5.148 1 98.62 297 GLU B C 1
ATOM 5096 O O . GLU B 1 297 ? 8.805 10 4.719 1 98.62 297 GLU B O 1
ATOM 5101 N N . VAL B 1 298 ? 8.031 8.648 6.34 1 98.88 298 VAL B N 1
ATOM 5102 C CA . VAL B 1 298 ? 8.031 9.711 7.344 1 98.88 298 VAL B CA 1
ATOM 5103 C C . VAL B 1 298 ? 8.984 9.344 8.484 1 98.88 298 VAL B C 1
ATOM 5105 O O . VAL B 1 298 ? 8.969 8.219 8.977 1 98.88 298 VAL B O 1
ATOM 5108 N N . TYR B 1 299 ? 9.789 10.289 8.82 1 98.88 299 TYR B N 1
ATOM 5109 C CA . TYR B 1 299 ? 10.695 10.148 9.953 1 98.88 299 TYR B CA 1
ATOM 5110 C C . TYR B 1 299 ? 10.336 11.125 11.062 1 98.88 299 TYR B C 1
ATOM 5112 O O . TYR B 1 299 ? 10.031 12.289 10.797 1 98.88 299 TYR B O 1
ATOM 5120 N N . ASN B 1 300 ? 10.305 10.633 12.289 1 98.69 300 ASN B N 1
ATOM 5121 C CA . ASN B 1 300 ? 10.031 11.539 13.398 1 98.69 300 ASN B CA 1
ATOM 5122 C C . ASN B 1 300 ? 11.195 12.492 13.641 1 98.69 300 ASN B C 1
ATOM 5124 O O . ASN B 1 300 ? 12.141 12.531 12.852 1 98.69 300 ASN B O 1
ATOM 5128 N N . ASP B 1 301 ? 11.109 13.359 14.688 1 97.75 301 ASP B N 1
ATOM 5129 C CA . ASP B 1 301 ? 12.07 14.422 14.938 1 97.75 301 ASP B CA 1
ATOM 5130 C C . ASP B 1 301 ? 13.43 13.844 15.352 1 97.75 301 ASP B C 1
ATOM 5132 O O . ASP B 1 301 ? 14.43 14.562 15.375 1 97.75 301 ASP B O 1
ATOM 5136 N N . LYS B 1 302 ? 13.461 12.508 15.602 1 97.25 302 LYS B N 1
ATOM 5137 C CA . LYS B 1 302 ? 14.703 11.844 15.977 1 97.25 302 LYS B CA 1
ATOM 5138 C C . LYS B 1 302 ? 15.297 11.07 14.797 1 97.25 302 LYS B C 1
ATOM 5140 O O . LYS B 1 302 ? 16.312 10.398 14.938 1 97.25 302 LYS B O 1
ATOM 5145 N N . GLY B 1 303 ? 14.594 11.125 13.664 1 97.81 303 GLY B N 1
ATOM 5146 C CA . GLY B 1 303 ? 15.117 10.492 12.461 1 97.81 303 GLY B CA 1
ATOM 5147 C C . GLY B 1 303 ? 14.688 9.039 12.32 1 97.81 303 GLY B C 1
ATOM 5148 O O . GLY B 1 303 ? 15.234 8.305 11.5 1 97.81 303 GLY B O 1
ATOM 5149 N N . VAL B 1 304 ? 13.742 8.617 13.141 1 98.25 304 VAL B N 1
ATOM 5150 C CA . VAL B 1 304 ? 13.242 7.246 13.055 1 98.25 304 VAL B CA 1
ATOM 5151 C C . VAL B 1 304 ? 12.125 7.164 12.016 1 98.25 304 VAL B C 1
ATOM 5153 O O . VAL B 1 304 ? 11.211 7.996 12.008 1 98.25 304 VAL B O 1
ATOM 5156 N N . HIS B 1 305 ? 12.266 6.18 11.07 1 98.75 305 HIS B N 1
ATOM 5157 C CA . HIS B 1 305 ? 11.234 5.902 10.078 1 98.75 305 HIS B CA 1
ATOM 5158 C C . HIS B 1 305 ? 9.969 5.363 10.727 1 98.75 305 HIS B C 1
ATOM 5160 O O . HIS B 1 305 ? 9.883 4.172 11.039 1 98.75 305 HIS B O 1
ATOM 5166 N N . VAL B 1 306 ? 8.93 6.234 10.859 1 98.81 306 VAL B N 1
ATOM 5167 C CA . VAL B 1 306 ? 7.812 5.879 11.734 1 98.81 306 VAL B CA 1
ATOM 5168 C C . VAL B 1 306 ? 6.586 5.539 10.883 1 98.81 306 VAL B C 1
ATOM 5170 O O . VAL B 1 306 ? 5.621 4.953 11.383 1 98.81 306 VAL B O 1
ATOM 5173 N N . ALA B 1 307 ? 6.625 5.879 9.609 1 98.88 307 ALA B N 1
ATOM 5174 C CA . ALA B 1 307 ? 5.473 5.559 8.773 1 98.88 307 ALA B CA 1
ATOM 5175 C C . ALA B 1 307 ? 5.867 5.469 7.305 1 98.88 307 ALA B C 1
ATOM 5177 O O . ALA B 1 307 ? 6.781 6.164 6.855 1 98.88 307 ALA B O 1
ATOM 5178 N N . THR B 1 308 ? 5.246 4.582 6.605 1 98.88 308 THR B N 1
ATOM 5179 C CA . THR B 1 308 ? 5.32 4.469 5.152 1 98.88 308 THR B CA 1
ATOM 5180 C C . THR B 1 308 ? 3.959 4.746 4.52 1 98.88 308 THR B C 1
ATOM 5182 O O . THR B 1 308 ? 2.934 4.258 5 1 98.88 308 THR B O 1
ATOM 5185 N N . ILE B 1 309 ? 4.004 5.543 3.496 1 98.5 309 ILE B N 1
ATOM 5186 C CA . ILE B 1 309 ? 2.777 5.961 2.826 1 98.5 309 ILE B CA 1
ATOM 5187 C C . ILE B 1 309 ? 2.76 5.422 1.397 1 98.5 309 ILE B C 1
ATOM 5189 O O . ILE B 1 309 ? 3.779 5.453 0.705 1 98.5 309 ILE B O 1
ATOM 5193 N N . VAL B 1 310 ? 1.617 4.879 0.96 1 98.69 310 VAL B N 1
ATOM 5194 C CA . VAL B 1 310 ? 1.35 4.543 -0.434 1 98.69 310 VAL B CA 1
ATOM 5195 C C . VAL B 1 310 ? 0.037 5.184 -0.878 1 98.69 310 VAL B C 1
ATOM 5197 O O . VAL B 1 310 ? -0.981 5.07 -0.191 1 98.69 310 VAL B O 1
ATOM 5200 N N . GLN B 1 311 ? 0.095 5.855 -1.974 1 98.19 311 GLN B N 1
ATOM 5201 C CA . GLN B 1 311 ? -1.106 6.539 -2.439 1 98.19 311 GLN B CA 1
ATOM 5202 C C . GLN B 1 311 ? -1.158 6.582 -3.965 1 98.19 311 GLN B C 1
ATOM 5204 O O . GLN B 1 311 ? -0.172 6.934 -4.613 1 98.19 311 GLN B O 1
ATOM 5209 N N . GLU B 1 312 ? -2.273 6.152 -4.453 1 98.44 312 GLU B N 1
ATOM 5210 C CA . GLU B 1 312 ? -2.555 6.355 -5.871 1 98.44 312 GLU B CA 1
ATOM 5211 C C . GLU B 1 312 ? -3.467 7.562 -6.086 1 98.44 312 GLU B C 1
ATOM 5213 O O . GLU B 1 312 ? -4.367 7.816 -5.281 1 98.44 312 GLU B O 1
ATOM 5218 N N . GLY B 1 313 ? -3.164 8.312 -7.117 1 97.5 313 GLY B N 1
ATOM 5219 C CA . GLY B 1 313 ? -4 9.445 -7.469 1 97.5 313 GLY B CA 1
ATOM 5220 C C . GLY B 1 313 ? -4.191 9.609 -8.969 1 97.5 313 GLY B C 1
ATOM 5221 O O . GLY B 1 313 ? -3.375 9.133 -9.758 1 97.5 313 GLY B O 1
ATOM 5222 N N . LEU B 1 314 ? -5.285 10.227 -9.344 1 96.25 314 LEU B N 1
ATOM 5223 C CA . LEU B 1 314 ? -5.543 10.641 -10.719 1 96.25 314 LEU B CA 1
ATOM 5224 C C . LEU B 1 314 ? -4.922 12.008 -11 1 96.25 314 LEU B C 1
ATOM 5226 O O . LEU B 1 314 ? -5.105 12.945 -10.227 1 96.25 314 LEU B O 1
ATOM 5230 N N . VAL B 1 315 ? -4.152 12.078 -12.016 1 96.5 315 VAL B N 1
ATOM 5231 C CA . VAL B 1 315 ? -3.467 13.297 -12.406 1 96.5 315 VAL B CA 1
ATOM 5232 C C . VAL B 1 315 ? -3.736 13.594 -13.883 1 96.5 315 VAL B C 1
ATOM 5234 O O . VAL B 1 315 ? -3.424 12.773 -14.75 1 96.5 315 VAL B O 1
ATOM 5237 N N . MET B 1 316 ? -4.254 14.75 -14.164 1 95.94 316 MET B N 1
ATOM 5238 C CA . MET B 1 316 ? -4.496 15.18 -15.539 1 95.94 316 MET B CA 1
ATOM 5239 C C . MET B 1 316 ? -3.486 16.234 -15.969 1 95.94 316 MET B C 1
ATOM 5241 O O . MET B 1 316 ? -3.684 17.422 -15.703 1 95.94 316 MET B O 1
ATOM 5245 N N . LEU B 1 317 ? -2.492 15.805 -16.688 1 95.75 317 LEU B N 1
ATOM 5246 C CA . LEU B 1 317 ? -1.432 16.719 -17.094 1 95.75 317 LEU B CA 1
ATOM 5247 C C . LEU B 1 317 ? -1.845 17.516 -18.312 1 95.75 317 LEU B C 1
ATOM 5249 O O . LEU B 1 317 ? -1.391 18.656 -18.516 1 95.75 317 LEU B O 1
ATOM 5253 N N . ASN B 1 318 ? -2.65 16.953 -19.172 1 94.75 318 ASN B N 1
ATOM 5254 C CA . ASN B 1 318 ? -3.213 17.609 -20.344 1 94.75 318 ASN B CA 1
ATOM 5255 C C . ASN B 1 318 ? -2.129 18.281 -21.188 1 94.75 318 ASN B C 1
ATOM 5257 O O . ASN B 1 318 ? -2.258 19.453 -21.562 1 94.75 318 ASN B O 1
ATOM 5261 N N . GLY B 1 319 ? -1.044 17.625 -21.328 1 94.5 319 GLY B N 1
ATOM 5262 C CA . GLY B 1 319 ? -0.005 18.141 -22.203 1 94.5 319 GLY B CA 1
ATOM 5263 C C . GLY B 1 319 ? 1.158 18.766 -21.469 1 94.5 319 GLY B C 1
ATOM 5264 O O . GLY B 1 319 ? 2.229 18.969 -22.047 1 94.5 319 GLY B O 1
ATOM 5265 N N . LEU B 1 320 ? 0.999 19 -20.172 1 95.56 320 LEU B N 1
ATOM 5266 C CA . LEU B 1 320 ? 2.049 19.641 -19.375 1 95.56 320 LEU B CA 1
ATOM 5267 C C . LEU B 1 320 ? 3.277 18.734 -19.297 1 95.56 320 LEU B C 1
ATOM 5269 O O . LEU B 1 320 ? 4.352 19.188 -18.891 1 95.56 320 LEU B O 1
ATOM 5273 N N . GLU B 1 321 ? 3.09 17.453 -19.688 1 95.31 321 GLU B N 1
ATOM 5274 C CA . GLU B 1 321 ? 4.203 16.5 -19.609 1 95.31 321 GLU B CA 1
ATOM 5275 C C . GLU B 1 321 ? 5.152 16.672 -20.797 1 95.31 321 GLU B C 1
ATOM 5277 O O . GLU B 1 321 ? 6.215 16.062 -20.844 1 95.31 321 GLU B O 1
ATOM 5282 N N . GLU B 1 322 ? 4.746 17.594 -21.719 1 94.38 322 GLU B N 1
ATOM 5283 C CA . GLU B 1 322 ? 5.645 17.844 -22.844 1 94.38 322 GLU B CA 1
ATOM 5284 C 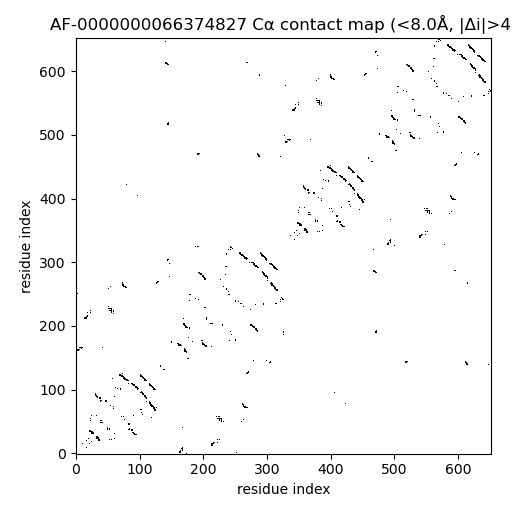C . GLU B 1 322 ? 7.023 18.297 -22.359 1 94.38 322 GLU B C 1
ATOM 5286 O O . GLU B 1 322 ? 7.133 19.188 -21.516 1 94.38 322 GLU B O 1
ATOM 5291 N N . GLY B 1 323 ? 8.047 17.703 -22.766 1 93.56 323 GLY B N 1
ATOM 5292 C CA . GLY B 1 323 ? 9.406 18.031 -22.375 1 93.56 323 GLY B CA 1
ATOM 5293 C C . GLY B 1 323 ? 9.906 17.25 -21.188 1 93.56 323 GLY B C 1
ATOM 5294 O O . GLY B 1 323 ? 11 17.5 -20.688 1 93.56 323 GLY B O 1
ATOM 5295 N N . ALA B 1 324 ? 9.086 16.312 -20.75 1 95.19 324 ALA B N 1
ATOM 5296 C CA . ALA B 1 324 ? 9.477 15.492 -19.609 1 95.19 324 ALA B CA 1
ATOM 5297 C C . ALA B 1 324 ? 10.828 14.828 -19.828 1 95.19 324 ALA B C 1
ATOM 5299 O O . ALA B 1 324 ? 11.109 14.344 -20.938 1 95.19 324 ALA B O 1
ATOM 5300 N N . LYS B 1 325 ? 11.672 14.867 -18.859 1 91.06 325 LYS B N 1
ATOM 5301 C CA . LYS B 1 325 ? 12.945 14.148 -18.891 1 91.06 325 LYS B CA 1
ATOM 5302 C C . LYS B 1 325 ? 12.773 12.711 -18.406 1 91.06 325 LYS B C 1
ATOM 5304 O O . LYS B 1 325 ? 12.68 12.469 -17.203 1 91.06 325 LYS B O 1
ATOM 5309 N N . LEU B 1 326 ? 12.898 11.812 -19.328 1 92 326 LEU B N 1
ATOM 5310 C CA . LEU B 1 326 ? 12.578 10.43 -18.984 1 92 326 LEU B CA 1
ATOM 5311 C C . LEU B 1 326 ? 13.852 9.602 -18.828 1 92 326 LEU B C 1
ATOM 5313 O O . LEU B 1 326 ? 14.852 9.852 -19.516 1 92 326 LEU B O 1
#

Nearest PDB structures (foldseek):
  4r4u-assembly2_C  TM=8.366E-01  e=2.517E-23  Yersinia pestis
  4r4u-assembly2_D  TM=8.344E-01  e=4.522E-23  Yersinia pestis
  4qfw-assembly3_C  TM=8.288E-01  e=4.265E-23  Yersinia pestis
  4r4u-assembly1_A  TM=8.117E-01  e=7.660E-23  Yersinia pestis
  1c8u-assembly1_B  TM=7.759E-01  e=1.376E-22  Escherichia coli

InterPro domains:
  IPR003703 Acyl-CoA thioesterase [PTHR11066] (13-317)
  IPR029069 HotDog domain superfamily [SSF54637] (17-125)
  IPR029069 HotDog domain superfamily [SSF54637] (182-316)
  IPR042171 Acyl-CoA thioesterase, double hotdog domain [G3DSA:2.40.160.210] (15-316)
  IPR049449 Acyl-CoA thioesterase-like, N-terminal HotDog domain [PF13622] (48-122)
  IPR049450 Acyl-CoA thioesterase-like, C-terminal domain [PF20789] (227-315)

Solvent-accessible surface area (backbone atoms only — not comparable to full-atom values): 34443 Å² total; per-residue (Å²): 116,59,53,59,80,69,88,68,68,78,62,67,78,66,40,62,46,49,41,54,61,59,51,26,69,42,80,79,51,92,54,25,34,29,39,69,34,37,48,57,48,78,40,92,87,47,82,28,33,32,62,17,57,54,51,13,34,52,50,35,54,53,47,72,72,47,64,86,67,41,41,71,38,35,38,43,35,39,57,68,44,76,39,57,61,83,52,44,42,35,35,42,51,43,79,55,42,81,54,96,57,41,34,32,38,39,37,40,30,29,56,95,87,36,57,27,34,40,35,39,37,38,24,27,60,69,40,43,63,67,58,44,25,72,73,70,71,45,76,75,74,65,53,47,53,78,77,64,68,67,68,76,75,52,58,76,88,77,41,61,83,29,58,53,42,41,55,76,38,27,35,31,32,63,45,70,59,65,49,33,61,76,78,41,54,72,51,73,81,38,49,37,25,71,41,70,48,56,34,34,36,24,36,35,38,72,76,51,89,96,39,38,32,38,68,31,74,78,48,77,61,49,39,52,22,37,48,36,32,55,71,62,47,67,66,84,47,41,53,56,56,52,27,53,28,80,91,54,65,50,37,51,57,75,85,56,58,63,47,67,43,32,51,29,40,37,39,52,37,71,80,60,56,38,67,37,64,22,42,37,38,34,30,43,42,34,35,39,77,45,29,38,35,33,42,32,42,32,19,26,79,86,66,47,64,28,32,38,38,42,33,39,25,42,43,53,57,88,66,65,59,62,72,47,53,106,116,58,52,60,81,70,89,69,67,77,62,66,77,67,41,63,45,49,43,52,61,58,52,26,68,41,79,78,50,92,53,25,35,30,39,68,34,38,47,58,47,76,39,90,87,47,82,27,31,32,62,17,57,52,51,11,36,51,50,37,54,53,48,71,72,45,64,87,67,42,42,71,38,34,37,43,35,39,57,67,44,77,40,58,63,83,52,44,42,36,34,43,50,44,79,56,42,81,53,96,59,41,34,32,37,40,37,39,31,31,53,94,85,36,58,28,32,41,36,40,36,38,24,27,59,71,41,44,65,68,57,44,25,72,74,70,72,45,76,76,75,64,52,49,55,77,78,64,69,67,68,76,74,50,59,75,89,76,41,61,82,31,59,54,42,41,53,76,36,27,35,32,31,64,46,70,60,63,48,32,62,77,79,41,54,72,52,74,80,37,49,36,22,71,42,70,48,56,36,34,36,24,35,36,39,72,75,52,88,96,39,37,32,37,69,30,74,80,47,76,61,49,39,52,22,36,48,35,31,56,72,61,48,67,66,83,47,41,53,56,55,52,28,54,29,78,89,54,67,51,36,52,56,74,85,57,58,64,46,67,44,32,50,27,40,38,40,52,38,71,82,61,57,38,68,37,63,21,41,36,38,35,29,42,43,34,33,40,78,46,30,38,35,33,41,32,42,31,20,26,78,83,66,47,66,29,34,39,37,41,33,39,24,42,42,53,57,88,65,65,60,62,71,48,51,107

Sequence (652 aa):
MIQNVTRDKLYPEGKPVDLEEEFGVEKIGPNLYRGKKPIAKPDKRSRGAFGGFLAGQALVVAIESVPKEFKPHSFHSYFVKAVDDLAPLEWAVDEVSNGRNYANRSLKAYQYEDIVYTANVSLTKKISTKKAIEETGVKPFEFQTPKHEWFNRHKLEDLPVADVNSRLLAYHKFFPEVVSLEDTREEDNISPAERQLSWYFKWGIENEGDFHQPLANLDSKYQYVGMASLTDTVYLTRLLRILRIEDADHSQFIHYFSVSLDHTIYFHDDDFDVTKWMSFTFKVTRFSHNRALCQGEVYNDKGVHVATIVQEGLVMLNGLEEGAKLMIQNVTRDKLYPEGKPVDLEEEFGVEKIGPNLYRGKKPIAKPDKRSRGAFGGFLAGQALVVAIESVPKEFKPHSFHSYFVKAVDDLAPLEWAVDEVSNGRNYANRSLKAYQYEDIVYTANVSLTKKISTKKAIEETGVKPFEFQTPKHEWFNRHKLEDLPVADVNSRLLAYHKFFPEVVSLEDTREEDNISPAERQLSWYFKWGIENEGDFHQPLANLDSKYQYVGMASLTDTVYLTRLLRILRIEDADHSQFIHYFSVSLDHTIYFHDDDFDVTKWMSFTFKVTRFSHNRALCQGEVYNDKGVHVATIVQEGLVMLNGLEEGAKL

Foldseek 3Di:
DQAAPAPDALDDFQDADECCQQQNWDDPDDQKIKHNFFADCLHPPDQAHQVLSVQLSVLNSVCVNAPVLKHWQKKKKFFAAGHHRPGIKMKGWDFPDDDPFKTKIWIFIDDPNDTGMIMITMIGNPQAQVVVCVVPVDRDDDDDDAADCLPVVDDPLPFDWYCNRVSLQKIWGADPLLFDCVVPVVCLVPPLLPDKGKIWMAGAEPPDDPHHHHHDPDDLSVQSSLVSSHVSPQPLQSSCVSQPQPPDRSSYRHDWDKDWGMKMKRFRHSPAHRRDIKMKMKGFNDDDPQKTWMKMFIAHPVRHGGMIMITIMGTDCPCSSVPGSD/DQAAPAPDALDDFQDADECCQQQNWDDPDDQKIKHNFFADCLHPPDQAHQVLSVQLSVLNSVCVNAPVLKHWQKKKKFFAAGHHRPGIKMKGWDFPDDDPFKTKIWIFIDDPRDTGMIMITMIGNPQAQVVVCVVPVDRDDDDDDAADCLPVVDDPLPFDWYCNRVSLQKIWGADPLLFDCPVPVVCLVPPLLPDKGKIWMAGAEPPDPPHHHHHDPDDLSVQSSLVSSHVSPQPLQSSCVSQPQPPDRSSYRHDWDKDWGMKMKRFRHSPAHRRDIKMKMKGFNDDDPQKTWMKMFIAHPVRHGGMIMITIMGTDCPCSSVPGSD

Secondary structure (DSSP, 8-state):
----S----SS-TTS-EEHHHHH-EEEEETTEEEESSPPPPSSTT-SS--HHHHHHHHHHHHHHTS-TT-EEEEEEEEE-SPPPSSS--EEEEEEEEE-SSEEEEEEEEEETTEEEEEEEEEEES---HHHHHHHHSSPPP-EEPPPPTHHHHS-GGGSPPEEEEGGGTEEEEE-GGGT-SGGGGGGGGS-GGG-EEEEEEEESEEEETTEEE-EES--HHHHHHHHHHHHTSSGGGGHHHHTT-TTS-TT-S--SEEEE-EEEEEE--S---TTS-EEEEEEEEEEETTEEEEEEEEE-TTS-EEEEEEEEEEEE-TTTTTT---/----S----SS-TTS-EEHHHHH-EEEEETTEEEESSPPPPSSTT-SS--HHHHHHHHHHHHHHTS-TT-EEEEEEEEE-SPPPSSSPPEEEEEEEEE-SSEEEEEEEEEETTEEEEEEEEEEES---HHHHHHHHSSPPP-EEPPPPTHHHHS-GGGSPPEEEEGGGTEEEEE-GGGT-SGGGGGGGGS-GGG-EEEEEEEESEEEETTEEE-EES--HHHHHHHHHHHHTSSGGGGHHHHTT-TTS-TT-S--SEEEESEEEEEE--S---TTS-EEEEEEEEEEETTEEEEEEEEE-TTS-EEEEEEEEEEEE-TTTTTT---

pLDDT: mean 95.38, std 6.33, range [52.66, 98.94]

Organism: Candida albicans (strain SC5314 / ATCC MYA-2876) (NCBI:txid237561)